Protein AF-A0A1M4TS84-F1 (afdb_monomer_lite)

Foldseek 3Di:
DVVVVVVVVVVVVVVVVVVVVVVVPPWDFQWKDAQQQVRWIWTATPQQKIATVPHRVPIDGWDQLLQLQFGIWGDDPQLLAWTWTHHQPFFIWIAGLPPFIDTRGGMDHHGDDGPDQPLDDPDWDLQWAWQFQVRGHDTADPQLDDPLFFWAFAQDAALVQLVVLQVVQQDPVRAGPLLSSLLSSNQLRDDPLLNQLLVLLQVDPDLLSSQLSLQLSFFDPVSVVLSVLVVVLCVSRNLSVSNSSSSDDNVRPDPLSSQLSCQQNVCVVVVNRHNRSSCVRSDVVRTNRDSLSRQSNSQSNVCSSRSLSSCRRNNANLSSVLSVQCNVVNREDCRHHNYPPRPLLVLLVVLLVVCCVPVNCVDPLSVQSVVLSVCSNPNDRPPVSSRVSLSVSQSVCVVVVPVVSNVSSNRRTIGIGD

pLDDT: mean 85.46, std 10.87, range [48.22, 97.88]

Organism: NCBI:txid1416778

Structure (mmCIF, N/CA/C/O backbone):
data_AF-A0A1M4TS84-F1
#
_entry.id   AF-A0A1M4TS84-F1
#
loop_
_atom_site.group_PDB
_atom_site.id
_atom_site.type_symbol
_atom_site.label_atom_id
_atom_site.label_alt_id
_atom_site.label_comp_id
_atom_site.label_asym_id
_atom_site.label_entity_id
_atom_site.label_seq_id
_atom_site.pdbx_PDB_ins_code
_atom_site.Cartn_x
_atom_site.Cartn_y
_atom_site.Cartn_z
_atom_site.occupancy
_atom_site.B_iso_or_equiv
_atom_site.auth_seq_id
_atom_site.auth_comp_id
_atom_site.auth_asym_id
_atom_site.auth_atom_id
_atom_site.pdbx_PDB_model_num
ATOM 1 N N . MET A 1 1 ? 61.433 42.304 -44.190 1.00 52.25 1 MET A N 1
ATOM 2 C CA . MET A 1 1 ? 61.477 40.937 -43.612 1.00 52.25 1 MET A CA 1
ATOM 3 C C . MET A 1 1 ? 60.456 40.694 -42.488 1.00 52.25 1 MET A C 1
ATOM 5 O O . MET A 1 1 ? 59.985 39.573 -42.365 1.00 52.25 1 MET A O 1
ATOM 9 N N . ASN A 1 2 ? 60.029 41.714 -41.726 1.00 50.66 2 ASN A N 1
ATOM 10 C CA . ASN A 1 2 ? 59.127 41.541 -40.568 1.00 50.66 2 ASN A CA 1
ATOM 11 C C . ASN A 1 2 ? 57.639 41.258 -40.873 1.00 50.66 2 ASN A C 1
ATOM 13 O O . ASN A 1 2 ? 56.938 40.727 -40.016 1.00 50.66 2 ASN A O 1
ATOM 17 N N . THR A 1 3 ? 57.136 41.561 -42.072 1.00 49.50 3 THR A N 1
ATOM 18 C CA . THR A 1 3 ? 55.726 41.321 -42.447 1.00 49.50 3 THR A CA 1
ATOM 19 C C . THR A 1 3 ? 55.443 39.870 -42.853 1.00 49.50 3 THR A C 1
ATOM 21 O O . THR A 1 3 ? 54.410 39.326 -42.470 1.00 49.50 3 THR A O 1
ATOM 24 N N . LYS A 1 4 ? 56.384 39.186 -43.525 1.00 51.16 4 LYS A N 1
ATOM 25 C CA . LYS A 1 4 ? 56.238 37.758 -43.888 1.00 51.16 4 LYS A CA 1
ATOM 26 C C . LYS A 1 4 ? 56.265 36.823 -42.667 1.00 51.16 4 LYS A C 1
ATOM 28 O O . LYS A 1 4 ? 55.548 35.830 -42.644 1.00 51.16 4 LYS A O 1
ATOM 33 N N . ILE A 1 5 ? 57.021 37.169 -41.620 1.00 54.56 5 ILE A N 1
ATOM 34 C CA . ILE A 1 5 ? 57.139 36.353 -40.395 1.00 54.56 5 ILE A CA 1
ATOM 35 C C . ILE A 1 5 ? 55.865 36.429 -39.529 1.00 54.56 5 ILE A C 1
ATOM 37 O O . ILE A 1 5 ? 55.489 35.435 -38.911 1.00 54.56 5 ILE A O 1
ATOM 41 N N . LYS A 1 6 ? 55.151 37.567 -39.515 1.00 53.44 6 LYS A N 1
ATOM 42 C CA . LYS A 1 6 ? 53.850 37.685 -38.822 1.00 53.44 6 LYS A CA 1
ATOM 43 C C . LYS A 1 6 ? 52.748 36.866 -39.508 1.00 53.44 6 LYS A C 1
ATOM 45 O O . LYS A 1 6 ? 51.979 36.203 -38.820 1.00 53.44 6 LYS A O 1
ATOM 50 N N . SER A 1 7 ? 52.727 36.845 -40.843 1.00 57.12 7 SER A N 1
ATOM 51 C CA . SER A 1 7 ? 51.775 36.044 -41.629 1.00 57.12 7 SER A CA 1
ATOM 52 C C . SER A 1 7 ? 51.939 34.538 -41.398 1.00 57.12 7 SER A C 1
ATOM 54 O O . SER A 1 7 ? 50.938 33.837 -41.290 1.00 57.12 7 SER A O 1
ATOM 56 N N . LEU A 1 8 ? 53.177 34.047 -41.276 1.00 61.25 8 LEU A N 1
ATOM 57 C CA . LEU A 1 8 ? 53.447 32.622 -41.063 1.00 61.25 8 LEU A CA 1
ATOM 58 C C . LEU A 1 8 ? 53.038 32.156 -39.653 1.00 61.25 8 LEU A C 1
ATOM 60 O O . LEU A 1 8 ? 52.506 31.062 -39.493 1.00 61.25 8 LEU A O 1
ATOM 64 N N . LYS A 1 9 ? 53.231 33.007 -38.633 1.00 65.25 9 LYS A N 1
ATOM 65 C CA . LYS A 1 9 ? 52.838 32.708 -37.246 1.00 65.25 9 LYS A CA 1
ATOM 66 C C . LYS A 1 9 ? 51.319 32.667 -37.058 1.00 65.25 9 LYS A C 1
ATOM 68 O O . LYS A 1 9 ? 50.840 31.771 -36.374 1.00 65.25 9 LYS A O 1
ATOM 73 N N . SER A 1 10 ? 50.562 33.572 -37.687 1.00 65.50 10 SER A N 1
ATOM 74 C CA . SER A 1 10 ? 49.090 33.499 -37.674 1.00 65.50 10 SER A CA 1
ATOM 75 C C . SER A 1 10 ? 48.565 32.263 -38.399 1.00 65.50 10 SER A C 1
ATOM 77 O O . SER A 1 10 ? 47.637 31.636 -37.900 1.00 65.50 10 SER A O 1
ATOM 79 N N . LEU A 1 11 ? 49.168 31.874 -39.529 1.00 70.94 11 LEU A N 1
ATOM 80 C CA . LEU A 1 11 ? 48.761 30.661 -40.244 1.00 70.94 11 LEU A CA 1
ATOM 81 C C . LEU A 1 11 ? 49.012 29.402 -39.405 1.00 70.94 11 LEU A C 1
ATOM 83 O O . LEU A 1 11 ? 48.161 28.522 -39.343 1.00 70.94 11 LEU A O 1
ATOM 87 N N . PHE A 1 12 ? 50.155 29.350 -38.715 1.00 77.38 12 PHE A N 1
ATOM 88 C CA . PHE A 1 12 ? 50.496 28.244 -37.826 1.00 77.38 12 PHE A CA 1
ATOM 89 C C . PHE A 1 12 ? 49.562 28.179 -36.614 1.00 77.38 12 PHE A C 1
ATOM 91 O O . PHE A 1 12 ? 49.146 27.092 -36.245 1.00 77.38 12 PHE A O 1
ATOM 98 N N . LEU A 1 13 ? 49.168 29.321 -36.035 1.00 76.31 13 LEU A N 1
ATOM 99 C CA . LEU A 1 13 ? 48.222 29.364 -34.913 1.00 76.31 13 LEU A CA 1
ATOM 100 C C . LEU A 1 13 ? 46.808 28.918 -35.320 1.00 76.31 13 LEU A C 1
ATOM 102 O O . LEU A 1 13 ? 46.148 28.215 -34.562 1.00 76.31 13 LEU A O 1
ATOM 106 N N . ILE A 1 14 ? 46.356 29.303 -36.519 1.00 75.06 14 ILE A N 1
ATOM 107 C CA . ILE A 1 14 ? 45.070 28.865 -37.078 1.00 75.06 14 ILE A CA 1
ATOM 108 C C . ILE A 1 14 ? 45.111 27.362 -37.366 1.00 75.06 14 ILE A C 1
ATOM 110 O O . ILE A 1 14 ? 44.190 26.653 -36.980 1.00 75.06 14 ILE A O 1
ATOM 114 N N . LEU A 1 15 ? 46.198 26.857 -37.958 1.00 74.69 15 LEU A N 1
ATOM 115 C CA . LEU A 1 15 ? 46.385 25.424 -38.189 1.00 74.69 15 LEU A CA 1
ATOM 116 C C . LEU A 1 15 ? 46.423 24.639 -36.868 1.00 74.69 15 LEU A C 1
ATOM 118 O O . LEU A 1 15 ? 45.812 23.581 -36.778 1.00 74.69 15 LEU A O 1
ATOM 122 N N . LEU A 1 16 ? 47.078 25.172 -35.829 1.00 72.75 16 LEU A N 1
ATOM 123 C CA . LEU A 1 16 ? 47.123 24.557 -34.500 1.00 72.75 16 LEU A CA 1
ATOM 124 C C . LEU A 1 16 ? 45.752 24.566 -33.814 1.00 72.75 16 LEU A C 1
ATOM 126 O O . LEU A 1 16 ? 45.420 23.602 -33.139 1.00 72.75 16 LEU A O 1
ATOM 130 N N . MET A 1 17 ? 44.945 25.616 -34.003 1.00 64.25 17 MET A N 1
ATOM 131 C CA . MET A 1 17 ? 43.564 25.667 -33.506 1.00 64.25 17 MET A CA 1
ATOM 132 C C . MET A 1 17 ? 42.635 24.714 -34.268 1.00 64.25 17 MET A C 1
ATOM 134 O O . MET A 1 17 ? 41.797 24.074 -33.641 1.00 64.25 17 MET A O 1
ATOM 138 N N . ILE A 1 18 ? 42.812 24.558 -35.585 1.00 65.38 18 ILE A N 1
ATOM 139 C CA . ILE A 1 18 ? 42.065 23.579 -36.391 1.00 65.38 18 ILE A CA 1
ATOM 140 C C . ILE A 1 18 ? 42.447 22.150 -35.968 1.00 65.38 18 ILE A C 1
ATOM 142 O O . ILE A 1 18 ? 41.567 21.358 -35.643 1.00 65.38 18 ILE A O 1
ATOM 146 N N . LEU A 1 19 ? 43.743 21.846 -35.836 1.00 58.91 19 LEU A N 1
ATOM 147 C CA . LEU A 1 19 ? 44.232 20.540 -35.368 1.00 58.91 19 LEU A CA 1
ATOM 148 C C . LEU A 1 19 ? 43.841 20.244 -33.908 1.00 58.91 19 LEU A C 1
ATOM 150 O O . LEU A 1 19 ? 43.515 19.108 -33.575 1.00 58.91 19 LEU A O 1
ATOM 154 N N . ALA A 1 20 ? 43.826 21.255 -33.032 1.00 58.94 20 ALA A N 1
ATOM 155 C CA . ALA A 1 20 ? 43.348 21.101 -31.659 1.00 58.94 20 ALA A CA 1
ATOM 156 C C . ALA A 1 20 ? 41.827 20.894 -31.594 1.00 58.94 20 ALA A C 1
ATOM 158 O O . ALA A 1 20 ? 41.353 20.192 -30.706 1.00 58.94 20 ALA A O 1
ATOM 159 N N . SER A 1 21 ? 41.059 21.458 -32.534 1.00 52.34 21 SER A N 1
ATOM 160 C CA . SER A 1 21 ? 39.611 21.238 -32.597 1.00 52.34 21 SER A CA 1
ATOM 161 C C . SER A 1 21 ? 39.242 19.822 -33.053 1.00 52.34 21 SER A C 1
ATOM 163 O O . SER A 1 21 ? 38.280 19.266 -32.534 1.00 52.34 21 SER A O 1
ATOM 165 N N . GLU A 1 22 ? 40.038 19.181 -33.917 1.00 50.72 22 GLU A N 1
ATOM 166 C CA . GLU A 1 22 ? 39.809 17.779 -34.311 1.00 50.72 22 GLU A CA 1
ATOM 167 C C . GLU A 1 22 ? 40.020 16.794 -33.147 1.00 50.72 22 GLU A C 1
ATOM 169 O O . GLU A 1 22 ? 39.285 15.815 -33.025 1.00 50.72 22 GLU A O 1
ATOM 174 N N . LEU A 1 23 ? 40.946 17.089 -32.227 1.00 48.84 23 LEU A N 1
ATOM 175 C CA . LEU A 1 23 ? 41.173 16.279 -31.020 1.00 48.84 23 LEU A CA 1
ATOM 176 C C . LEU A 1 23 ? 40.040 16.389 -29.983 1.00 48.84 23 LEU A C 1
ATOM 178 O O . LEU A 1 23 ? 39.883 15.489 -29.162 1.00 48.84 23 LEU A O 1
ATOM 182 N N . VAL A 1 24 ? 39.232 17.455 -30.021 1.00 49.78 24 VAL A N 1
ATOM 183 C CA . VAL A 1 24 ? 38.114 17.680 -29.080 1.00 49.78 24 VAL A CA 1
ATOM 184 C C . VAL A 1 24 ? 36.815 16.990 -29.537 1.00 49.78 24 VAL A C 1
ATOM 186 O O . VAL A 1 24 ? 35.898 16.821 -28.736 1.00 49.78 24 VAL A O 1
ATOM 189 N N . PHE A 1 25 ? 36.741 16.511 -30.785 1.00 52.75 25 PHE A N 1
ATOM 190 C CA . PHE A 1 25 ? 35.563 15.822 -31.340 1.00 52.75 25 PHE A CA 1
ATOM 191 C C . PHE A 1 25 ? 35.804 14.357 -31.726 1.00 52.75 25 PHE A C 1
ATOM 193 O O . PHE A 1 25 ? 34.980 13.774 -32.433 1.00 52.75 25 PHE A O 1
ATOM 200 N N . ALA A 1 26 ? 36.892 13.738 -31.261 1.00 58.47 26 ALA A N 1
ATOM 201 C CA . ALA A 1 26 ? 37.104 12.305 -31.438 1.00 58.47 26 ALA A CA 1
ATOM 202 C C . ALA A 1 26 ? 36.051 11.514 -30.635 1.00 58.47 26 ALA A C 1
ATOM 204 O O . ALA A 1 26 ? 36.237 11.220 -29.457 1.00 58.47 26 ALA A O 1
ATOM 205 N N . GLN A 1 27 ? 34.914 11.214 -31.268 1.00 76.06 27 GLN A N 1
ATOM 206 C CA . GLN A 1 27 ? 33.868 10.366 -30.702 1.00 76.06 27 GLN A CA 1
ATOM 207 C C . GLN A 1 27 ? 34.355 8.920 -30.717 1.00 76.06 27 GLN A C 1
ATOM 209 O O . GLN A 1 27 ? 34.611 8.360 -31.788 1.00 76.06 27 GLN A O 1
ATOM 214 N N . ASN A 1 28 ? 34.475 8.303 -29.543 1.00 88.38 28 ASN A N 1
ATOM 215 C CA . ASN A 1 28 ? 34.878 6.907 -29.470 1.00 88.38 28 ASN A CA 1
ATOM 216 C C . ASN A 1 28 ? 33.660 6.019 -29.696 1.00 88.38 28 ASN A C 1
ATOM 218 O O . ASN A 1 28 ? 32.607 6.207 -29.079 1.00 88.38 28 ASN A O 1
ATOM 222 N N . ILE A 1 29 ? 33.812 5.034 -30.578 1.00 92.00 29 ILE A N 1
ATOM 223 C CA . ILE A 1 29 ? 32.812 3.982 -30.741 1.00 92.00 29 ILE A CA 1
ATOM 224 C C . ILE A 1 29 ? 32.845 3.130 -29.474 1.00 92.00 29 ILE A C 1
ATOM 226 O O . ILE A 1 29 ? 33.869 2.537 -29.140 1.00 92.00 29 ILE A O 1
ATOM 230 N N . LEU A 1 30 ? 31.716 3.085 -28.778 1.00 93.19 30 LEU A N 1
ATOM 231 C CA . LEU A 1 30 ? 31.521 2.268 -27.589 1.00 93.19 30 LEU A CA 1
ATOM 232 C C . LEU A 1 30 ? 31.219 0.812 -27.964 1.00 93.19 30 LEU A C 1
ATOM 234 O O . LEU A 1 30 ? 31.654 -0.101 -27.269 1.00 93.19 30 LEU A O 1
ATOM 238 N N . GLY A 1 31 ? 30.505 0.608 -29.072 1.00 95.00 31 GLY A N 1
ATOM 239 C CA . GLY A 1 31 ? 30.236 -0.706 -29.649 1.00 95.00 31 GLY A CA 1
ATOM 240 C C . GLY A 1 31 ? 29.214 -0.651 -30.783 1.00 95.00 31 GLY A C 1
ATOM 241 O O . GLY A 1 31 ? 28.821 0.427 -31.241 1.00 95.00 31 GLY A O 1
ATOM 242 N N . ARG A 1 32 ? 28.784 -1.825 -31.238 1.00 96.75 32 ARG A N 1
ATOM 243 C CA . ARG A 1 32 ? 27.792 -2.030 -32.292 1.00 96.75 32 ARG A CA 1
ATOM 244 C C . ARG A 1 32 ? 26.532 -2.693 -31.751 1.00 96.75 32 ARG A C 1
ATOM 246 O O . ARG A 1 32 ? 26.574 -3.548 -30.869 1.00 96.75 32 ARG A O 1
ATOM 253 N N . ILE A 1 33 ? 25.403 -2.294 -32.321 1.00 97.81 33 ILE A N 1
ATOM 254 C CA . ILE A 1 33 ? 24.073 -2.852 -32.083 1.00 97.81 33 ILE A CA 1
ATOM 255 C C . ILE A 1 33 ? 23.613 -3.465 -33.401 1.00 97.81 33 ILE A C 1
ATOM 257 O O . ILE A 1 33 ? 23.549 -2.769 -34.412 1.00 97.81 33 ILE A O 1
ATOM 261 N N . THR A 1 34 ? 23.281 -4.750 -33.395 1.00 97.81 34 THR A N 1
ATOM 262 C CA . THR A 1 34 ? 22.877 -5.495 -34.590 1.00 97.81 34 THR A CA 1
ATOM 263 C C . THR A 1 34 ? 21.393 -5.824 -34.519 1.00 97.81 34 THR A C 1
ATOM 265 O O . THR A 1 34 ? 20.965 -6.550 -33.626 1.00 97.81 34 THR A O 1
ATOM 268 N N . ASP A 1 35 ? 20.615 -5.331 -35.483 1.00 96.44 35 ASP A N 1
ATOM 269 C CA . ASP A 1 35 ? 19.257 -5.791 -35.777 1.00 96.44 35 ASP A CA 1
ATOM 270 C C . ASP A 1 35 ? 19.345 -6.994 -36.721 1.00 96.44 35 ASP A C 1
ATOM 272 O O . ASP A 1 35 ? 19.508 -6.858 -37.938 1.00 96.44 35 ASP A O 1
ATOM 276 N N . GLN A 1 36 ? 19.261 -8.191 -36.152 1.00 97.19 36 GLN A N 1
ATOM 277 C CA . GLN A 1 36 ? 19.343 -9.436 -36.910 1.00 97.19 36 GLN A CA 1
ATOM 278 C C . GLN A 1 36 ? 18.084 -9.672 -37.743 1.00 97.19 36 GLN A C 1
ATOM 280 O O . GLN A 1 36 ? 18.166 -10.253 -38.823 1.00 97.19 36 GLN A O 1
ATOM 285 N N . LEU A 1 37 ? 16.929 -9.199 -37.268 1.00 93.69 37 LEU A N 1
ATOM 286 C CA . LEU A 1 37 ? 15.656 -9.354 -37.964 1.00 93.69 37 LEU A CA 1
ATOM 287 C C . LEU A 1 37 ? 15.627 -8.560 -3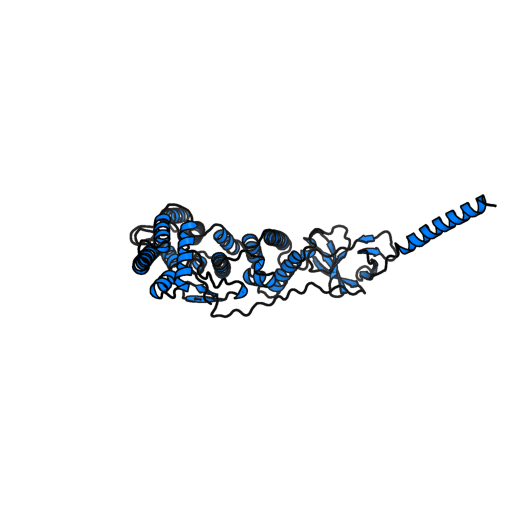9.277 1.00 93.69 37 LEU A C 1
ATOM 289 O O . LEU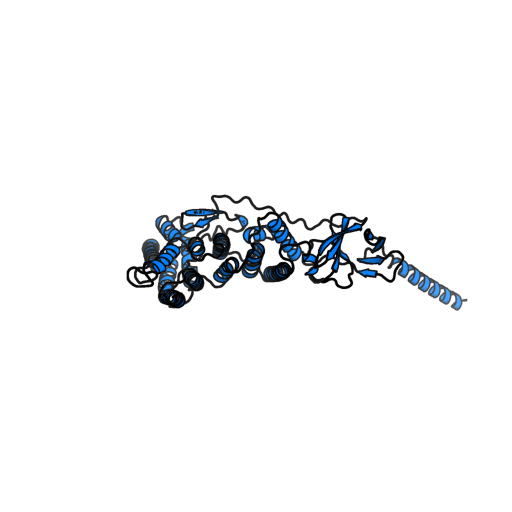 A 1 37 ? 15.058 -9.022 -40.264 1.00 93.69 37 LEU A O 1
ATOM 293 N N . ARG A 1 38 ? 16.235 -7.368 -39.292 1.00 94.50 38 ARG A N 1
ATOM 294 C CA . ARG A 1 38 ? 16.239 -6.457 -40.451 1.00 94.50 38 ARG A CA 1
ATOM 295 C C . ARG A 1 38 ? 17.573 -6.421 -41.200 1.00 94.50 38 ARG A C 1
ATOM 297 O O . ARG A 1 38 ? 17.668 -5.735 -42.215 1.00 94.50 38 ARG A O 1
ATOM 304 N N . GLY A 1 39 ? 18.592 -7.132 -40.715 1.00 95.56 39 GLY A N 1
ATOM 305 C CA . GLY A 1 39 ? 19.935 -7.129 -41.300 1.00 95.56 39 GLY A CA 1
ATOM 306 C C . GLY A 1 39 ? 20.608 -5.755 -41.230 1.00 95.56 39 GLY A C 1
ATOM 307 O O . GLY A 1 39 ? 21.271 -5.347 -42.181 1.00 95.56 39 GLY A O 1
ATOM 308 N N . GLN A 1 40 ? 20.396 -5.017 -40.137 1.00 95.44 40 GLN A N 1
ATOM 309 C CA . GLN A 1 40 ? 20.936 -3.669 -39.936 1.00 95.44 40 GLN A CA 1
ATOM 310 C C . GLN A 1 40 ? 21.924 -3.652 -38.770 1.00 95.44 40 GLN A C 1
ATOM 312 O O . GLN A 1 40 ? 21.830 -4.454 -37.844 1.00 95.44 40 GLN A O 1
ATOM 317 N N . SER A 1 41 ? 22.864 -2.715 -38.801 1.00 96.25 41 SER A N 1
ATOM 318 C CA . SER A 1 41 ? 23.821 -2.496 -37.720 1.00 96.25 41 SER A CA 1
ATOM 319 C C . SER A 1 41 ? 23.962 -1.002 -37.454 1.00 96.25 41 SER A C 1
ATOM 321 O O . SER A 1 41 ? 23.813 -0.178 -38.362 1.00 96.25 41 SER A O 1
ATOM 323 N N . PHE A 1 42 ? 24.200 -0.660 -36.194 1.00 96.81 42 PHE A N 1
ATOM 324 C CA . PHE A 1 42 ? 24.319 0.706 -35.712 1.00 96.81 42 PHE A CA 1
ATOM 325 C C . PHE A 1 42 ? 25.555 0.835 -34.825 1.00 96.81 42 PHE A C 1
ATOM 327 O O . PHE A 1 42 ? 25.765 0.018 -33.929 1.00 96.81 42 PHE A O 1
ATOM 334 N N . ALA A 1 43 ? 26.346 1.883 -35.033 1.00 96.44 43 ALA A N 1
ATOM 335 C CA . ALA A 1 43 ? 27.427 2.261 -34.133 1.00 96.44 43 ALA A CA 1
ATOM 336 C C . ALA A 1 43 ? 26.878 3.138 -33.000 1.00 96.44 43 ALA A C 1
ATOM 338 O O . ALA A 1 43 ? 26.192 4.129 -33.263 1.00 96.44 43 ALA A O 1
ATOM 339 N N . LEU A 1 44 ? 27.191 2.779 -31.754 1.00 95.75 44 LEU A N 1
ATOM 340 C CA . LEU A 1 44 ? 26.934 3.591 -30.566 1.00 95.75 44 LEU A CA 1
ATOM 341 C C . LEU A 1 44 ? 28.221 4.310 -30.163 1.0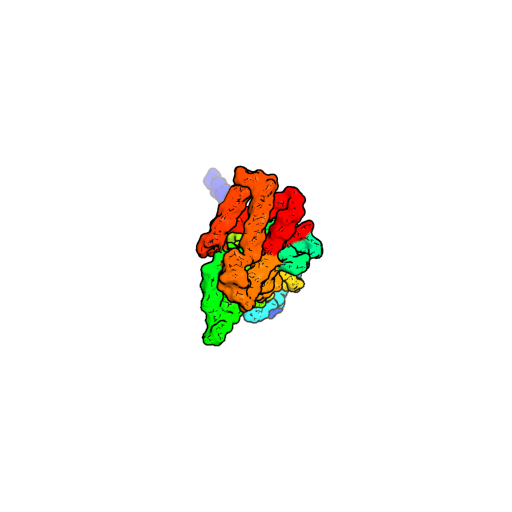0 95.75 44 LEU A C 1
ATOM 343 O O . LEU A 1 44 ? 29.255 3.674 -29.959 1.00 95.75 44 LEU A O 1
ATOM 347 N N . TYR A 1 45 ? 28.140 5.624 -30.005 1.00 94.19 45 TYR A N 1
ATOM 348 C CA . TYR A 1 45 ? 29.239 6.468 -29.550 1.00 94.19 45 TYR A CA 1
ATOM 349 C C . TYR A 1 45 ? 29.124 6.768 -28.050 1.00 94.19 45 TYR A C 1
ATOM 351 O O . TYR A 1 45 ? 28.042 6.704 -27.462 1.00 94.19 45 TYR A O 1
ATOM 359 N N . ASP A 1 46 ? 30.249 7.105 -27.423 1.00 90.69 46 ASP A N 1
ATOM 360 C CA . ASP A 1 46 ? 30.358 7.445 -25.995 1.00 90.69 46 ASP A CA 1
ATOM 361 C C . ASP A 1 46 ? 29.441 8.599 -25.537 1.00 90.69 46 ASP A C 1
ATOM 363 O O . ASP A 1 46 ? 28.987 8.621 -24.393 1.00 90.69 46 ASP A O 1
ATOM 367 N N . ASN A 1 47 ? 29.094 9.515 -26.440 1.00 89.81 47 ASN A N 1
ATOM 368 C CA . ASN A 1 47 ? 28.138 10.601 -26.215 1.00 89.81 47 ASN A CA 1
ATOM 369 C C . ASN A 1 47 ? 26.658 10.192 -26.381 1.00 89.81 47 ASN A C 1
ATOM 371 O O . ASN A 1 47 ? 25.774 11.050 -26.345 1.00 89.81 47 ASN A O 1
ATOM 375 N N . GLY A 1 48 ? 26.378 8.905 -26.597 1.00 90.38 48 GLY A N 1
ATOM 376 C CA . GLY A 1 48 ? 25.033 8.370 -26.795 1.00 90.38 48 GLY A CA 1
ATOM 377 C C . GLY A 1 48 ? 24.486 8.526 -28.214 1.00 90.38 48 GLY A C 1
ATOM 378 O O . GLY A 1 48 ? 23.360 8.102 -28.465 1.00 90.38 48 GLY A O 1
ATOM 379 N N . LEU A 1 49 ? 25.240 9.102 -29.156 1.00 94.31 49 LEU A N 1
ATOM 380 C CA . LEU A 1 49 ? 24.841 9.122 -30.561 1.00 94.31 49 LEU A CA 1
ATOM 381 C C . LEU A 1 49 ? 24.816 7.688 -31.107 1.00 94.31 49 LEU A C 1
ATOM 383 O O . LEU A 1 49 ? 25.737 6.907 -30.888 1.00 94.31 49 LEU A O 1
ATOM 387 N N . VAL A 1 50 ? 23.763 7.358 -31.843 1.00 94.94 50 VAL A N 1
ATOM 388 C CA . VAL A 1 50 ? 23.585 6.094 -32.556 1.00 94.94 50 VAL A CA 1
ATOM 389 C C . VAL A 1 50 ? 23.471 6.408 -34.037 1.00 94.94 50 VAL A C 1
ATOM 391 O O . VAL A 1 50 ? 22.662 7.254 -34.420 1.00 94.94 50 VAL A O 1
ATOM 394 N N . VAL A 1 51 ? 24.273 5.744 -34.868 1.00 95.38 51 VAL A N 1
ATOM 395 C CA . VAL A 1 51 ? 24.315 5.967 -36.322 1.00 95.38 51 VAL A CA 1
ATOM 396 C C . VAL A 1 51 ? 24.238 4.632 -37.048 1.00 95.38 51 VAL A C 1
ATOM 398 O O . VAL A 1 51 ? 24.987 3.716 -36.720 1.00 95.38 51 VAL A O 1
ATOM 401 N N . GLN A 1 52 ? 23.355 4.516 -38.041 1.00 95.56 52 GLN A N 1
ATOM 402 C CA . GLN A 1 52 ? 23.261 3.309 -38.862 1.00 95.56 52 GLN A CA 1
ATOM 403 C C . GLN A 1 52 ? 24.491 3.151 -39.767 1.00 95.56 52 GLN A C 1
ATOM 405 O O . GLN A 1 52 ? 24.872 4.071 -40.498 1.00 95.56 52 GLN A O 1
ATOM 410 N N . ASP A 1 53 ? 25.064 1.950 -39.788 1.00 93.12 53 ASP A N 1
ATOM 411 C CA . ASP A 1 53 ? 26.125 1.593 -40.723 1.00 93.12 53 ASP A CA 1
ATOM 412 C C . ASP A 1 53 ? 25.622 1.671 -42.170 1.00 93.12 53 ASP A C 1
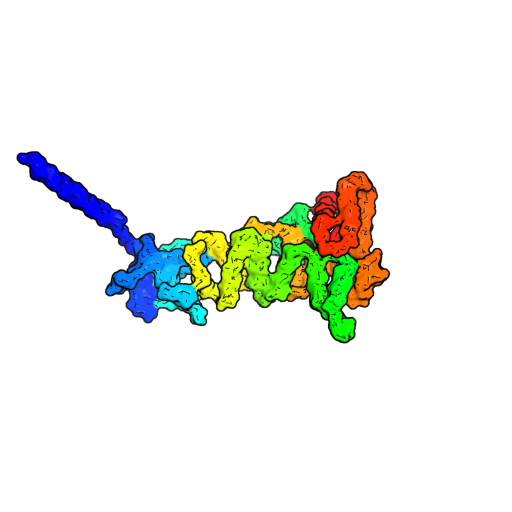ATOM 414 O O . ASP A 1 53 ? 24.558 1.155 -42.513 1.00 93.12 53 ASP A O 1
ATOM 418 N N . GLY A 1 54 ? 26.381 2.347 -43.033 1.00 93.06 54 GLY A N 1
ATOM 419 C CA . GLY A 1 54 ? 26.012 2.545 -44.439 1.00 93.06 54 GLY A CA 1
ATOM 420 C C . GLY A 1 54 ? 24.907 3.581 -44.683 1.00 93.06 54 GLY A C 1
ATOM 421 O O . GLY A 1 54 ? 24.665 3.926 -45.837 1.00 93.06 54 GLY A O 1
ATOM 422 N N . ASN A 1 55 ? 24.278 4.135 -43.638 1.00 93.06 55 ASN A N 1
ATOM 423 C CA . ASN A 1 55 ? 23.307 5.224 -43.766 1.00 93.06 55 ASN A CA 1
ATOM 424 C C . ASN A 1 55 ? 23.443 6.267 -42.635 1.00 93.06 55 ASN A C 1
ATOM 426 O O . ASN A 1 55 ? 22.607 6.317 -41.731 1.00 93.06 55 ASN A O 1
ATOM 430 N N . PRO A 1 56 ? 24.438 7.173 -42.705 1.00 89.00 56 PRO A N 1
ATOM 431 C CA . PRO A 1 56 ? 24.702 8.152 -41.645 1.00 89.00 56 PRO A CA 1
ATOM 432 C C . PRO A 1 56 ? 23.564 9.149 -41.379 1.00 89.00 56 PRO A C 1
ATOM 434 O O . PRO A 1 56 ? 23.573 9.843 -40.361 1.00 89.00 56 PRO A O 1
ATOM 437 N N . THR A 1 57 ? 22.602 9.259 -42.302 1.00 90.56 57 THR A N 1
ATOM 438 C CA . THR A 1 57 ? 21.421 10.118 -42.131 1.00 90.56 57 THR A CA 1
ATOM 439 C C . THR A 1 57 ? 20.409 9.523 -41.157 1.00 90.56 57 THR A C 1
ATOM 441 O O . THR A 1 57 ? 19.687 10.275 -40.503 1.00 90.56 57 THR A O 1
ATOM 444 N N . ASN A 1 58 ? 20.400 8.195 -41.001 1.00 90.25 58 ASN A N 1
ATOM 445 C CA . ASN A 1 58 ? 19.628 7.518 -39.974 1.00 90.25 58 ASN A CA 1
ATOM 446 C C . ASN A 1 58 ? 20.427 7.487 -38.667 1.00 90.25 58 ASN A C 1
ATOM 448 O O . ASN A 1 58 ? 21.277 6.620 -38.443 1.00 90.25 58 ASN A O 1
ATOM 452 N N . ARG A 1 59 ? 20.177 8.487 -37.824 1.00 92.69 59 ARG A N 1
ATOM 453 C CA . ARG A 1 59 ? 20.867 8.676 -36.551 1.00 92.69 59 ARG A CA 1
ATOM 454 C C . ARG A 1 59 ? 19.951 9.288 -35.504 1.00 92.69 59 ARG A C 1
ATOM 456 O O . ARG A 1 59 ? 19.005 10.000 -35.831 1.00 92.69 59 ARG A O 1
ATOM 463 N N . GLY A 1 60 ? 20.297 9.094 -34.243 1.00 91.94 60 GLY A N 1
ATOM 464 C CA . GLY A 1 60 ? 19.659 9.775 -33.123 1.00 91.94 60 GLY A CA 1
ATOM 465 C C . GLY A 1 60 ? 20.393 9.496 -31.822 1.00 91.94 60 GLY A C 1
ATOM 466 O O . GLY A 1 60 ? 21.413 8.816 -31.821 1.00 91.94 60 GLY A O 1
ATOM 467 N N . PHE A 1 61 ? 19.894 10.027 -30.713 1.00 92.31 61 PHE A N 1
ATOM 468 C CA . PHE A 1 61 ? 20.531 9.843 -29.413 1.00 92.31 61 PHE A CA 1
ATOM 469 C C . PHE A 1 61 ? 19.838 8.741 -28.618 1.00 92.31 61 PHE A C 1
ATOM 471 O O . PHE A 1 61 ? 18.632 8.799 -28.378 1.00 92.31 61 PHE A O 1
ATOM 478 N N . ALA A 1 62 ? 20.612 7.740 -28.206 1.00 91.50 62 ALA A N 1
ATOM 479 C CA . ALA A 1 62 ? 20.196 6.797 -27.188 1.00 91.50 62 ALA A CA 1
ATOM 480 C C . ALA A 1 62 ? 20.112 7.497 -25.832 1.00 91.50 62 ALA A C 1
ATOM 482 O O . ALA A 1 62 ? 20.872 8.413 -25.516 1.00 91.50 62 ALA A O 1
ATOM 483 N N . GLN A 1 63 ? 19.192 7.023 -25.007 1.00 88.94 63 GLN A N 1
ATOM 484 C CA . GLN A 1 63 ? 18.959 7.551 -23.674 1.00 88.94 63 GLN A CA 1
ATOM 485 C C . GLN A 1 63 ? 18.870 6.410 -22.677 1.00 88.94 63 GLN A C 1
ATOM 487 O O . GLN A 1 63 ? 18.516 5.285 -23.021 1.00 88.94 63 GLN A O 1
ATOM 492 N N . ARG A 1 64 ? 19.180 6.690 -21.412 1.00 87.88 64 ARG A N 1
ATOM 493 C CA . ARG A 1 64 ? 18.925 5.735 -20.330 1.00 87.88 64 ARG A CA 1
ATOM 494 C C . ARG A 1 64 ? 17.438 5.424 -20.274 1.00 87.88 64 ARG A C 1
ATOM 496 O O . ARG A 1 64 ? 16.632 6.350 -20.275 1.00 87.88 64 ARG A O 1
ATOM 503 N N . ASP A 1 65 ? 17.101 4.141 -20.173 1.00 87.69 65 ASP A N 1
ATOM 504 C CA . ASP A 1 65 ? 15.718 3.759 -19.916 1.00 87.69 65 ASP A CA 1
ATOM 505 C C . ASP A 1 65 ? 15.261 4.374 -18.574 1.00 87.69 65 ASP A C 1
ATOM 507 O O . ASP A 1 65 ? 15.925 4.174 -17.540 1.00 87.69 65 ASP A O 1
ATOM 511 N N . PRO A 1 66 ? 14.172 5.161 -18.575 1.00 82.50 66 PRO A N 1
ATOM 512 C CA . PRO A 1 66 ? 13.642 5.772 -17.363 1.00 82.50 66 PRO A CA 1
ATOM 513 C C . PRO A 1 66 ? 13.158 4.741 -16.340 1.00 82.50 66 PRO A C 1
ATOM 515 O O . PRO A 1 66 ? 13.303 4.955 -15.139 1.00 82.50 66 PRO A O 1
ATOM 518 N N . SER A 1 67 ? 12.645 3.596 -16.796 1.00 85.69 67 SER A N 1
ATOM 519 C CA . SER A 1 67 ? 12.079 2.579 -15.905 1.00 85.69 67 SER A CA 1
ATOM 520 C C . SER A 1 67 ? 13.142 1.793 -15.129 1.00 85.69 67 SER A C 1
ATOM 522 O O . SER A 1 67 ? 12.879 1.287 -14.040 1.00 85.69 67 SER A O 1
ATOM 524 N N . GLY A 1 68 ? 14.355 1.689 -15.686 1.00 86.25 68 GLY A N 1
ATOM 525 C CA . GLY A 1 68 ? 15.424 0.831 -15.174 1.00 86.25 68 GLY A CA 1
ATOM 526 C C . GLY A 1 68 ? 15.189 -0.666 -15.408 1.00 86.25 68 GLY A C 1
ATOM 527 O O . GLY A 1 68 ? 15.996 -1.476 -14.958 1.00 86.25 68 GLY A O 1
ATOM 528 N N . LEU A 1 69 ? 14.107 -1.047 -16.098 1.00 87.75 69 LEU A N 1
ATOM 529 C CA . LEU A 1 69 ? 13.842 -2.425 -16.518 1.00 87.75 69 LEU A CA 1
ATOM 530 C C . LEU A 1 69 ? 14.693 -2.810 -17.731 1.00 87.75 69 LEU A C 1
ATOM 532 O O . LEU A 1 69 ? 15.083 -3.970 -17.860 1.00 87.75 69 LEU A O 1
ATOM 536 N N . MET A 1 70 ? 14.978 -1.832 -18.591 1.00 89.81 70 MET A N 1
ATOM 537 C CA . MET A 1 70 ? 15.926 -1.916 -19.695 1.00 89.81 70 MET A CA 1
ATOM 538 C C . MET A 1 70 ? 17.151 -1.045 -19.392 1.00 89.81 70 MET A C 1
ATOM 540 O O . MET A 1 70 ? 17.178 -0.265 -18.442 1.00 89.81 70 MET A O 1
ATOM 544 N N . PHE A 1 71 ? 18.197 -1.185 -20.198 1.00 89.00 71 PHE A N 1
ATOM 545 C CA . PHE A 1 71 ? 19.453 -0.467 -20.014 1.00 89.00 71 PHE A CA 1
ATOM 546 C C . PHE A 1 71 ? 19.497 0.849 -20.812 1.00 89.00 71 PHE A C 1
ATOM 548 O O . PHE A 1 71 ? 19.806 1.915 -20.261 1.00 89.00 71 PHE A O 1
ATOM 555 N N . LEU A 1 72 ? 19.178 0.795 -22.106 1.00 91.06 72 LEU A N 1
ATOM 556 C CA . LEU A 1 72 ? 19.119 1.960 -22.994 1.00 91.06 72 LEU A CA 1
ATOM 557 C C . LEU A 1 72 ? 17.853 1.909 -23.840 1.00 91.06 72 LEU A C 1
ATOM 559 O O . LEU A 1 72 ? 17.451 0.838 -24.273 1.00 91.06 72 LEU A O 1
ATOM 563 N N . ARG A 1 73 ? 17.274 3.074 -24.111 1.00 92.00 73 ARG A N 1
ATOM 564 C CA . ARG A 1 73 ? 16.255 3.301 -25.131 1.00 92.00 73 ARG A CA 1
ATOM 565 C C . ARG A 1 73 ? 16.923 3.929 -26.349 1.00 92.00 73 ARG A C 1
ATOM 567 O O . ARG A 1 73 ? 17.634 4.925 -26.217 1.00 92.00 73 ARG A O 1
ATOM 574 N N . LEU A 1 74 ? 16.700 3.351 -27.519 1.00 92.25 74 LEU A N 1
ATOM 575 C CA . LEU A 1 74 ? 17.168 3.870 -28.798 1.00 92.25 74 LEU A CA 1
ATOM 576 C C . LEU A 1 74 ? 16.092 4.769 -29.434 1.00 92.25 74 LEU A C 1
ATOM 578 O O . LEU A 1 74 ? 14.910 4.644 -29.098 1.00 92.25 74 LEU A O 1
ATOM 582 N N . PRO A 1 75 ? 16.479 5.667 -30.357 1.00 87.06 75 PRO A N 1
ATOM 583 C CA . PRO A 1 75 ? 15.531 6.482 -31.108 1.00 87.06 75 PRO A CA 1
ATOM 584 C C . PRO A 1 75 ? 14.469 5.627 -31.808 1.00 87.06 75 PRO A C 1
ATOM 586 O O . PRO A 1 75 ? 14.786 4.625 -32.448 1.00 87.06 75 PRO A O 1
ATOM 589 N N . ALA A 1 76 ? 13.210 6.049 -31.716 1.00 85.50 76 ALA A N 1
ATOM 590 C CA . ALA A 1 76 ? 12.083 5.406 -32.380 1.00 85.50 76 ALA A CA 1
ATOM 591 C C . ALA A 1 76 ? 11.149 6.462 -32.979 1.00 85.50 76 ALA A C 1
ATOM 593 O O . ALA A 1 76 ? 11.060 7.579 -32.470 1.00 85.50 76 ALA A O 1
ATOM 594 N N . VAL A 1 77 ? 10.450 6.102 -34.059 1.00 81.25 77 VAL A N 1
ATOM 595 C CA . VAL A 1 77 ? 9.536 7.014 -34.768 1.00 81.25 77 VAL A CA 1
ATOM 596 C C . VAL A 1 77 ? 8.327 7.383 -33.902 1.00 81.25 77 VAL A C 1
ATOM 598 O O . VAL A 1 77 ? 7.914 8.539 -33.891 1.00 81.25 77 VAL A O 1
ATOM 601 N N . ASP A 1 78 ? 7.776 6.418 -33.161 1.00 81.44 78 ASP A N 1
ATOM 602 C CA . ASP A 1 78 ? 6.680 6.630 -32.210 1.00 81.44 78 ASP A CA 1
ATOM 603 C C . ASP A 1 78 ? 6.974 5.857 -30.914 1.00 81.44 78 ASP A C 1
ATOM 605 O O . ASP A 1 78 ? 6.549 4.705 -30.770 1.00 81.44 78 ASP A O 1
ATOM 609 N N . PRO A 1 79 ? 7.714 6.463 -29.966 1.00 80.06 79 PRO A N 1
ATOM 610 C CA . PRO A 1 79 ? 8.198 5.766 -28.780 1.00 80.06 79 PRO A CA 1
ATOM 611 C C . PRO A 1 79 ? 7.086 5.333 -27.812 1.00 80.06 79 PRO A C 1
ATOM 613 O O . PRO A 1 79 ? 7.368 4.572 -26.892 1.00 80.06 79 PRO A O 1
ATOM 616 N N . ALA A 1 80 ? 5.841 5.788 -28.010 1.00 76.38 80 ALA A N 1
ATOM 617 C CA . ALA A 1 80 ? 4.686 5.345 -27.230 1.00 76.38 80 ALA A CA 1
ATOM 618 C C . ALA A 1 80 ? 4.038 4.068 -27.797 1.00 76.38 80 ALA A C 1
ATOM 620 O O . ALA A 1 80 ? 3.352 3.357 -27.068 1.00 76.38 80 ALA A O 1
ATOM 621 N N . LYS A 1 81 ? 4.238 3.761 -29.088 1.00 81.31 81 LYS A N 1
ATOM 622 C CA . LYS A 1 81 ? 3.677 2.559 -29.732 1.00 81.31 81 LYS A CA 1
ATOM 623 C C . LYS A 1 81 ? 4.707 1.466 -29.952 1.00 81.31 81 LYS A C 1
ATOM 625 O O . LYS A 1 81 ? 4.395 0.290 -29.780 1.00 81.31 81 LYS A O 1
ATOM 630 N N . ASN A 1 82 ? 5.899 1.845 -30.388 1.00 88.38 82 ASN A N 1
ATOM 631 C CA . ASN A 1 82 ? 6.964 0.915 -30.710 1.00 88.38 82 ASN A CA 1
ATOM 632 C C . ASN A 1 82 ? 8.303 1.589 -30.424 1.00 88.38 82 ASN A C 1
ATOM 634 O O . ASN A 1 82 ? 8.619 2.629 -31.006 1.00 88.38 82 ASN A O 1
ATOM 638 N N . ALA A 1 83 ? 9.070 1.006 -29.511 1.00 92.31 83 ALA A N 1
ATOM 639 C CA . ALA A 1 83 ? 10.376 1.522 -29.148 1.00 92.31 83 ALA A CA 1
ATOM 640 C C . ALA A 1 83 ? 11.407 0.406 -29.015 1.00 92.31 83 ALA A C 1
ATOM 642 O O . ALA A 1 83 ? 11.106 -0.766 -28.785 1.00 92.31 83 ALA A O 1
ATOM 643 N N . TYR A 1 84 ? 12.653 0.822 -29.168 1.00 94.31 84 TYR A N 1
ATOM 644 C CA . TYR A 1 84 ? 13.819 -0.030 -29.274 1.00 94.31 84 TYR A CA 1
ATOM 645 C C . TYR A 1 84 ? 14.648 0.120 -28.009 1.00 94.31 84 TYR A C 1
ATOM 647 O O . TYR A 1 84 ? 14.917 1.238 -27.572 1.00 94.31 84 TYR A O 1
ATOM 655 N N . PHE A 1 85 ? 15.053 -0.992 -27.411 1.00 94.62 85 PHE A N 1
ATOM 656 C CA . PHE A 1 85 ? 15.764 -0.999 -26.145 1.00 94.62 85 PHE A CA 1
ATOM 657 C C . PHE A 1 85 ? 16.914 -1.988 -26.163 1.00 94.62 85 PHE A C 1
ATOM 659 O O . PHE A 1 85 ? 16.864 -3.016 -26.824 1.00 94.62 85 PHE A O 1
ATOM 666 N N . LEU A 1 86 ? 17.938 -1.703 -25.378 1.00 94.81 86 LEU A N 1
ATOM 667 C CA . LEU A 1 86 ? 18.967 -2.668 -25.032 1.00 94.81 86 LEU A CA 1
ATOM 668 C C . LEU A 1 86 ? 18.684 -3.146 -23.616 1.00 94.81 86 LEU A C 1
ATOM 670 O O . LEU A 1 86 ? 18.474 -2.314 -22.731 1.00 94.81 86 LEU A O 1
ATOM 674 N N . ASP A 1 87 ? 18.666 -4.455 -23.392 1.00 93.31 87 ASP A N 1
ATOM 675 C CA . ASP A 1 87 ? 18.563 -5.006 -22.040 1.00 93.31 87 ASP A CA 1
ATOM 676 C C . ASP A 1 87 ? 19.949 -5.156 -21.392 1.00 93.31 87 ASP A C 1
ATOM 678 O O . ASP A 1 87 ? 20.983 -4.928 -22.019 1.00 93.31 87 ASP A O 1
ATOM 682 N N . TYR A 1 88 ? 19.992 -5.551 -20.121 1.00 91.56 88 TYR A N 1
ATOM 683 C CA . TYR A 1 88 ? 21.246 -5.764 -19.387 1.00 91.56 88 TYR A CA 1
ATOM 684 C C . TYR A 1 88 ? 21.980 -7.070 -19.750 1.00 91.56 88 TYR A C 1
ATOM 686 O O . TYR A 1 88 ? 23.040 -7.348 -19.195 1.00 91.56 88 TYR A O 1
ATOM 694 N N . ARG A 1 89 ? 21.424 -7.894 -20.648 1.00 91.81 89 ARG A N 1
ATOM 695 C CA . ARG A 1 89 ? 21.912 -9.242 -20.987 1.00 91.81 89 ARG A CA 1
ATOM 696 C C . ARG A 1 89 ? 22.547 -9.325 -22.377 1.00 91.81 89 ARG A C 1
ATOM 698 O O . ARG A 1 89 ? 22.878 -10.426 -22.808 1.00 91.81 89 ARG A O 1
ATOM 705 N N . GLY A 1 90 ? 22.720 -8.200 -23.067 1.00 94.19 90 GLY A N 1
ATOM 706 C CA . GLY A 1 90 ? 23.286 -8.174 -24.420 1.00 94.19 90 GLY A CA 1
ATOM 707 C C . GLY A 1 90 ? 22.246 -8.247 -25.541 1.00 94.19 90 GLY A C 1
ATOM 708 O O . GLY A 1 90 ? 22.629 -8.365 -26.703 1.00 94.19 90 GLY A O 1
ATOM 709 N N . ASN A 1 91 ? 20.946 -8.189 -25.233 1.00 96.31 91 ASN A N 1
ATOM 710 C CA . ASN A 1 91 ? 19.896 -8.307 -26.239 1.00 96.31 91 ASN A CA 1
ATOM 711 C C . ASN A 1 91 ? 19.461 -6.938 -26.763 1.00 96.31 91 ASN A C 1
ATOM 713 O O . ASN A 1 91 ? 19.286 -5.981 -26.001 1.00 96.31 91 ASN A O 1
ATOM 717 N N . PHE A 1 92 ? 19.211 -6.883 -28.070 1.00 96.69 92 PHE A N 1
ATOM 718 C CA . PHE A 1 92 ? 18.486 -5.796 -28.706 1.00 96.69 92 PHE A CA 1
ATOM 719 C C . PHE A 1 92 ? 16.998 -6.158 -28.757 1.00 96.69 92 PHE A C 1
ATOM 721 O O . PHE A 1 92 ? 16.609 -7.149 -29.378 1.00 96.69 92 PHE A O 1
ATOM 728 N N . ILE A 1 93 ? 16.178 -5.377 -28.061 1.00 96.06 93 ILE A N 1
ATOM 729 C CA . ILE A 1 93 ? 14.756 -5.604 -27.832 1.00 96.06 93 ILE A CA 1
ATOM 730 C C . ILE A 1 93 ? 13.933 -4.576 -28.605 1.00 96.06 93 ILE A C 1
ATOM 732 O O . ILE A 1 93 ? 14.205 -3.379 -28.567 1.00 96.06 93 ILE A O 1
ATOM 736 N N . GLU A 1 94 ? 12.869 -5.035 -29.244 1.00 94.69 94 GLU A N 1
ATOM 737 C CA . GLU A 1 94 ? 11.770 -4.187 -29.691 1.00 94.69 94 GLU A CA 1
ATOM 738 C C . GLU A 1 94 ? 10.579 -4.427 -28.773 1.00 94.69 94 GLU A C 1
ATOM 740 O O . GLU A 1 94 ? 10.215 -5.575 -28.509 1.00 94.69 94 GLU A O 1
ATOM 745 N N . ILE A 1 95 ? 9.989 -3.349 -28.269 1.00 93.62 95 ILE A N 1
ATOM 746 C CA . ILE A 1 95 ? 8.780 -3.400 -27.457 1.00 93.62 95 ILE A CA 1
ATOM 747 C C . ILE A 1 95 ? 7.673 -2.749 -28.265 1.00 93.62 95 ILE A C 1
ATOM 749 O O . ILE A 1 95 ? 7.744 -1.565 -28.593 1.00 93.62 95 ILE A O 1
ATOM 753 N N . ASP A 1 96 ? 6.655 -3.542 -28.573 1.00 91.38 96 ASP A N 1
ATOM 754 C CA . ASP A 1 96 ? 5.457 -3.100 -29.265 1.00 91.38 96 ASP A CA 1
ATOM 755 C C . ASP A 1 96 ? 4.272 -3.087 -28.299 1.00 91.38 96 ASP A C 1
ATOM 757 O O . ASP A 1 96 ? 4.068 -4.024 -27.523 1.00 91.38 96 ASP A O 1
ATOM 761 N N . TYR A 1 97 ? 3.457 -2.039 -28.360 1.00 87.62 97 TYR A N 1
ATOM 762 C CA . TYR A 1 97 ? 2.323 -1.888 -27.453 1.00 87.62 97 TYR A CA 1
ATOM 763 C C . TYR A 1 97 ? 1.286 -3.021 -27.592 1.00 87.62 97 TYR A C 1
ATOM 765 O O . TYR A 1 97 ? 0.625 -3.367 -26.612 1.00 87.62 97 TYR A O 1
ATOM 773 N N . ARG A 1 98 ? 1.155 -3.638 -28.781 1.00 86.62 98 ARG A N 1
ATOM 774 C CA . ARG A 1 98 ? 0.240 -4.766 -29.035 1.00 86.62 98 ARG A CA 1
ATOM 775 C C . ARG A 1 98 ? 0.879 -6.099 -28.685 1.00 86.62 98 ARG A C 1
ATOM 777 O O . ARG A 1 98 ? 0.236 -6.937 -28.059 1.00 86.62 98 ARG A O 1
ATOM 784 N N . PHE A 1 99 ? 2.119 -6.305 -29.120 1.00 84.38 99 PHE A N 1
ATOM 785 C CA . PHE A 1 99 ? 2.751 -7.630 -29.110 1.00 84.38 99 PHE A CA 1
ATOM 786 C C . PHE A 1 99 ? 3.719 -7.856 -27.943 1.00 84.38 99 PHE A C 1
ATOM 788 O O . PHE A 1 99 ? 4.137 -8.988 -27.721 1.00 84.38 99 PHE A O 1
ATOM 795 N N . GLY A 1 100 ? 4.036 -6.815 -27.170 1.00 86.25 100 GLY A N 1
ATOM 796 C CA . GLY A 1 100 ? 4.989 -6.881 -26.065 1.00 86.25 100 GLY A CA 1
ATOM 797 C C . GLY A 1 100 ? 6.437 -6.860 -26.528 1.00 86.25 100 GLY A C 1
ATOM 798 O O . GLY A 1 100 ? 6.755 -6.325 -27.593 1.00 86.25 100 GLY A O 1
ATOM 799 N N . SER A 1 101 ? 7.327 -7.387 -25.690 1.00 90.88 101 SER A N 1
ATOM 800 C CA . SER A 1 101 ? 8.759 -7.396 -25.973 1.00 90.88 101 SER A CA 1
ATOM 801 C C . SER A 1 101 ? 9.174 -8.578 -26.853 1.00 90.88 101 SER A C 1
ATOM 803 O O . SER A 1 101 ? 8.731 -9.713 -26.675 1.00 90.88 101 SER A O 1
ATOM 805 N N . ARG A 1 102 ? 10.085 -8.319 -27.793 1.00 94.06 102 ARG A N 1
ATOM 806 C CA . ARG A 1 102 ? 10.758 -9.345 -28.595 1.00 94.06 102 ARG A CA 1
ATOM 807 C C . ARG A 1 102 ? 12.240 -9.036 -28.752 1.00 94.06 102 ARG A C 1
ATOM 809 O O . ARG A 1 102 ? 12.621 -7.886 -28.946 1.00 94.06 102 ARG A O 1
ATOM 816 N N . VAL A 1 103 ? 13.073 -10.072 -28.715 1.00 96.31 103 VAL A N 1
ATOM 817 C CA . VAL A 1 103 ? 14.491 -9.955 -29.076 1.00 96.31 103 VAL A CA 1
ATOM 818 C C . VAL A 1 103 ? 14.591 -9.893 -30.600 1.00 96.31 103 VAL A C 1
ATOM 820 O O . VAL A 1 103 ? 14.095 -10.786 -31.283 1.00 96.31 103 VAL A O 1
ATOM 823 N N . ILE A 1 104 ? 15.220 -8.846 -31.127 1.00 96.81 104 ILE A N 1
ATOM 824 C CA . ILE A 1 104 ? 15.452 -8.633 -32.567 1.00 96.81 104 ILE A CA 1
ATOM 825 C C . ILE A 1 104 ? 16.937 -8.654 -32.940 1.00 96.81 104 ILE A C 1
ATOM 827 O O . ILE A 1 104 ? 17.282 -8.598 -34.118 1.00 96.81 104 ILE A O 1
ATOM 831 N N . GLY A 1 105 ? 17.822 -8.756 -31.949 1.00 97.69 105 GLY A N 1
ATOM 832 C CA . GLY A 1 105 ? 19.250 -8.921 -32.168 1.00 97.69 105 GLY A CA 1
ATOM 833 C C . GLY A 1 105 ? 20.064 -8.742 -30.893 1.00 97.69 105 GLY A C 1
ATOM 834 O O . GLY A 1 105 ? 19.610 -9.114 -29.810 1.00 97.69 105 GLY A O 1
ATOM 835 N N . ASN A 1 106 ? 21.267 -8.179 -31.006 1.00 97.88 106 ASN A N 1
ATOM 836 C CA . ASN A 1 106 ? 22.229 -8.091 -29.905 1.00 97.88 106 ASN A CA 1
ATOM 837 C C . ASN A 1 106 ? 23.137 -6.855 -29.993 1.00 97.88 106 ASN A C 1
ATOM 839 O O . ASN A 1 106 ? 23.061 -6.079 -30.945 1.00 97.88 106 ASN A O 1
ATOM 843 N N . TYR A 1 107 ? 23.991 -6.667 -28.989 1.00 96.88 107 TYR A N 1
ATOM 844 C CA . TYR A 1 107 ? 25.052 -5.661 -28.995 1.00 96.88 107 TYR A CA 1
ATOM 845 C C . TYR A 1 107 ? 26.351 -6.213 -28.385 1.00 96.88 107 TYR A C 1
ATOM 847 O O . TYR A 1 107 ? 26.314 -7.180 -27.625 1.00 96.88 107 TYR A O 1
ATOM 855 N N . ASP A 1 108 ? 27.500 -5.628 -28.736 1.00 95.44 108 ASP A N 1
ATOM 856 C CA . ASP A 1 108 ? 28.838 -6.204 -28.475 1.00 95.44 108 ASP A CA 1
ATOM 857 C C . ASP A 1 108 ? 29.645 -5.524 -27.352 1.00 95.44 108 ASP A C 1
ATOM 859 O O . ASP A 1 108 ? 30.814 -5.841 -27.128 1.00 95.44 108 ASP A O 1
ATOM 863 N N . PHE A 1 109 ? 29.024 -4.612 -26.615 1.00 92.88 109 PHE A N 1
ATOM 864 C CA . PHE A 1 109 ? 29.654 -3.879 -25.522 1.00 92.88 109 PHE A CA 1
ATOM 865 C C . PHE A 1 109 ? 29.065 -4.270 -24.163 1.00 92.88 109 PHE A C 1
ATOM 867 O O . PHE A 1 109 ? 28.004 -4.881 -24.068 1.00 92.88 109 PHE A O 1
ATOM 874 N N . LYS A 1 110 ? 29.757 -3.929 -23.072 1.00 89.06 110 LYS A N 1
ATOM 875 C CA . LYS A 1 110 ? 29.330 -4.310 -21.719 1.00 89.06 110 LYS A CA 1
ATOM 876 C C . LYS A 1 110 ? 28.408 -3.240 -21.113 1.00 89.06 110 LYS A C 1
ATOM 878 O O . LYS A 1 110 ? 28.865 -2.109 -20.927 1.00 89.06 110 LYS A O 1
ATOM 883 N N . PRO A 1 111 ? 27.150 -3.560 -20.754 1.00 87.25 111 PRO A N 1
ATOM 884 C CA . PRO A 1 111 ? 26.313 -2.629 -20.009 1.00 87.25 111 PRO A CA 1
ATOM 885 C C . PRO A 1 111 ? 26.848 -2.470 -18.567 1.00 87.25 111 PRO A C 1
ATOM 887 O O . PRO A 1 111 ? 27.507 -3.372 -18.040 1.00 87.25 111 PRO A O 1
ATOM 890 N N . PRO A 1 112 ? 26.564 -1.345 -17.887 1.00 81.31 112 PRO A N 1
ATOM 891 C CA . PRO A 1 112 ? 26.727 -1.244 -16.446 1.00 81.31 112 PRO A CA 1
ATOM 892 C C . PRO A 1 112 ? 25.804 -2.252 -15.756 1.00 81.31 112 PRO A C 1
ATOM 894 O O . PRO A 1 112 ? 24.795 -2.675 -16.325 1.00 81.31 112 PRO A O 1
ATOM 897 N N . SER A 1 113 ? 26.125 -2.601 -14.513 1.00 80.00 113 SER A N 1
ATOM 898 C CA . SER A 1 113 ? 25.274 -3.491 -13.728 1.00 80.00 113 SER A CA 1
ATOM 899 C C . SER A 1 113 ? 23.861 -2.906 -13.571 1.00 80.00 113 SER A C 1
ATOM 901 O O . SER A 1 113 ? 23.725 -1.690 -13.377 1.00 80.00 113 SER A O 1
ATOM 903 N N . PRO A 1 114 ? 22.807 -3.739 -13.654 1.00 78.31 114 PRO A N 1
ATOM 904 C CA . PRO A 1 114 ? 21.460 -3.306 -13.312 1.00 78.31 114 PRO A CA 1
ATOM 905 C C . PRO A 1 114 ? 21.401 -2.876 -11.844 1.00 78.31 114 PRO A C 1
ATOM 907 O O . PRO A 1 114 ? 22.225 -3.283 -11.024 1.00 78.31 114 PRO A O 1
ATOM 910 N N . ILE A 1 115 ? 20.404 -2.058 -11.502 1.00 69.31 115 ILE A N 1
ATOM 911 C CA . ILE A 1 115 ? 20.090 -1.796 -10.097 1.00 69.31 115 ILE A CA 1
ATOM 912 C C . ILE A 1 115 ? 19.537 -3.102 -9.523 1.00 69.31 115 ILE A C 1
ATOM 914 O O . ILE A 1 115 ? 18.388 -3.465 -9.781 1.00 69.31 115 ILE A O 1
ATOM 918 N N . GLU A 1 116 ? 20.364 -3.821 -8.772 1.00 65.50 116 GLU A N 1
ATOM 919 C CA . GLU A 1 116 ? 19.923 -5.002 -8.043 1.00 65.50 116 GLU A CA 1
ATOM 920 C C . GLU A 1 116 ? 19.076 -4.557 -6.854 1.00 65.50 116 GLU A C 1
ATOM 922 O O . GLU A 1 116 ? 19.552 -3.932 -5.905 1.00 65.50 116 GLU A O 1
ATOM 927 N N . VAL A 1 117 ? 17.784 -4.859 -6.928 1.00 67.88 117 VAL A N 1
ATOM 928 C CA . VAL A 1 117 ? 16.884 -4.727 -5.793 1.00 67.88 117 VAL A CA 1
ATOM 929 C C . VAL A 1 117 ? 16.683 -6.121 -5.229 1.00 67.88 117 VAL A C 1
ATOM 931 O O . VAL A 1 117 ? 16.018 -6.958 -5.839 1.00 67.88 117 VAL A O 1
ATOM 934 N N . ASN A 1 118 ? 17.290 -6.377 -4.071 1.00 64.81 118 ASN A N 1
ATOM 935 C CA . ASN A 1 118 ? 17.094 -7.619 -3.337 1.00 64.81 118 ASN A CA 1
ATOM 936 C C . ASN A 1 118 ? 15.631 -7.700 -2.887 1.00 64.81 118 ASN A C 1
ATOM 938 O O . ASN A 1 118 ? 15.237 -7.104 -1.886 1.00 64.81 118 ASN A O 1
ATOM 942 N N . THR A 1 119 ? 14.823 -8.435 -3.648 1.00 64.94 119 THR A N 1
ATOM 943 C CA . THR A 1 119 ? 13.424 -8.748 -3.335 1.00 64.94 119 THR A CA 1
ATOM 944 C C . THR A 1 119 ? 13.372 -9.903 -2.345 1.00 64.94 119 THR A C 1
ATOM 946 O O . THR A 1 119 ? 12.857 -10.975 -2.633 1.00 64.94 119 THR A O 1
ATOM 949 N N . VAL A 1 120 ? 13.978 -9.715 -1.175 1.00 58.47 120 VAL A N 1
ATOM 950 C CA . VAL A 1 120 ? 13.902 -10.710 -0.105 1.00 58.47 120 VAL A CA 1
ATOM 951 C C . VAL A 1 120 ? 12.650 -10.408 0.709 1.00 58.47 120 VAL A C 1
ATOM 953 O O . VAL A 1 120 ? 12.530 -9.329 1.290 1.00 58.47 120 VAL A O 1
ATOM 956 N N . SER A 1 121 ? 11.707 -11.350 0.745 1.00 59.25 121 SER A N 1
ATOM 957 C CA . SER A 1 121 ? 10.675 -11.356 1.779 1.00 59.25 121 SER A CA 1
ATOM 958 C C . SER A 1 121 ? 11.357 -11.608 3.120 1.00 59.25 121 SER A C 1
ATOM 960 O O . SER A 1 121 ? 12.032 -12.625 3.280 1.00 59.25 121 SER A O 1
ATOM 962 N N . GLU A 1 122 ? 11.214 -10.695 4.073 1.00 61.88 122 GLU A N 1
ATOM 963 C CA . GLU A 1 122 ? 11.754 -10.908 5.414 1.00 61.88 122 GLU A CA 1
ATOM 964 C C . GLU A 1 122 ? 11.035 -12.096 6.081 1.00 61.88 122 GLU A C 1
ATOM 966 O O . GLU A 1 122 ? 9.819 -12.255 5.934 1.00 61.88 122 GLU A O 1
ATOM 971 N N . GLU A 1 123 ? 11.774 -12.941 6.807 1.00 57.69 123 GLU A N 1
ATOM 972 C CA . GLU A 1 123 ? 11.192 -14.034 7.588 1.00 57.69 123 GLU A CA 1
ATOM 973 C C . GLU A 1 123 ? 10.252 -13.457 8.653 1.00 57.69 123 GLU A C 1
ATOM 975 O O . GLU A 1 123 ? 10.668 -12.821 9.624 1.00 57.69 123 GLU A O 1
ATOM 980 N N . SER A 1 124 ? 8.948 -13.661 8.472 1.00 65.19 124 SER A N 1
ATOM 981 C CA . SER A 1 124 ? 7.958 -13.243 9.455 1.00 65.19 124 SER A CA 1
ATOM 982 C C . SER A 1 124 ? 8.020 -14.167 10.671 1.00 65.19 124 SER A C 1
ATOM 984 O O . SER A 1 124 ? 7.870 -15.382 10.536 1.00 65.19 124 SER A O 1
ATOM 986 N N . ASN A 1 125 ? 8.174 -13.613 11.873 1.00 79.75 125 ASN A N 1
ATOM 987 C CA . ASN A 1 125 ? 8.001 -14.392 13.094 1.00 79.75 125 ASN A CA 1
ATOM 988 C C . ASN A 1 125 ? 6.495 -14.625 13.323 1.00 79.75 125 ASN A C 1
ATOM 990 O O . ASN A 1 125 ? 5.767 -13.651 13.512 1.00 79.75 125 ASN A O 1
ATOM 994 N N . PRO A 1 126 ? 6.005 -15.878 13.370 1.00 81.12 126 PRO A N 1
ATOM 995 C CA . PRO A 1 126 ? 4.573 -16.159 13.515 1.00 81.12 126 PRO A CA 1
ATOM 996 C C . PRO A 1 126 ? 3.985 -15.669 14.848 1.00 81.12 126 PRO A C 1
ATOM 998 O O . PRO A 1 126 ? 2.771 -15.545 14.988 1.00 81.12 126 PRO A O 1
ATOM 1001 N N . ASN A 1 127 ? 4.830 -15.370 15.838 1.00 86.12 127 ASN A N 1
ATOM 1002 C CA . ASN A 1 127 ? 4.415 -14.832 17.130 1.00 86.12 127 ASN A CA 1
ATOM 1003 C C . ASN A 1 127 ? 4.360 -13.297 17.167 1.00 86.12 127 ASN A C 1
ATOM 1005 O O . ASN A 1 127 ? 3.901 -12.744 18.171 1.00 86.12 127 ASN A O 1
ATOM 1009 N N . VAL A 1 128 ? 4.808 -12.628 16.099 1.00 88.56 128 VAL A N 1
ATOM 1010 C CA . VAL A 1 128 ? 4.908 -11.170 15.979 1.00 88.56 128 VAL A CA 1
ATOM 1011 C C . VAL A 1 128 ? 3.990 -10.696 14.859 1.00 88.56 128 VAL A C 1
ATOM 1013 O O . VAL A 1 128 ? 4.134 -11.092 13.705 1.00 88.56 128 VAL A O 1
ATOM 1016 N N . GLY A 1 129 ? 3.025 -9.846 15.191 1.00 90.75 129 GLY A N 1
ATOM 1017 C CA . GLY A 1 129 ? 2.027 -9.412 14.225 1.00 90.75 129 GLY A CA 1
ATOM 1018 C C . GLY A 1 129 ? 0.748 -8.887 14.857 1.00 90.75 129 GLY A C 1
ATOM 1019 O O . GLY A 1 129 ? 0.676 -8.640 16.061 1.00 90.75 129 GLY A O 1
ATOM 1020 N N . ILE A 1 130 ? -0.276 -8.701 14.032 1.00 91.19 130 ILE A N 1
ATOM 1021 C CA . ILE A 1 130 ? -1.554 -8.123 14.451 1.00 91.19 130 ILE A CA 1
ATOM 1022 C C . ILE A 1 130 ? -2.400 -9.198 15.115 1.00 91.19 130 ILE A C 1
ATOM 1024 O O . ILE A 1 130 ? -2.641 -10.258 14.537 1.00 91.19 130 ILE A O 1
ATOM 1028 N N . VAL A 1 131 ? -2.878 -8.914 16.323 1.00 88.88 131 VAL A N 1
ATOM 1029 C CA . VAL A 1 131 ? -3.786 -9.814 17.033 1.00 88.88 131 VAL A CA 1
ATOM 1030 C C . VAL A 1 131 ? -5.216 -9.559 16.575 1.00 88.88 131 VAL A C 1
ATOM 1032 O O . VAL A 1 131 ? -5.767 -8.478 16.766 1.00 88.88 131 VAL A O 1
ATOM 1035 N N . THR A 1 132 ? -5.816 -10.576 15.970 1.00 83.06 132 THR A N 1
ATOM 1036 C CA . THR A 1 132 ? -7.204 -10.556 15.492 1.00 83.06 132 THR A CA 1
ATOM 1037 C C . THR A 1 132 ? -8.199 -10.728 16.647 1.00 83.06 132 THR A C 1
ATOM 1039 O O . THR A 1 132 ? -7.833 -11.151 17.746 1.00 83.06 132 THR A O 1
ATOM 1042 N N . ALA A 1 133 ? -9.494 -10.481 16.408 1.00 75.00 133 ALA A N 1
ATOM 1043 C CA . ALA A 1 133 ? -10.539 -10.673 17.423 1.00 75.00 133 ALA A CA 1
ATOM 1044 C C . ALA A 1 133 ? -10.625 -12.101 18.012 1.00 75.00 133 ALA A C 1
ATOM 1046 O O . ALA A 1 133 ? -11.150 -12.268 19.118 1.00 75.00 133 ALA A O 1
ATOM 1047 N N . THR A 1 134 ? -10.116 -13.121 17.310 1.00 79.31 134 THR A N 1
ATOM 1048 C CA . THR A 1 134 ? -10.057 -14.515 17.792 1.00 79.31 134 THR A CA 1
ATOM 1049 C C . THR A 1 134 ? -8.825 -14.802 18.654 1.00 79.31 134 THR A C 1
ATOM 1051 O O . THR A 1 134 ? -8.747 -15.862 19.268 1.00 79.31 134 THR A O 1
ATOM 1054 N N . GLY A 1 135 ? -7.873 -13.867 18.728 1.00 79.88 135 GLY A N 1
ATOM 1055 C CA . GLY A 1 135 ? -6.583 -14.046 19.394 1.00 79.88 135 GLY A CA 1
ATOM 1056 C C . GLY A 1 135 ? -5.487 -14.621 18.492 1.00 79.88 135 GLY A C 1
ATOM 1057 O O . GLY A 1 135 ? -4.347 -14.739 18.940 1.00 79.88 135 GLY A O 1
ATOM 1058 N N . ALA A 1 136 ? -5.794 -14.947 17.230 1.00 85.62 136 ALA A N 1
ATOM 1059 C CA . ALA A 1 136 ? -4.789 -15.363 16.254 1.00 85.62 136 ALA A CA 1
ATOM 1060 C C . ALA A 1 136 ? -3.891 -14.185 15.846 1.00 85.62 136 ALA A C 1
ATOM 1062 O O . ALA A 1 136 ? -4.363 -13.046 15.764 1.00 85.62 136 ALA A O 1
ATOM 1063 N N . VAL A 1 137 ? -2.617 -14.469 15.565 1.00 88.12 137 VAL A N 1
ATOM 1064 C CA . VAL A 1 137 ? -1.620 -13.483 15.127 1.00 88.12 137 VAL A CA 1
ATOM 1065 C C . VAL A 1 137 ? -1.498 -13.539 13.607 1.00 88.12 137 VAL A C 1
ATOM 1067 O O . VAL A 1 137 ? -1.176 -14.585 13.053 1.00 88.12 137 VAL A O 1
ATOM 1070 N N . THR A 1 138 ? -1.750 -12.414 12.939 1.00 87.56 138 THR A N 1
ATOM 1071 C CA . THR A 1 138 ? -1.436 -12.227 11.516 1.00 87.56 138 THR A CA 1
ATOM 1072 C C . THR A 1 138 ? -0.021 -11.666 11.415 1.00 87.56 138 THR A C 1
ATOM 1074 O O . THR A 1 138 ? 0.181 -10.540 11.882 1.00 87.56 138 THR A O 1
ATOM 1077 N N . PRO A 1 139 ? 0.958 -12.413 10.870 1.00 87.38 139 PRO A N 1
ATOM 1078 C CA . PRO A 1 139 ? 2.354 -11.991 10.880 1.00 87.38 139 PRO A CA 1
ATOM 1079 C C . PRO A 1 139 ? 2.566 -10.679 10.124 1.00 87.38 139 PRO A C 1
ATOM 1081 O O . PRO A 1 139 ? 1.970 -10.458 9.071 1.00 87.38 139 PRO A O 1
ATOM 1084 N N . VAL A 1 140 ? 3.430 -9.820 10.663 1.00 86.38 140 VAL A N 1
ATOM 1085 C CA . VAL A 1 140 ? 3.846 -8.564 10.023 1.00 86.38 140 VAL A CA 1
ATOM 1086 C C . VAL A 1 140 ? 5.367 -8.444 10.131 1.00 86.38 140 VAL A C 1
ATOM 1088 O O . VAL A 1 140 ? 5.920 -8.805 11.175 1.00 86.38 140 VAL A O 1
ATOM 1091 N N . PRO A 1 141 ? 6.064 -7.943 9.096 1.00 86.69 141 PRO A N 1
ATOM 1092 C CA . PRO A 1 141 ? 7.508 -7.755 9.153 1.00 86.69 141 PRO A CA 1
ATOM 1093 C C . PRO A 1 141 ? 7.944 -6.863 10.312 1.00 86.69 141 PRO A C 1
ATOM 1095 O O . PRO A 1 141 ? 7.394 -5.779 10.523 1.00 86.69 141 PRO A O 1
ATOM 1098 N N . VAL A 1 142 ? 8.968 -7.303 11.046 1.00 86.50 142 VAL A N 1
ATOM 1099 C CA . VAL A 1 142 ? 9.417 -6.637 12.279 1.00 86.50 142 VAL A CA 1
ATOM 1100 C C . VAL A 1 142 ? 9.903 -5.218 11.999 1.00 86.50 142 VAL A C 1
ATOM 1102 O O . VAL A 1 142 ? 9.683 -4.329 12.821 1.00 86.50 142 VAL A O 1
ATOM 1105 N N . ILE A 1 143 ? 10.504 -4.986 10.829 1.00 86.25 143 ILE A N 1
ATOM 1106 C CA . ILE A 1 143 ? 11.017 -3.674 10.422 1.00 86.25 143 ILE A CA 1
ATOM 1107 C C . ILE A 1 143 ? 9.926 -2.602 10.271 1.00 86.25 143 ILE A C 1
ATOM 1109 O O . ILE A 1 143 ? 10.218 -1.414 10.383 1.00 86.25 143 ILE A O 1
ATOM 1113 N N . LEU A 1 144 ? 8.668 -3.000 10.053 1.00 88.62 144 LEU A N 1
ATOM 1114 C CA . LEU A 1 144 ? 7.540 -2.072 9.915 1.00 88.62 144 LEU A CA 1
ATOM 1115 C C . LEU A 1 144 ? 6.865 -1.758 11.258 1.00 88.62 144 LEU A C 1
ATOM 1117 O O . LEU A 1 144 ? 6.022 -0.866 11.335 1.00 88.62 144 LEU A O 1
ATOM 1121 N N . ILE A 1 145 ? 7.211 -2.481 12.326 1.00 88.31 145 ILE A N 1
ATOM 1122 C CA . ILE A 1 145 ? 6.523 -2.395 13.614 1.00 88.31 145 ILE A CA 1
ATOM 1123 C C . ILE A 1 145 ? 7.150 -1.316 14.497 1.00 88.31 145 ILE A C 1
ATOM 1125 O O . ILE A 1 145 ? 8.323 -1.379 14.866 1.00 88.31 145 ILE A O 1
ATOM 1129 N N . ASN A 1 146 ? 6.321 -0.385 14.969 1.00 89.00 146 ASN A N 1
ATOM 1130 C CA . ASN A 1 146 ? 6.697 0.516 16.052 1.00 89.00 146 ASN A CA 1
ATOM 1131 C C . ASN A 1 146 ? 6.469 -0.153 17.423 1.00 89.00 146 ASN A C 1
ATOM 1133 O O . ASN A 1 146 ? 5.353 -0.187 17.947 1.00 89.00 146 ASN A O 1
ATOM 1137 N N . LYS A 1 147 ? 7.552 -0.651 18.031 1.00 87.69 147 LYS A N 1
ATOM 1138 C CA . LYS A 1 147 ? 7.530 -1.324 19.344 1.00 87.69 147 LYS A CA 1
ATOM 1139 C C . LYS A 1 147 ? 7.188 -0.403 20.520 1.00 87.69 147 LYS A C 1
ATOM 1141 O O . LYS A 1 147 ? 6.909 -0.881 21.610 1.00 87.69 147 LYS A O 1
ATOM 1146 N N . GLU A 1 148 ? 7.206 0.912 20.349 1.00 88.44 148 GLU A N 1
ATOM 1147 C CA . GLU A 1 148 ? 6.837 1.840 21.423 1.00 88.44 148 GLU A CA 1
ATOM 1148 C C . GLU A 1 148 ? 5.339 2.157 21.420 1.00 88.44 148 GLU A C 1
ATOM 1150 O O . GLU A 1 148 ? 4.791 2.590 22.437 1.00 88.44 148 GLU A O 1
ATOM 1155 N N . LYS A 1 149 ? 4.670 1.925 20.282 1.00 90.12 149 LYS A N 1
ATOM 1156 C CA . LYS A 1 149 ? 3.253 2.231 20.057 1.00 90.12 149 LYS A CA 1
ATOM 1157 C C . LYS A 1 149 ? 2.536 1.046 19.387 1.00 90.12 149 LYS A C 1
ATOM 1159 O O . LYS A 1 149 ? 2.220 1.104 18.216 1.00 90.12 149 LYS A O 1
ATOM 1164 N N . PRO A 1 150 ? 2.286 -0.064 20.088 1.00 90.56 150 PRO A N 1
ATOM 1165 C CA . PRO A 1 150 ? 1.628 -1.254 19.527 1.00 90.56 150 PRO A CA 1
ATOM 1166 C C . PRO A 1 150 ? 0.158 -1.063 19.223 1.00 90.56 150 PRO A C 1
ATOM 1168 O O . PRO A 1 150 ? -0.384 -1.808 18.408 1.00 90.56 150 PRO A O 1
ATOM 1171 N N . TYR A 1 151 ? -0.508 -0.218 20.008 1.00 92.25 151 TYR A N 1
ATOM 1172 C CA . TYR A 1 151 ? -1.950 -0.098 19.953 1.00 92.25 151 TYR A CA 1
ATOM 1173 C C . TYR A 1 151 ? -2.330 0.843 18.829 1.00 92.25 151 TYR A C 1
ATOM 1175 O O . TYR A 1 151 ? -1.769 1.934 18.708 1.00 92.25 151 TYR A O 1
ATOM 1183 N N . GLY A 1 152 ? -3.292 0.390 18.031 1.00 90.75 152 GLY A N 1
ATOM 1184 C CA . GLY A 1 152 ? -3.956 1.224 17.053 1.00 90.75 152 GLY A CA 1
ATOM 1185 C C . GLY A 1 152 ? -5.106 2.014 17.671 1.00 90.75 152 GLY A C 1
ATOM 1186 O O . GLY A 1 152 ? -5.319 2.040 18.885 1.00 90.75 152 GLY A O 1
ATOM 1187 N N . ASN A 1 153 ? -5.877 2.643 16.798 1.00 87.75 153 ASN A N 1
ATOM 1188 C CA . ASN A 1 153 ? -7.027 3.436 17.177 1.00 87.75 153 ASN A CA 1
ATOM 1189 C C . ASN A 1 153 ? -8.266 2.564 17.402 1.00 87.75 153 ASN A C 1
ATOM 1191 O O . ASN A 1 153 ? -8.452 1.536 16.751 1.00 87.75 153 ASN A O 1
ATOM 1195 N N . VAL A 1 154 ? -9.139 3.005 18.310 1.00 83.25 154 VAL A N 1
ATOM 1196 C CA . VAL A 1 154 ? -10.449 2.378 18.486 1.00 83.25 154 VAL A CA 1
ATOM 1197 C C . VAL A 1 154 ? -11.339 2.729 17.293 1.00 83.25 154 VAL A C 1
ATOM 1199 O O . VAL A 1 154 ? -11.441 3.895 16.917 1.00 83.25 154 VAL A O 1
ATOM 1202 N N . MET A 1 155 ? -11.999 1.735 16.701 1.00 85.56 155 MET A N 1
ATOM 1203 C CA . MET A 1 155 ? -13.016 1.979 15.678 1.00 85.56 155 MET A CA 1
ATOM 1204 C C . MET A 1 155 ? -14.379 2.106 16.352 1.00 85.56 155 MET A C 1
ATOM 1206 O O . MET A 1 155 ? -14.992 1.097 16.691 1.00 85.56 155 MET A O 1
ATOM 1210 N N . ILE A 1 156 ? -14.852 3.334 16.577 1.00 81.06 156 ILE A N 1
ATOM 1211 C CA . ILE A 1 156 ? -16.160 3.589 17.203 1.00 81.06 156 ILE A CA 1
ATOM 1212 C C . ILE A 1 156 ? -16.899 4.720 16.504 1.00 81.06 156 ILE A C 1
ATOM 1214 O O . ILE A 1 156 ? -16.290 5.568 15.857 1.00 81.06 156 ILE A O 1
ATOM 1218 N N . THR A 1 157 ? -18.217 4.757 16.678 1.00 82.88 157 THR A N 1
ATOM 1219 C CA . THR A 1 157 ? -19.069 5.836 16.178 1.00 82.88 157 THR A CA 1
ATOM 1220 C C . THR A 1 157 ? -20.258 6.074 17.116 1.00 82.88 157 THR A C 1
ATOM 1222 O O . THR A 1 157 ? -20.444 5.325 18.079 1.00 82.88 157 THR A O 1
ATOM 1225 N N . SER A 1 158 ? -21.049 7.114 16.852 1.00 79.44 158 SER A N 1
ATOM 1226 C CA . SER A 1 158 ? -22.225 7.476 17.651 1.00 79.44 158 SER A CA 1
ATOM 1227 C C . SER A 1 158 ? -23.467 6.656 17.278 1.00 79.44 158 SER A C 1
ATOM 1229 O O . SER A 1 158 ? -23.589 6.145 16.161 1.00 79.44 158 SER A O 1
ATOM 1231 N N . GLU A 1 159 ? -24.442 6.582 18.192 1.00 82.75 159 GLU A N 1
ATOM 1232 C CA . GLU A 1 159 ? -25.749 5.958 17.927 1.00 82.75 159 GLU A CA 1
ATOM 1233 C C . GLU A 1 159 ? -26.443 6.596 16.710 1.00 82.75 159 GLU A C 1
ATOM 1235 O O . GLU A 1 159 ? -27.032 5.901 15.883 1.00 82.75 159 GLU A O 1
ATOM 1240 N N . LEU A 1 160 ? -26.340 7.922 16.566 1.00 83.94 160 LEU A N 1
ATOM 1241 C CA . LEU A 1 160 ? -26.914 8.665 15.444 1.00 83.94 160 LEU A CA 1
ATOM 1242 C C . LEU A 1 160 ? -26.280 8.252 14.109 1.00 83.94 160 LEU A C 1
ATOM 1244 O O . LEU A 1 160 ? -26.996 7.976 13.146 1.00 83.94 160 LEU A O 1
ATOM 1248 N N . ALA A 1 161 ? -24.949 8.177 14.049 1.00 86.88 161 ALA A N 1
ATOM 1249 C CA . ALA A 1 161 ? -24.237 7.753 12.849 1.00 86.88 161 ALA A CA 1
ATOM 1250 C C . ALA A 1 161 ? -24.581 6.303 12.473 1.00 86.88 161 ALA A C 1
ATOM 1252 O O . ALA A 1 161 ? -24.895 6.030 11.313 1.00 86.88 161 ALA A O 1
ATOM 1253 N N . ALA A 1 162 ? -24.618 5.398 13.457 1.00 88.31 162 ALA A N 1
ATOM 1254 C CA . ALA A 1 162 ? -25.028 4.012 13.249 1.00 88.31 162 ALA A CA 1
ATOM 1255 C C . ALA A 1 162 ? -26.476 3.908 12.740 1.00 88.31 162 ALA A C 1
ATOM 1257 O O . ALA A 1 162 ? -26.750 3.168 11.793 1.00 88.31 162 ALA A O 1
ATOM 1258 N N . ASN A 1 163 ? -27.395 4.701 13.300 1.00 89.19 163 ASN A N 1
ATOM 1259 C CA . ASN A 1 163 ? -28.785 4.781 12.850 1.00 89.19 163 ASN A CA 1
ATOM 1260 C C . ASN A 1 163 ? -28.894 5.289 11.409 1.00 89.19 163 ASN A C 1
ATOM 1262 O O . ASN A 1 163 ? -29.691 4.771 10.625 1.00 89.19 163 ASN A O 1
ATOM 1266 N N . ASN A 1 164 ? -28.090 6.284 11.037 1.00 91.00 164 ASN A N 1
ATOM 1267 C CA . ASN A 1 164 ? -28.054 6.799 9.672 1.00 91.00 164 ASN A CA 1
ATOM 1268 C C . ASN A 1 164 ? -27.549 5.733 8.693 1.00 91.00 164 ASN A C 1
ATOM 1270 O O . ASN A 1 164 ? -28.200 5.498 7.675 1.00 91.00 164 ASN A O 1
ATOM 1274 N N . CYS A 1 165 ? -26.467 5.026 9.031 1.00 92.75 165 CYS A N 1
ATOM 1275 C CA . CYS A 1 165 ? -25.974 3.903 8.233 1.00 92.75 165 CYS A CA 1
ATOM 1276 C C . CYS A 1 165 ? -27.018 2.792 8.093 1.00 92.75 165 CYS A C 1
ATOM 1278 O O . CYS A 1 165 ? -27.216 2.265 6.997 1.00 92.75 165 CYS A O 1
ATOM 1280 N N . TYR A 1 166 ? -27.720 2.460 9.178 1.00 92.00 166 TYR A N 1
ATOM 1281 C CA . TYR A 1 166 ? -28.779 1.454 9.179 1.00 92.00 166 TYR A CA 1
ATOM 1282 C C . TYR A 1 166 ? -29.903 1.839 8.214 1.00 92.00 166 TYR A C 1
ATOM 1284 O O . TYR A 1 166 ? -30.218 1.078 7.301 1.00 92.00 166 TYR A O 1
ATOM 1292 N N . LYS A 1 167 ? -30.450 3.055 8.351 1.00 91.56 167 LYS A N 1
ATOM 1293 C CA . LYS A 1 167 ? -31.536 3.568 7.498 1.00 91.56 167 LYS A CA 1
ATOM 1294 C C . LYS A 1 167 ? -31.140 3.621 6.024 1.00 91.56 167 LYS A C 1
ATOM 1296 O O . LYS A 1 167 ? -31.927 3.231 5.170 1.00 91.56 167 LYS A O 1
ATOM 1301 N N . GLN A 1 168 ? -29.918 4.060 5.723 1.00 93.38 168 GLN A N 1
ATOM 1302 C CA . GLN A 1 168 ? -29.397 4.111 4.352 1.00 93.38 168 GLN A CA 1
ATOM 1303 C C . GLN A 1 168 ? -29.192 2.723 3.733 1.00 93.38 168 GLN A C 1
ATOM 1305 O O . GLN A 1 168 ? -29.107 2.605 2.508 1.00 93.38 168 GLN A O 1
ATOM 1310 N N . SER A 1 169 ? -29.114 1.683 4.561 1.00 94.81 169 SER A N 1
ATOM 1311 C CA . SER A 1 169 ? -28.863 0.305 4.139 1.00 94.81 169 SER A CA 1
ATOM 1312 C C . SER A 1 169 ? -30.125 -0.555 4.100 1.00 94.81 169 SER A C 1
ATOM 1314 O O . SER A 1 169 ? -30.038 -1.736 3.779 1.00 94.81 169 SER A O 1
ATOM 1316 N N . LEU A 1 170 ? -31.297 0.015 4.394 1.00 91.62 170 LEU A N 1
ATOM 1317 C CA . LEU A 1 170 ? -32.571 -0.681 4.243 1.00 91.62 170 LEU A CA 1
ATOM 1318 C C . LEU A 1 170 ? -32.903 -0.885 2.762 1.00 91.62 170 LEU A C 1
ATOM 1320 O O . LEU A 1 170 ? -32.885 0.050 1.961 1.00 91.62 170 LEU A O 1
ATOM 1324 N N . MET A 1 171 ? -33.239 -2.123 2.418 1.00 87.88 171 MET A N 1
ATOM 1325 C CA . MET A 1 171 ? -33.814 -2.496 1.132 1.00 87.88 171 MET A CA 1
ATOM 1326 C C . MET A 1 171 ? -35.340 -2.334 1.167 1.00 87.88 171 MET A C 1
ATOM 1328 O O . MET A 1 171 ? -35.949 -2.199 2.232 1.00 87.88 171 MET A O 1
ATOM 1332 N N . SER A 1 172 ? -35.983 -2.401 -0.000 1.00 82.31 172 SER A N 1
ATOM 1333 C CA . SER A 1 172 ? -37.446 -2.315 -0.138 1.00 82.31 172 SER A CA 1
ATOM 1334 C C . SER A 1 172 ? -38.210 -3.372 0.674 1.00 82.31 172 SER A C 1
ATOM 1336 O O . SER A 1 172 ? -39.351 -3.136 1.057 1.00 82.31 172 SER A O 1
ATOM 1338 N N . SER A 1 173 ? -37.577 -4.505 0.992 1.00 77.69 173 SER A N 1
ATOM 1339 C CA . SER A 1 173 ? -38.116 -5.595 1.819 1.00 77.69 173 SER A CA 1
ATOM 1340 C C . SER A 1 173 ? -37.974 -5.379 3.335 1.00 77.69 173 SER A C 1
ATOM 1342 O O . SER A 1 173 ? -38.187 -6.316 4.102 1.00 77.69 173 SER A O 1
ATOM 1344 N N . SER A 1 174 ? -37.546 -4.191 3.784 1.00 78.81 174 SER A N 1
ATOM 1345 C CA . SER A 1 174 ? -37.154 -3.911 5.181 1.00 78.81 174 SER A CA 1
ATOM 1346 C C . SER A 1 174 ? -36.002 -4.780 5.715 1.00 78.81 174 SER A C 1
ATOM 1348 O O . SER A 1 174 ? -35.683 -4.728 6.901 1.00 78.81 174 SER A O 1
ATOM 1350 N N . GLN A 1 175 ? -35.338 -5.553 4.851 1.00 85.81 175 GLN A N 1
ATOM 1351 C CA . GLN A 1 175 ? -34.078 -6.221 5.163 1.00 85.81 175 GLN A CA 1
ATOM 1352 C C . GLN A 1 175 ? -32.904 -5.262 4.943 1.00 85.81 175 GLN A C 1
ATOM 1354 O O . GLN A 1 175 ? -32.948 -4.396 4.072 1.00 85.81 175 GLN A O 1
ATOM 1359 N N . ILE A 1 176 ? -31.837 -5.427 5.720 1.00 89.62 176 ILE A N 1
ATOM 1360 C CA . ILE A 1 176 ? -30.625 -4.608 5.610 1.00 89.62 176 ILE A CA 1
ATOM 1361 C C . ILE A 1 176 ? -29.672 -5.236 4.595 1.00 89.62 176 ILE A C 1
ATOM 1363 O O . ILE A 1 176 ? -29.349 -6.422 4.693 1.00 89.62 176 ILE A O 1
ATOM 1367 N N . ASP A 1 177 ? -29.148 -4.422 3.687 1.00 93.31 177 ASP A N 1
ATOM 1368 C CA . ASP A 1 177 ? -27.942 -4.740 2.932 1.00 93.31 177 ASP A CA 1
ATOM 1369 C C . ASP A 1 177 ? -26.727 -4.674 3.872 1.00 93.31 177 ASP A C 1
ATOM 1371 O O . ASP A 1 177 ? -26.250 -3.600 4.252 1.00 93.31 177 ASP A O 1
ATOM 1375 N N . LYS A 1 178 ? -26.245 -5.851 4.283 1.00 92.69 178 LYS A N 1
ATOM 1376 C CA . LYS A 1 178 ? -25.135 -5.990 5.234 1.00 92.69 178 LYS A CA 1
ATOM 1377 C C . LYS A 1 178 ? -23.844 -5.358 4.715 1.00 92.69 178 LYS A C 1
ATOM 1379 O O . LYS A 1 178 ? -23.133 -4.721 5.486 1.00 92.69 178 LYS A O 1
ATOM 1384 N N . GLN A 1 179 ? -23.542 -5.503 3.427 1.00 93.12 179 GLN A N 1
ATOM 1385 C CA . GLN A 1 179 ? -22.316 -4.951 2.848 1.00 93.12 179 GLN A CA 1
ATOM 1386 C C . GLN A 1 179 ? -22.379 -3.422 2.862 1.00 93.12 179 GLN A C 1
ATOM 1388 O O . GLN A 1 179 ? -21.482 -2.761 3.389 1.00 93.12 179 GLN A O 1
ATOM 1393 N N . LYS A 1 180 ? -23.496 -2.851 2.395 1.00 94.81 180 LYS A N 1
ATOM 1394 C CA . LYS A 1 180 ? -23.723 -1.399 2.425 1.00 94.81 180 LYS A CA 1
ATOM 1395 C C . LYS A 1 180 ? -23.658 -0.831 3.845 1.00 94.81 180 LYS A C 1
ATOM 1397 O O . LYS A 1 180 ? -23.003 0.191 4.063 1.00 94.81 180 LYS A O 1
ATOM 1402 N N . PHE A 1 181 ? -24.260 -1.526 4.810 1.00 94.69 181 PHE A N 1
ATOM 1403 C CA . PHE A 1 181 ? -24.209 -1.134 6.214 1.00 94.69 181 PHE A CA 1
ATOM 1404 C C . PHE A 1 181 ? -22.784 -1.181 6.769 1.00 94.69 181 PHE A C 1
ATOM 1406 O O . PHE A 1 181 ? -22.322 -0.196 7.340 1.00 94.69 181 PHE A O 1
ATOM 1413 N N . GLY A 1 182 ? -22.065 -2.288 6.562 1.00 93.81 182 GLY A N 1
ATOM 1414 C CA . GLY A 1 182 ? -20.690 -2.462 7.027 1.00 93.81 182 GLY A CA 1
ATOM 1415 C C . GLY A 1 182 ? -19.738 -1.400 6.470 1.00 93.81 182 GLY A C 1
ATOM 1416 O O . GLY A 1 182 ? -18.978 -0.803 7.228 1.00 93.81 182 GLY A O 1
ATOM 1417 N N . HIS A 1 183 ? -19.832 -1.089 5.174 1.00 94.31 183 HIS A N 1
ATOM 1418 C CA . HIS A 1 183 ? -19.046 -0.018 4.557 1.00 94.31 183 HIS A CA 1
ATOM 1419 C C . HIS A 1 183 ? -19.322 1.354 5.178 1.00 94.31 183 HIS A C 1
ATOM 1421 O O . HIS A 1 183 ? -18.380 2.086 5.481 1.00 94.31 183 HIS A O 1
ATOM 1427 N N . CYS A 1 184 ? -20.599 1.693 5.381 1.00 94.38 184 CYS A N 1
ATOM 1428 C CA . CYS A 1 184 ? -20.977 2.950 6.023 1.00 94.38 184 CYS A CA 1
ATOM 1429 C C . CYS A 1 184 ? -20.440 3.015 7.456 1.00 94.38 184 CYS A C 1
ATOM 1431 O O . CYS A 1 184 ? -19.878 4.027 7.864 1.00 94.38 184 CYS A O 1
ATOM 1433 N N . MET A 1 185 ? -20.542 1.917 8.211 1.00 91.94 185 MET A N 1
ATOM 1434 C CA . MET A 1 185 ? -20.012 1.856 9.570 1.00 91.94 185 MET A CA 1
ATOM 1435 C C . MET A 1 185 ? -18.497 2.072 9.594 1.00 91.94 185 MET A C 1
ATOM 1437 O O . MET A 1 185 ? -18.035 2.899 10.371 1.00 91.94 185 MET A O 1
ATOM 1441 N N . ILE A 1 186 ? -17.726 1.425 8.713 1.00 92.81 186 ILE A N 1
ATOM 1442 C CA . ILE A 1 186 ? -16.273 1.650 8.629 1.00 92.81 186 ILE A CA 1
ATOM 1443 C C . ILE A 1 186 ? -15.964 3.116 8.327 1.00 92.81 186 ILE A C 1
ATOM 1445 O O . ILE A 1 186 ? -15.116 3.698 8.999 1.00 92.81 186 ILE A O 1
ATOM 1449 N N . GLU A 1 187 ? -16.670 3.742 7.384 1.00 92.75 187 GLU A N 1
ATOM 1450 C CA . GLU A 1 187 ? -16.504 5.170 7.081 1.00 92.75 187 GLU A CA 1
ATOM 1451 C C . GLU A 1 187 ? -16.722 6.051 8.320 1.00 92.75 187 GLU A C 1
ATOM 1453 O O . GLU A 1 187 ? -15.973 6.996 8.554 1.00 92.75 187 GLU A O 1
ATOM 1458 N N . LYS A 1 188 ? -17.737 5.745 9.137 1.00 89.75 188 LYS A N 1
ATOM 1459 C CA . LYS A 1 188 ? -18.050 6.531 10.342 1.00 89.75 188 LYS A CA 1
ATOM 1460 C C . LYS A 1 188 ? -17.187 6.184 11.555 1.00 89.75 188 LYS A C 1
ATOM 1462 O O . LYS A 1 188 ? -17.146 6.981 12.495 1.00 89.75 188 LYS A O 1
ATOM 1467 N N . MET A 1 189 ? -16.538 5.020 11.549 1.00 87.44 189 MET A N 1
ATOM 1468 C CA . MET A 1 189 ? -15.730 4.491 12.652 1.00 87.44 189 MET A CA 1
ATOM 1469 C C . MET A 1 189 ? -14.220 4.646 12.450 1.00 87.44 189 MET A C 1
ATOM 1471 O O . MET A 1 189 ? -13.473 4.406 13.395 1.00 87.44 189 MET A O 1
ATOM 1475 N N . SER A 1 190 ? -13.755 4.999 11.252 1.00 88.88 190 SER A N 1
ATOM 1476 C CA . SER A 1 190 ? -12.328 5.116 10.935 1.00 88.88 190 SER A CA 1
ATOM 1477 C C . SER A 1 190 ? -11.913 6.561 10.663 1.00 88.88 190 SER A C 1
ATOM 1479 O O . SER A 1 190 ? -12.725 7.416 10.305 1.00 88.88 190 SER A O 1
ATOM 1481 N N . GLY A 1 191 ? -10.622 6.843 10.854 1.00 87.75 191 GLY A N 1
ATOM 1482 C CA . GLY A 1 191 ? -10.027 8.098 10.413 1.00 87.75 191 GLY A CA 1
ATOM 1483 C C . GLY A 1 191 ? -9.998 8.190 8.886 1.00 87.75 191 GLY A C 1
ATOM 1484 O O . GLY A 1 191 ? -10.084 7.188 8.178 1.00 87.75 191 GLY A O 1
ATOM 1485 N N . LYS A 1 192 ? -9.850 9.411 8.355 1.00 89.94 192 LYS A N 1
ATOM 1486 C CA . LYS A 1 192 ? -9.854 9.646 6.901 1.00 89.94 192 LYS A CA 1
ATOM 1487 C C . LYS A 1 192 ? -8.793 8.805 6.180 1.00 89.94 192 LYS A C 1
ATOM 1489 O O . LYS A 1 192 ? -9.104 8.200 5.164 1.00 89.94 192 LYS A O 1
ATOM 1494 N N . LYS A 1 193 ? -7.559 8.757 6.700 1.00 91.94 193 LYS A N 1
ATOM 1495 C CA . LYS A 1 193 ? -6.452 7.991 6.096 1.00 91.94 193 LYS A CA 1
ATOM 1496 C C . LYS A 1 193 ? -6.766 6.492 6.099 1.00 91.94 193 LYS A C 1
ATOM 1498 O O . LYS A 1 193 ? -6.620 5.837 5.075 1.00 91.94 193 LYS A O 1
ATOM 1503 N N . GLU A 1 194 ? -7.251 5.970 7.219 1.00 92.62 194 GLU A N 1
ATOM 1504 C CA . GLU A 1 194 ? -7.596 4.558 7.395 1.00 92.62 194 GLU A CA 1
ATOM 1505 C C . GLU A 1 194 ? -8.763 4.133 6.496 1.00 92.62 194 GLU A C 1
ATOM 1507 O O . GLU A 1 194 ? -8.723 3.053 5.907 1.00 92.62 194 GLU A O 1
ATOM 1512 N N . PHE A 1 195 ? -9.766 4.997 6.320 1.00 94.38 195 PHE A N 1
ATOM 1513 C CA . PHE A 1 195 ? -10.858 4.742 5.386 1.00 94.38 195 PHE A CA 1
ATOM 1514 C C . PHE A 1 195 ? -10.376 4.668 3.932 1.00 94.38 195 PHE A C 1
ATOM 1516 O O . PHE A 1 195 ? -10.830 3.813 3.174 1.00 94.38 195 PHE A O 1
ATOM 1523 N N . GLU A 1 196 ? -9.438 5.532 3.528 1.00 96.12 196 GLU A N 1
ATOM 1524 C CA . GLU A 1 196 ? -8.835 5.443 2.194 1.00 96.12 196 GLU A CA 1
ATOM 1525 C C . GLU A 1 196 ? -8.063 4.127 2.009 1.00 96.12 196 GLU A C 1
ATOM 1527 O O . GLU A 1 196 ? -8.181 3.508 0.954 1.00 96.12 196 GLU A O 1
ATOM 1532 N N . ILE A 1 197 ? -7.331 3.657 3.029 1.00 96.00 197 ILE A N 1
ATOM 1533 C CA . ILE A 1 197 ? -6.608 2.372 2.966 1.00 96.00 197 ILE A CA 1
ATOM 1534 C C . ILE A 1 197 ? -7.598 1.212 2.805 1.00 96.00 197 ILE A C 1
ATOM 1536 O O . ILE A 1 197 ? -7.407 0.355 1.944 1.00 96.00 197 ILE A O 1
ATOM 1540 N N . TYR A 1 198 ? -8.690 1.220 3.574 1.00 95.94 198 TYR A N 1
ATOM 1541 C CA . TYR A 1 198 ? -9.766 0.239 3.436 1.00 95.94 198 TYR A CA 1
ATOM 1542 C C . TYR A 1 198 ? -10.354 0.219 2.017 1.00 95.94 198 TYR A C 1
ATOM 1544 O O . TYR A 1 198 ? -10.570 -0.845 1.429 1.00 95.94 198 TYR A O 1
ATOM 1552 N N . LYS A 1 199 ? -10.573 1.401 1.429 1.00 96.81 199 LYS A N 1
ATOM 1553 C CA . LYS A 1 199 ? -11.088 1.521 0.061 1.00 96.81 199 LYS A CA 1
ATOM 1554 C C . LYS A 1 199 ? -10.155 0.936 -0.995 1.00 96.81 199 LYS A C 1
ATOM 1556 O O . LYS A 1 199 ? -10.671 0.532 -2.031 1.00 96.81 199 LYS A O 1
ATOM 1561 N N . CYS A 1 200 ? -8.843 0.871 -0.759 1.00 97.19 200 CYS A N 1
ATOM 1562 C CA . CYS A 1 200 ? -7.934 0.196 -1.685 1.00 97.19 200 CYS A CA 1
ATOM 1563 C C . CYS A 1 200 ? -8.326 -1.270 -1.853 1.00 97.19 200 CYS A C 1
ATOM 1565 O O . CYS A 1 200 ? -8.671 -1.673 -2.953 1.00 97.19 200 CYS A O 1
ATOM 1567 N N . SER A 1 201 ? -8.400 -2.038 -0.763 1.00 95.00 201 SER A N 1
ATOM 1568 C CA . SER A 1 201 ? -8.770 -3.458 -0.857 1.00 95.00 201 SER A CA 1
ATOM 1569 C C . SER A 1 201 ? -10.199 -3.658 -1.372 1.00 95.00 201 SER A C 1
ATOM 1571 O O . SER A 1 201 ? -10.464 -4.565 -2.151 1.00 95.00 201 SER A O 1
ATOM 1573 N N . LYS A 1 202 ? -11.128 -2.767 -1.002 1.00 95.38 202 LYS A N 1
ATOM 1574 C CA . LYS A 1 202 ? -12.512 -2.829 -1.490 1.00 95.38 202 LYS A CA 1
ATOM 1575 C C . LYS A 1 202 ? -12.635 -2.634 -3.009 1.00 95.38 202 LYS A C 1
ATOM 1577 O O . LYS A 1 202 ? -13.496 -3.254 -3.626 1.00 95.38 202 LYS A O 1
ATOM 1582 N N . ASN A 1 203 ? -11.880 -1.695 -3.577 1.00 95.50 203 ASN A N 1
ATOM 1583 C CA . ASN A 1 203 ? -12.077 -1.243 -4.957 1.00 95.50 203 ASN A CA 1
ATOM 1584 C C . ASN A 1 203 ? -11.094 -1.872 -5.950 1.00 95.50 203 ASN A C 1
ATOM 1586 O O . ASN A 1 203 ? -11.263 -1.683 -7.153 1.00 95.50 203 ASN A O 1
ATOM 1590 N N . SER A 1 204 ? -10.065 -2.560 -5.464 1.00 95.06 204 SER A N 1
ATOM 1591 C CA . SER A 1 204 ? -9.052 -3.198 -6.296 1.00 95.06 204 SER A CA 1
ATOM 1592 C C . SER A 1 204 ? -9.458 -4.611 -6.697 1.00 95.06 204 SER A C 1
ATOM 1594 O O . SER A 1 204 ? -10.069 -5.347 -5.925 1.00 95.06 204 SER A O 1
ATOM 1596 N N . VAL A 1 205 ? -9.095 -4.988 -7.921 1.00 91.88 205 VAL A N 1
ATOM 1597 C CA . VAL A 1 205 ? -9.308 -6.334 -8.467 1.00 91.88 205 VAL A CA 1
ATOM 1598 C C . VAL A 1 205 ? -8.040 -7.176 -8.334 1.00 91.88 205 VAL A C 1
ATOM 1600 O O . VAL A 1 205 ? -8.126 -8.391 -8.154 1.00 91.88 205 VAL A O 1
ATOM 1603 N N . THR A 1 206 ? -6.863 -6.544 -8.401 1.00 92.69 206 THR A N 1
ATOM 1604 C CA . THR A 1 206 ? -5.563 -7.223 -8.315 1.00 92.69 206 THR A CA 1
ATOM 1605 C C . THR A 1 206 ? -4.736 -6.763 -7.106 1.00 92.69 206 THR A C 1
ATOM 1607 O O . THR A 1 206 ? -4.888 -5.624 -6.646 1.00 92.69 206 THR A O 1
ATOM 1610 N N . PRO A 1 207 ? -3.811 -7.607 -6.601 1.00 92.62 207 PRO A N 1
ATOM 1611 C CA . PRO A 1 207 ? -2.854 -7.208 -5.567 1.00 92.62 207 PRO A CA 1
ATOM 1612 C C . PRO A 1 207 ? -2.007 -5.992 -5.963 1.00 92.62 207 PRO A C 1
ATOM 1614 O O . PRO A 1 207 ? -1.653 -5.182 -5.105 1.00 92.62 207 PRO A O 1
ATOM 1617 N N . GLU A 1 208 ? -1.692 -5.836 -7.251 1.00 94.38 208 GLU A N 1
ATOM 1618 C CA . GLU A 1 208 ? -0.994 -4.679 -7.814 1.00 94.38 208 GLU A CA 1
ATOM 1619 C C . GLU A 1 208 ? -1.783 -3.386 -7.606 1.00 94.38 208 GLU A C 1
ATOM 1621 O O . GLU A 1 208 ? -1.237 -2.415 -7.077 1.00 94.38 208 GLU A O 1
ATOM 1626 N N . GLU A 1 209 ? -3.061 -3.369 -7.988 1.00 95.31 209 GLU A N 1
ATOM 1627 C CA . GLU A 1 209 ? -3.932 -2.204 -7.816 1.00 95.31 209 GLU A CA 1
ATOM 1628 C C . GLU A 1 209 ? -4.070 -1.830 -6.341 1.00 95.31 209 GLU A C 1
ATOM 1630 O O . GLU A 1 209 ? -3.933 -0.655 -5.986 1.00 95.31 209 GLU A O 1
ATOM 1635 N N . GLU A 1 210 ? -4.283 -2.829 -5.479 1.00 96.31 210 GLU A N 1
ATOM 1636 C CA . GLU A 1 210 ? -4.420 -2.619 -4.039 1.00 96.31 210 GLU A CA 1
ATOM 1637 C C . GLU A 1 210 ? -3.130 -2.027 -3.457 1.00 96.31 210 GLU A C 1
ATOM 1639 O O . GLU A 1 210 ? -3.153 -1.004 -2.765 1.00 96.31 210 GLU A O 1
ATOM 1644 N N . THR A 1 211 ? -1.989 -2.631 -3.792 1.00 96.12 211 THR A N 1
ATOM 1645 C CA . THR A 1 211 ? -0.667 -2.221 -3.308 1.00 96.12 211 THR A CA 1
ATOM 1646 C C . THR A 1 211 ? -0.325 -0.805 -3.757 1.00 96.12 211 THR A C 1
ATOM 1648 O O . THR A 1 211 ? 0.108 0.015 -2.945 1.00 96.12 211 THR A O 1
ATOM 1651 N N . LEU A 1 212 ? -0.548 -0.475 -5.031 1.00 97.12 212 LEU A N 1
ATOM 1652 C CA . LEU A 1 212 ? -0.294 0.865 -5.556 1.00 97.12 212 LEU A CA 1
ATOM 1653 C C . LEU A 1 212 ? -1.222 1.895 -4.906 1.00 97.12 212 LEU A C 1
ATOM 1655 O O . LEU A 1 212 ? -0.753 2.960 -4.493 1.00 97.12 212 LEU A O 1
ATOM 1659 N N . CYS A 1 213 ? -2.503 1.572 -4.723 1.00 97.81 213 CYS A N 1
ATOM 1660 C CA . CYS A 1 213 ? -3.434 2.428 -3.992 1.00 97.81 213 CYS A CA 1
ATOM 1661 C C . CYS A 1 213 ? -2.937 2.717 -2.563 1.00 97.81 213 CYS A C 1
ATOM 1663 O O . CYS A 1 213 ? -2.871 3.879 -2.154 1.00 97.81 213 CYS A O 1
ATOM 1665 N N . MET A 1 214 ? -2.479 1.691 -1.839 1.00 97.19 214 MET A N 1
ATOM 1666 C CA . MET A 1 214 ? -1.924 1.833 -0.491 1.00 97.19 214 MET A CA 1
ATOM 1667 C C . MET A 1 214 ? -0.645 2.684 -0.460 1.00 97.19 214 MET A C 1
ATOM 1669 O O . MET A 1 214 ? -0.514 3.561 0.397 1.00 97.19 214 MET A O 1
ATOM 1673 N N . ILE A 1 215 ? 0.265 2.508 -1.423 1.00 97.50 215 ILE A N 1
ATOM 1674 C CA . ILE A 1 215 ? 1.466 3.352 -1.579 1.00 97.50 215 ILE A CA 1
ATOM 1675 C C . ILE A 1 215 ? 1.076 4.814 -1.833 1.00 97.50 215 ILE A C 1
ATOM 1677 O O . ILE A 1 215 ? 1.702 5.720 -1.290 1.00 97.50 215 ILE A O 1
ATOM 1681 N N . ASN A 1 216 ? 0.021 5.069 -2.610 1.00 97.38 216 ASN A N 1
ATOM 1682 C CA . ASN A 1 216 ? -0.456 6.427 -2.878 1.00 97.38 216 ASN A CA 1
ATOM 1683 C C . ASN A 1 216 ? -1.064 7.116 -1.639 1.00 97.38 216 ASN A C 1
ATOM 1685 O O . ASN A 1 216 ? -1.137 8.341 -1.605 1.00 97.38 216 ASN A O 1
ATOM 1689 N N . ILE A 1 217 ? -1.481 6.363 -0.620 1.00 96.81 217 ILE A N 1
ATOM 1690 C CA . ILE A 1 217 ? -2.016 6.923 0.631 1.00 96.81 217 ILE A CA 1
ATOM 1691 C C . ILE A 1 217 ? -0.928 7.052 1.699 1.00 96.81 217 ILE A C 1
ATOM 1693 O O . ILE A 1 217 ? -0.868 8.055 2.408 1.00 96.81 217 ILE A O 1
ATOM 1697 N N . MET A 1 218 ? -0.087 6.027 1.843 1.00 95.50 218 MET A N 1
ATOM 1698 C CA . MET A 1 218 ? 0.894 5.928 2.929 1.00 95.50 218 MET A CA 1
ATOM 1699 C C . MET A 1 218 ? 2.290 6.421 2.544 1.00 95.50 218 MET A C 1
ATOM 1701 O O . MET A 1 218 ? 3.116 6.665 3.421 1.00 95.50 218 MET A O 1
ATOM 1705 N N . GLY A 1 219 ? 2.577 6.568 1.252 1.00 95.56 219 GLY A N 1
ATOM 1706 C CA . GLY A 1 219 ? 3.828 7.137 0.766 1.00 95.56 219 GLY A CA 1
ATOM 1707 C C . GLY A 1 219 ? 3.922 8.640 1.017 1.00 95.56 219 GLY A C 1
ATOM 1708 O O . GLY A 1 219 ? 2.911 9.336 1.162 1.00 95.56 219 GLY A O 1
ATOM 1709 N N . ARG A 1 220 ? 5.149 9.165 1.025 1.00 94.25 220 ARG A N 1
ATOM 1710 C CA . ARG A 1 220 ? 5.390 10.614 0.966 1.00 94.25 220 ARG A CA 1
ATOM 1711 C C . ARG A 1 220 ? 5.180 11.124 -0.463 1.00 94.25 220 ARG A C 1
ATOM 1713 O O . ARG A 1 220 ? 4.935 10.356 -1.387 1.00 94.25 220 ARG A O 1
ATOM 1720 N N . SER A 1 221 ? 5.271 12.440 -0.661 1.00 94.00 221 SER A N 1
ATOM 1721 C CA . SER A 1 221 ? 4.938 13.103 -1.937 1.00 94.00 221 SER A CA 1
ATOM 1722 C C . SER A 1 221 ? 5.542 12.424 -3.184 1.00 94.00 221 SER A C 1
ATOM 1724 O O . SER A 1 221 ? 4.837 12.234 -4.180 1.00 94.00 221 SER A O 1
ATOM 1726 N N . LYS A 1 222 ? 6.811 11.988 -3.114 1.00 93.38 222 LYS A N 1
ATOM 1727 C CA . LYS A 1 222 ? 7.490 11.271 -4.206 1.00 93.38 222 LYS A CA 1
ATOM 1728 C C . LYS A 1 222 ? 6.886 9.889 -4.461 1.00 93.38 222 LYS A C 1
ATOM 1730 O O . LYS A 1 222 ? 6.494 9.591 -5.584 1.00 93.38 222 LYS A O 1
ATOM 1735 N N . GLU A 1 223 ? 6.739 9.069 -3.427 1.00 94.94 223 GLU A N 1
ATOM 1736 C CA . GLU A 1 223 ? 6.184 7.713 -3.510 1.00 94.94 223 GLU A CA 1
ATOM 1737 C C . GLU A 1 223 ? 4.745 7.725 -4.025 1.00 94.94 223 GLU A C 1
ATOM 1739 O O . GLU A 1 223 ? 4.356 6.874 -4.824 1.00 94.94 223 GLU A O 1
ATOM 1744 N N . GLN A 1 224 ? 3.967 8.736 -3.634 1.00 95.62 224 GLN A N 1
ATOM 1745 C CA . GLN A 1 224 ? 2.626 8.943 -4.167 1.00 95.62 224 GLN A CA 1
ATOM 1746 C C . GLN A 1 224 ? 2.657 9.233 -5.673 1.00 95.62 224 GLN A C 1
ATOM 1748 O O . GLN A 1 224 ? 1.853 8.692 -6.431 1.00 95.62 224 GLN A O 1
ATOM 1753 N N . GLN A 1 225 ? 3.592 10.071 -6.135 1.00 93.75 225 GLN A N 1
ATOM 1754 C CA . GLN A 1 225 ? 3.773 10.332 -7.563 1.00 93.75 225 GLN A CA 1
ATOM 1755 C C . GLN A 1 225 ? 4.190 9.063 -8.315 1.00 93.75 225 GLN A C 1
ATOM 1757 O O . GLN A 1 225 ? 3.645 8.791 -9.386 1.00 93.75 225 GLN A O 1
ATOM 1762 N N . TYR A 1 226 ? 5.117 8.283 -7.757 1.00 93.62 226 TYR A N 1
ATOM 1763 C CA . TYR A 1 226 ? 5.589 7.034 -8.353 1.00 93.62 226 TYR A CA 1
ATOM 1764 C C . TYR A 1 226 ? 4.466 6.019 -8.479 1.00 93.62 226 TYR A C 1
ATOM 1766 O O . TYR A 1 226 ? 4.239 5.510 -9.574 1.00 93.62 226 TYR A O 1
ATOM 1774 N N . SER A 1 227 ? 3.703 5.798 -7.408 1.00 95.56 227 SER A N 1
ATOM 1775 C CA . SER A 1 227 ? 2.554 4.899 -7.444 1.00 95.56 227 SER A CA 1
ATOM 1776 C C . SER A 1 227 ? 1.553 5.301 -8.526 1.00 95.56 227 SER A C 1
ATOM 1778 O O . SER A 1 227 ? 1.168 4.457 -9.327 1.00 95.56 227 SER A O 1
ATOM 1780 N N . ARG A 1 228 ? 1.197 6.589 -8.645 1.00 94.75 228 ARG A N 1
ATOM 1781 C CA . ARG A 1 228 ? 0.269 7.044 -9.697 1.00 94.75 228 ARG A CA 1
ATOM 1782 C C . ARG A 1 228 ? 0.787 6.771 -11.108 1.00 94.75 228 ARG A C 1
ATOM 1784 O O . ARG A 1 228 ? 0.004 6.398 -11.978 1.00 94.75 228 ARG A O 1
ATOM 1791 N N . LYS A 1 229 ? 2.091 6.948 -11.345 1.00 92.69 229 LYS A N 1
ATOM 1792 C CA . LYS A 1 229 ? 2.713 6.640 -12.642 1.00 92.69 229 LYS A CA 1
ATOM 1793 C C . LYS A 1 229 ? 2.672 5.141 -12.941 1.00 92.69 229 LYS A C 1
ATOM 1795 O O . LYS A 1 229 ? 2.261 4.755 -14.031 1.00 92.69 229 LYS A O 1
ATOM 1800 N N . ILE A 1 230 ? 3.040 4.310 -11.967 1.00 93.94 230 ILE A N 1
ATOM 1801 C CA . ILE A 1 230 ? 3.027 2.847 -12.102 1.00 93.94 230 ILE A CA 1
ATOM 1802 C C . ILE A 1 230 ? 1.589 2.337 -12.283 1.00 93.94 230 ILE A C 1
ATOM 1804 O O . ILE A 1 230 ? 1.340 1.516 -13.157 1.00 93.94 230 ILE A O 1
ATOM 1808 N N . ALA A 1 231 ? 0.625 2.875 -11.535 1.00 95.06 231 ALA A N 1
ATOM 1809 C CA . ALA A 1 231 ? -0.790 2.532 -11.662 1.00 95.06 231 ALA A CA 1
ATOM 1810 C C . ALA A 1 231 ? -1.342 2.899 -13.043 1.00 95.06 231 ALA A C 1
ATOM 1812 O O . ALA A 1 231 ? -2.082 2.121 -13.635 1.00 95.06 231 ALA A O 1
ATOM 1813 N N . LYS A 1 232 ? -0.935 4.046 -13.604 1.00 93.62 232 LYS A N 1
ATOM 1814 C CA . LYS A 1 232 ? -1.308 4.418 -14.974 1.00 93.62 232 LYS A CA 1
ATOM 1815 C C . LYS A 1 232 ? -0.809 3.386 -15.994 1.00 93.62 232 LYS A C 1
ATOM 1817 O O . LYS A 1 232 ? -1.592 2.989 -16.847 1.00 93.62 232 LYS A O 1
ATOM 1822 N N . CYS A 1 233 ? 0.439 2.925 -15.878 1.00 92.44 233 CYS A N 1
ATOM 1823 C CA . CYS A 1 233 ? 0.951 1.836 -16.719 1.00 92.44 233 CYS A CA 1
ATOM 1824 C C . CYS A 1 233 ? 0.186 0.540 -16.544 1.00 92.44 233 CYS A C 1
ATOM 1826 O O . CYS A 1 233 ? -0.151 -0.116 -17.522 1.00 92.44 233 CYS A O 1
ATOM 1828 N N . HIS A 1 234 ? -0.058 0.160 -15.293 1.00 93.50 234 HIS A N 1
ATOM 1829 C CA . HIS A 1 234 ? -0.765 -1.066 -14.975 1.00 93.50 234 HIS A CA 1
ATOM 1830 C C . HIS A 1 234 ? -2.177 -1.055 -15.576 1.00 93.50 234 HIS A C 1
ATOM 1832 O O . HIS A 1 234 ? -2.617 -2.054 -16.127 1.00 93.50 234 HIS A O 1
ATOM 1838 N N . ASN A 1 235 ? -2.861 0.089 -15.573 1.00 93.50 235 ASN A N 1
ATOM 1839 C CA . ASN A 1 235 ? -4.171 0.215 -16.216 1.00 93.50 235 ASN A CA 1
ATOM 1840 C C . ASN A 1 235 ? -4.118 0.038 -17.744 1.00 93.50 235 ASN A C 1
ATOM 1842 O O . ASN A 1 235 ? -5.120 -0.335 -18.345 1.00 93.50 235 ASN A O 1
ATOM 1846 N N . GLU A 1 236 ? -2.979 0.324 -18.377 1.00 91.50 236 GLU A N 1
ATOM 1847 C CA . GLU A 1 236 ? -2.803 0.209 -19.829 1.00 91.50 236 GLU A CA 1
ATOM 1848 C C . GLU A 1 236 ? -2.314 -1.185 -20.254 1.00 91.50 236 GLU A C 1
ATOM 1850 O O . GLU A 1 236 ? -2.784 -1.733 -21.250 1.00 91.50 236 GLU A O 1
ATOM 1855 N N . PHE A 1 237 ? -1.397 -1.780 -19.487 1.00 91.50 237 PHE A N 1
ATOM 1856 C CA . PHE A 1 237 ? -0.686 -3.008 -19.862 1.00 91.50 237 PHE A CA 1
ATOM 1857 C C . PHE A 1 237 ? -0.877 -4.181 -18.888 1.00 91.50 237 PHE A C 1
ATOM 1859 O O . PHE A 1 237 ? -0.325 -5.260 -19.110 1.00 91.50 237 PHE A O 1
ATOM 1866 N N . GLY A 1 238 ? -1.651 -4.004 -17.818 1.00 91.00 238 GLY A N 1
ATOM 1867 C CA . GLY A 1 238 ? -1.808 -4.988 -16.748 1.00 91.00 238 GLY A CA 1
ATOM 1868 C C . GLY A 1 238 ? -0.474 -5.315 -16.075 1.00 91.00 238 GLY A C 1
ATOM 1869 O O . GLY A 1 238 ? 0.382 -4.450 -15.885 1.00 91.00 238 GLY A O 1
ATOM 1870 N N . SER A 1 239 ? -0.271 -6.593 -15.761 1.00 87.88 239 SER A N 1
ATOM 1871 C CA . SER A 1 239 ? 0.969 -7.110 -15.163 1.00 87.88 239 SER A CA 1
ATOM 1872 C C . SER A 1 239 ? 2.081 -7.391 -16.188 1.00 87.88 239 SER A C 1
ATOM 1874 O O . SER A 1 239 ? 3.092 -8.010 -15.847 1.00 87.88 239 SER A O 1
ATOM 1876 N N . ASP A 1 240 ? 1.933 -6.967 -17.450 1.00 89.88 240 ASP A N 1
ATOM 1877 C CA . ASP A 1 240 ? 2.974 -7.116 -18.472 1.00 89.88 240 ASP A CA 1
ATOM 1878 C C . ASP A 1 240 ? 4.051 -6.028 -18.327 1.00 89.88 240 ASP A C 1
ATOM 1880 O O . ASP A 1 240 ? 4.144 -5.070 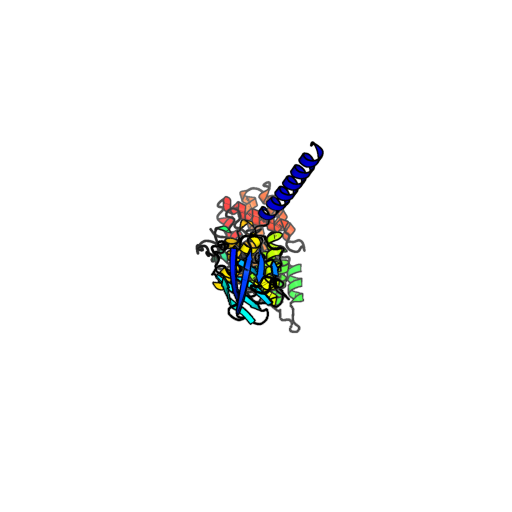-19.100 1.00 89.88 240 ASP A O 1
ATOM 1884 N N . TYR A 1 241 ? 4.916 -6.202 -17.324 1.00 88.44 241 TYR A N 1
ATOM 1885 C CA . TYR A 1 241 ? 6.048 -5.310 -17.052 1.00 88.44 241 TYR A CA 1
ATOM 1886 C C . TYR A 1 241 ? 7.035 -5.191 -18.222 1.00 88.44 241 TYR A C 1
ATOM 1888 O O . TYR A 1 241 ? 7.881 -4.299 -18.204 1.00 88.44 241 TYR A O 1
ATOM 1896 N N . SER A 1 242 ? 6.963 -6.058 -19.240 1.00 87.31 242 SER A N 1
ATOM 1897 C CA . SER A 1 242 ? 7.789 -5.900 -20.438 1.00 87.31 242 SER A CA 1
ATOM 1898 C C . SER A 1 242 ? 7.387 -4.676 -21.266 1.00 87.31 242 SER A C 1
ATOM 1900 O O . SER A 1 242 ? 8.234 -4.130 -21.963 1.00 87.31 242 SER A O 1
ATOM 1902 N N . LYS A 1 243 ? 6.138 -4.202 -21.145 1.00 90.69 243 LYS A N 1
ATOM 1903 C CA . LYS A 1 243 ? 5.616 -3.013 -21.840 1.00 90.69 243 LYS A CA 1
ATOM 1904 C C . LYS A 1 243 ? 5.771 -1.719 -21.047 1.00 90.69 243 LYS A C 1
ATOM 1906 O O . LYS A 1 243 ? 5.692 -0.638 -21.618 1.00 90.69 243 LYS A O 1
ATOM 1911 N N . PHE A 1 244 ? 6.043 -1.807 -19.747 1.00 90.31 244 PHE A N 1
ATOM 1912 C CA . PHE A 1 244 ? 6.157 -0.644 -18.863 1.00 90.31 244 PHE A CA 1
ATOM 1913 C C . PHE A 1 244 ? 7.181 0.408 -19.319 1.00 90.31 244 PHE A C 1
ATOM 1915 O O . PHE A 1 244 ? 6.880 1.591 -19.165 1.00 90.31 244 PHE A O 1
ATOM 1922 N N . PRO A 1 245 ? 8.332 0.055 -19.935 1.00 89.62 245 PRO A N 1
ATOM 1923 C CA . PRO A 1 245 ? 9.239 1.058 -20.493 1.00 89.62 245 PRO A CA 1
ATOM 1924 C C . PRO A 1 245 ? 8.578 2.026 -21.492 1.00 89.62 245 PRO A C 1
ATOM 1926 O O . PRO A 1 245 ? 9.045 3.152 -21.627 1.00 89.62 245 PRO A O 1
ATOM 1929 N N . LEU A 1 246 ? 7.481 1.632 -22.159 1.00 88.69 246 LEU A N 1
ATOM 1930 C CA . LEU A 1 246 ? 6.739 2.493 -23.093 1.00 88.69 246 LEU A CA 1
ATOM 1931 C C . LEU A 1 246 ? 5.940 3.606 -22.399 1.00 88.69 246 LEU A C 1
ATOM 1933 O O . LEU A 1 246 ? 5.688 4.646 -23.002 1.00 88.69 246 LEU A O 1
ATOM 1937 N N . CYS A 1 247 ? 5.539 3.421 -21.140 1.00 87.69 247 CYS A N 1
ATOM 1938 C CA . CYS A 1 247 ? 4.768 4.440 -20.425 1.00 87.69 247 CYS A CA 1
ATOM 1939 C C . CYS A 1 247 ? 5.602 5.633 -19.955 1.00 87.69 247 CYS A C 1
ATOM 1941 O O . CYS A 1 247 ? 5.063 6.668 -19.548 1.00 87.69 247 CYS A O 1
ATOM 1943 N N . PHE A 1 248 ? 6.903 5.403 -19.833 1.00 85.69 248 PHE A N 1
ATOM 1944 C CA . PHE A 1 248 ? 7.808 6.200 -19.033 1.00 85.69 248 PHE A CA 1
ATOM 1945 C C . PHE A 1 248 ? 8.598 7.135 -19.949 1.00 85.69 248 PHE A C 1
ATOM 1947 O O . PHE A 1 248 ? 8.968 6.791 -21.072 1.00 85.69 248 PHE A O 1
ATOM 1954 N N . SER A 1 249 ? 8.797 8.369 -19.496 1.00 69.06 249 SER A N 1
ATOM 1955 C CA . SER A 1 249 ? 9.376 9.448 -20.304 1.00 69.06 249 SER A CA 1
ATOM 1956 C C . SER A 1 249 ? 10.748 9.853 -19.776 1.00 69.06 249 SER A C 1
ATOM 1958 O O . SER A 1 249 ? 11.127 9.528 -18.657 1.00 69.06 249 SER A O 1
ATOM 1960 N N . GLU A 1 250 ? 11.485 10.631 -20.563 1.00 58.62 250 GLU A N 1
ATOM 1961 C CA . GLU A 1 250 ? 12.876 11.050 -20.309 1.00 58.62 250 GLU A CA 1
ATOM 1962 C C . GLU A 1 250 ? 13.093 11.803 -18.980 1.00 58.62 250 GLU A C 1
ATOM 1964 O O . GLU A 1 250 ? 14.223 12.010 -18.556 1.00 58.62 250 GLU A O 1
ATOM 1969 N N . THR A 1 251 ? 12.022 12.188 -18.282 1.00 53.09 251 THR A N 1
ATOM 1970 C CA . THR A 1 251 ? 12.066 12.928 -17.008 1.00 53.09 251 THR A CA 1
ATOM 1971 C C . THR A 1 251 ? 12.324 12.052 -15.769 1.00 53.09 251 THR A C 1
ATOM 1973 O O . THR A 1 251 ? 12.288 12.543 -14.643 1.00 53.09 251 THR A O 1
ATOM 1976 N N . GLU A 1 252 ? 12.599 10.757 -15.945 1.00 58.06 252 GLU A N 1
ATOM 1977 C CA . GLU A 1 252 ? 12.600 9.732 -14.886 1.00 58.06 252 GLU A CA 1
ATOM 1978 C C . GLU A 1 252 ? 13.987 9.118 -14.638 1.00 58.06 252 GLU A C 1
ATOM 1980 O O . GLU A 1 252 ? 14.166 7.913 -14.474 1.00 58.06 252 GLU A O 1
ATOM 1985 N N . HIS A 1 253 ? 15.012 9.962 -14.546 1.00 66.06 253 HIS A N 1
ATOM 1986 C CA . HIS A 1 253 ? 16.336 9.536 -14.080 1.00 66.06 253 HIS A CA 1
ATOM 1987 C C . HIS A 1 253 ? 16.425 9.349 -12.552 1.00 66.06 253 HIS A C 1
ATOM 1989 O O . HIS A 1 253 ? 17.523 9.213 -12.017 1.00 66.06 253 HIS A O 1
ATOM 1995 N N . ASP A 1 254 ? 15.290 9.317 -11.850 1.00 82.75 254 ASP A N 1
ATOM 1996 C CA . ASP A 1 254 ? 15.242 9.136 -10.402 1.00 82.75 254 ASP A CA 1
ATOM 1997 C C . ASP A 1 254 ? 15.485 7.658 -10.038 1.00 82.75 254 ASP A C 1
ATOM 1999 O O . ASP A 1 254 ? 14.737 6.758 -10.430 1.00 82.75 254 ASP A O 1
ATOM 2003 N N . SER A 1 255 ? 16.571 7.397 -9.306 1.00 84.31 255 SER A N 1
ATOM 2004 C CA . SER A 1 255 ? 16.953 6.050 -8.870 1.00 84.31 255 SER A CA 1
ATOM 2005 C C . SER A 1 255 ? 15.920 5.407 -7.950 1.00 84.31 255 SER A C 1
ATOM 2007 O O . SER A 1 255 ? 15.766 4.186 -7.978 1.00 84.31 255 SER A O 1
ATOM 2009 N N . ASP A 1 256 ? 15.191 6.207 -7.171 1.00 88.69 256 ASP A N 1
ATOM 2010 C CA . ASP A 1 256 ? 14.163 5.706 -6.267 1.00 88.69 256 ASP A CA 1
ATOM 2011 C C . ASP A 1 256 ? 12.961 5.216 -7.078 1.00 88.69 256 ASP A C 1
ATOM 2013 O O . ASP A 1 256 ? 12.444 4.129 -6.836 1.00 88.69 256 ASP A O 1
ATOM 2017 N N . PHE A 1 257 ? 12.572 5.933 -8.134 1.00 89.88 257 PHE A N 1
ATOM 2018 C CA . PHE A 1 257 ? 11.506 5.464 -9.022 1.00 89.88 257 PHE A CA 1
ATOM 2019 C C . PHE A 1 257 ? 11.813 4.082 -9.619 1.00 89.88 257 PHE A C 1
ATOM 2021 O O . PHE A 1 257 ? 10.980 3.174 -9.564 1.00 89.88 257 PHE A O 1
ATOM 2028 N N . LYS A 1 258 ? 13.046 3.894 -10.107 1.00 88.19 258 LYS A N 1
ATOM 2029 C CA . LYS A 1 258 ? 13.533 2.607 -10.634 1.00 88.19 258 LYS A CA 1
ATOM 2030 C C . LYS A 1 258 ? 13.514 1.517 -9.570 1.00 88.19 258 LYS A C 1
ATOM 2032 O O . LYS A 1 258 ? 13.085 0.394 -9.836 1.00 88.19 258 LYS A O 1
ATOM 2037 N N . LYS A 1 259 ? 13.934 1.854 -8.346 1.00 89.56 259 LYS A N 1
ATOM 2038 C CA . LYS A 1 259 ? 13.881 0.943 -7.200 1.00 89.56 259 LYS A CA 1
ATOM 2039 C C . LYS A 1 259 ? 12.445 0.513 -6.895 1.00 89.56 259 LYS A C 1
ATOM 2041 O O . LYS A 1 259 ? 12.202 -0.678 -6.731 1.00 89.56 259 LYS A O 1
ATOM 2046 N N . MET A 1 260 ? 11.496 1.454 -6.868 1.00 91.62 260 MET A N 1
ATOM 2047 C CA . MET A 1 260 ? 10.077 1.171 -6.630 1.00 91.62 260 MET A CA 1
ATOM 2048 C C . MET A 1 260 ? 9.518 0.223 -7.694 1.00 91.62 260 MET A C 1
ATOM 2050 O O . MET A 1 260 ? 8.944 -0.805 -7.347 1.00 91.62 260 MET A O 1
ATOM 2054 N N . ILE A 1 261 ? 9.727 0.521 -8.982 1.00 91.38 261 ILE A N 1
ATOM 2055 C CA . ILE A 1 261 ? 9.273 -0.350 -10.079 1.00 91.38 261 ILE A CA 1
ATOM 2056 C C . ILE A 1 261 ? 9.873 -1.750 -9.945 1.00 91.38 261 ILE A C 1
ATOM 2058 O O . ILE A 1 261 ? 9.151 -2.738 -10.065 1.00 91.38 261 ILE A O 1
ATOM 2062 N N . SER A 1 262 ? 11.178 -1.840 -9.684 1.00 90.12 262 SER A N 1
ATOM 2063 C CA . SER A 1 262 ? 11.872 -3.119 -9.533 1.00 90.12 262 SER A CA 1
ATOM 2064 C C . SER A 1 262 ? 11.313 -3.939 -8.361 1.00 90.12 262 SER A C 1
ATOM 2066 O O . SER A 1 262 ? 11.051 -5.131 -8.523 1.00 90.12 262 SER A O 1
ATOM 2068 N N . CYS A 1 263 ? 11.011 -3.296 -7.224 1.00 91.94 263 CYS A N 1
ATOM 2069 C CA . CYS A 1 263 ? 10.328 -3.932 -6.095 1.00 91.94 263 CYS A CA 1
ATOM 2070 C C . CYS A 1 263 ? 8.956 -4.484 -6.468 1.00 91.94 263 CYS A C 1
ATOM 2072 O O . CYS A 1 263 ? 8.684 -5.660 -6.235 1.00 91.94 263 CYS A O 1
ATOM 2074 N N . VAL A 1 264 ? 8.095 -3.643 -7.048 1.00 92.62 264 VAL A N 1
ATOM 2075 C CA . VAL A 1 264 ? 6.727 -4.035 -7.413 1.00 92.62 264 VAL A CA 1
ATOM 2076 C C . VAL A 1 264 ? 6.766 -5.185 -8.426 1.00 92.62 264 VAL A C 1
ATOM 2078 O O . VAL A 1 264 ? 6.115 -6.206 -8.215 1.00 92.62 264 VAL A O 1
ATOM 2081 N N . LYS A 1 265 ? 7.597 -5.077 -9.471 1.00 91.62 265 LYS A N 1
ATOM 2082 C CA . LYS A 1 265 ? 7.773 -6.129 -10.480 1.00 91.62 265 LYS A CA 1
ATOM 2083 C C . LYS A 1 265 ? 8.257 -7.437 -9.860 1.00 91.62 265 LYS A C 1
ATOM 2085 O O . LYS A 1 265 ? 7.654 -8.480 -10.098 1.00 91.62 265 LYS A O 1
ATOM 2090 N N . GLY A 1 266 ? 9.352 -7.400 -9.103 1.00 90.25 266 GLY A N 1
ATOM 2091 C CA . GLY A 1 266 ? 9.968 -8.615 -8.577 1.00 90.25 266 GLY A CA 1
ATOM 2092 C C . GLY A 1 266 ? 9.084 -9.327 -7.552 1.00 90.25 266 GLY A C 1
ATOM 2093 O O . GLY A 1 266 ? 8.995 -10.551 -7.585 1.00 90.25 266 GLY A O 1
ATOM 2094 N N . LEU A 1 267 ? 8.365 -8.579 -6.707 1.00 91.12 267 LEU A N 1
ATOM 2095 C CA . LEU A 1 267 ? 7.387 -9.145 -5.772 1.00 91.12 267 LEU A CA 1
ATOM 2096 C C . LEU A 1 267 ? 6.147 -9.695 -6.490 1.00 91.12 267 LEU A C 1
ATOM 2098 O O . LEU A 1 267 ? 5.669 -10.768 -6.126 1.00 91.12 267 LEU A O 1
ATOM 2102 N N . GLY A 1 268 ? 5.656 -9.006 -7.526 1.00 89.94 268 GLY A N 1
ATOM 2103 C CA . GLY A 1 268 ? 4.550 -9.482 -8.364 1.00 89.94 268 GLY A CA 1
ATOM 2104 C C . GLY A 1 268 ? 4.878 -10.804 -9.058 1.00 89.94 268 GLY A C 1
ATOM 2105 O O . GLY A 1 268 ? 4.107 -11.756 -8.978 1.00 89.94 268 GLY A O 1
ATOM 2106 N N . GLN A 1 269 ? 6.075 -10.922 -9.641 1.00 88.38 269 GLN A N 1
ATOM 2107 C CA . GLN A 1 269 ? 6.542 -12.156 -10.289 1.00 88.38 269 GLN A CA 1
ATOM 2108 C C . GLN A 1 269 ? 6.674 -13.347 -9.325 1.00 88.38 269 GLN A C 1
ATOM 2110 O O . GLN A 1 269 ? 6.594 -14.493 -9.762 1.00 88.38 269 GLN A O 1
ATOM 2115 N N . GLN A 1 270 ? 6.858 -13.086 -8.030 1.00 88.31 270 GLN A N 1
ATOM 2116 C CA . GLN A 1 270 ? 6.933 -14.110 -6.984 1.00 88.31 270 GLN A CA 1
ATOM 2117 C C . GLN A 1 270 ? 5.571 -14.413 -6.335 1.00 88.31 270 GLN A C 1
ATOM 2119 O O . GLN A 1 270 ? 5.491 -15.294 -5.484 1.00 88.31 270 GLN A O 1
ATOM 2124 N N . GLY A 1 271 ? 4.503 -13.690 -6.696 1.00 88.19 271 GLY A N 1
ATOM 2125 C CA . GLY A 1 271 ? 3.200 -13.801 -6.029 1.00 88.19 271 GLY A CA 1
ATOM 2126 C C . GLY A 1 271 ? 3.199 -13.270 -4.589 1.00 88.19 271 GLY A C 1
ATOM 2127 O O . GLY A 1 271 ? 2.338 -13.636 -3.795 1.00 88.19 271 GLY A O 1
ATOM 2128 N N . LEU A 1 272 ? 4.168 -12.419 -4.240 1.00 89.25 272 LEU A N 1
ATOM 2129 C CA . LEU A 1 272 ? 4.368 -11.865 -2.896 1.00 89.25 272 LEU A CA 1
ATOM 2130 C C . LEU A 1 272 ? 3.990 -10.382 -2.816 1.00 89.25 272 LEU A C 1
ATOM 2132 O O . LEU A 1 272 ? 4.359 -9.697 -1.860 1.00 89.25 272 LEU A O 1
ATOM 2136 N N . LEU A 1 273 ? 3.299 -9.844 -3.818 1.00 91.25 273 LEU A N 1
ATOM 2137 C CA . LEU A 1 273 ? 2.997 -8.422 -3.866 1.00 91.25 273 LEU A CA 1
ATOM 2138 C C . LEU A 1 273 ? 1.936 -8.038 -2.830 1.00 91.25 273 LEU A C 1
ATOM 2140 O O . LEU A 1 273 ? 0.794 -8.481 -2.881 1.00 91.25 273 LEU A O 1
ATOM 2144 N N . ASN A 1 274 ? 2.339 -7.191 -1.892 1.00 91.75 274 ASN A N 1
ATOM 2145 C CA . ASN A 1 274 ? 1.473 -6.465 -0.972 1.00 91.75 274 ASN A CA 1
ATOM 2146 C C . ASN A 1 274 ? 2.217 -5.210 -0.490 1.00 91.75 274 ASN A C 1
ATOM 2148 O O . ASN A 1 274 ? 3.435 -5.088 -0.672 1.00 91.75 274 ASN A O 1
ATOM 2152 N N . PHE A 1 275 ? 1.498 -4.293 0.161 1.00 93.50 275 PHE A N 1
ATOM 2153 C CA . PHE A 1 275 ? 2.086 -3.058 0.680 1.00 93.50 275 PHE A CA 1
ATOM 2154 C C . PHE A 1 275 ? 3.298 -3.297 1.591 1.00 93.50 275 PHE A C 1
ATOM 2156 O O . PHE A 1 275 ? 4.327 -2.659 1.391 1.00 93.50 275 PHE A O 1
ATOM 2163 N N . SER A 1 276 ? 3.209 -4.219 2.553 1.00 90.62 276 SER A N 1
ATOM 2164 C CA . SER A 1 276 ? 4.287 -4.491 3.514 1.00 90.62 276 SER A CA 1
ATOM 2165 C C . SER A 1 276 ? 5.575 -4.921 2.815 1.00 90.62 276 SER A C 1
ATOM 2167 O O . SER A 1 276 ? 6.649 -4.386 3.091 1.00 90.62 276 SER A O 1
ATOM 2169 N N . ASN A 1 277 ? 5.465 -5.834 1.853 1.00 91.31 277 ASN A N 1
ATOM 2170 C CA . ASN A 1 277 ? 6.611 -6.337 1.108 1.00 91.31 277 ASN A CA 1
ATOM 2171 C C . ASN A 1 277 ? 7.231 -5.254 0.220 1.00 91.31 277 ASN A C 1
ATOM 2173 O O . ASN A 1 277 ? 8.457 -5.139 0.164 1.00 91.31 277 ASN A O 1
ATOM 2177 N N . VAL A 1 278 ? 6.414 -4.405 -0.417 1.00 92.75 278 VAL A N 1
ATOM 2178 C CA . VAL A 1 278 ? 6.946 -3.249 -1.154 1.00 92.75 278 VAL A CA 1
ATOM 2179 C C . VAL A 1 278 ? 7.599 -2.252 -0.201 1.00 92.75 278 VAL A C 1
ATOM 2181 O O . VAL A 1 278 ? 8.673 -1.746 -0.513 1.00 92.75 278 VAL A O 1
ATOM 2184 N N . ALA A 1 279 ? 7.014 -2.006 0.973 1.00 92.44 279 ALA A N 1
ATOM 2185 C CA . ALA A 1 279 ? 7.573 -1.094 1.961 1.00 92.44 279 ALA A CA 1
ATOM 2186 C C . ALA A 1 279 ? 8.958 -1.541 2.443 1.00 92.44 279 ALA A C 1
ATOM 2188 O O . ALA A 1 279 ? 9.862 -0.715 2.530 1.00 92.44 279 ALA A O 1
ATOM 2189 N N . ILE A 1 280 ? 9.161 -2.840 2.677 1.00 90.25 280 ILE A N 1
ATOM 2190 C CA . ILE A 1 280 ? 10.479 -3.406 3.000 1.00 90.25 280 ILE A CA 1
ATOM 2191 C C . ILE A 1 280 ? 11.443 -3.237 1.827 1.00 90.25 280 ILE A C 1
ATOM 2193 O O . ILE A 1 280 ? 12.528 -2.680 1.987 1.00 90.25 280 ILE A O 1
ATOM 2197 N N . CYS A 1 281 ? 11.036 -3.706 0.646 1.00 91.44 281 CYS A N 1
ATOM 2198 C CA . CYS A 1 281 ? 11.889 -3.741 -0.534 1.00 91.44 281 CYS A CA 1
ATOM 2199 C C . CYS A 1 281 ? 12.353 -2.333 -0.947 1.00 91.44 281 CYS A C 1
ATOM 2201 O O . CYS A 1 281 ? 13.533 -2.088 -1.218 1.00 91.44 281 CYS A O 1
ATOM 2203 N N . TYR A 1 282 ? 11.421 -1.380 -0.974 1.00 91.69 282 TYR A N 1
ATOM 2204 C CA . TYR A 1 282 ? 11.692 -0.001 -1.355 1.00 91.69 282 TYR A CA 1
ATOM 2205 C C . TYR A 1 282 ? 12.387 0.770 -0.227 1.00 91.69 282 TYR A C 1
ATOM 2207 O O . TYR A 1 282 ? 13.347 1.504 -0.474 1.00 91.69 282 TYR A O 1
ATOM 2215 N N . GLY A 1 283 ? 11.967 0.543 1.017 1.00 91.12 283 GLY A N 1
ATOM 2216 C CA . GLY A 1 283 ? 12.521 1.146 2.222 1.00 91.12 283 GLY A CA 1
ATOM 2217 C C . GLY A 1 283 ? 11.428 1.753 3.099 1.00 91.12 283 GLY A C 1
ATOM 2218 O O . GLY A 1 283 ? 10.810 2.752 2.733 1.00 91.12 283 GLY A O 1
ATOM 2219 N N . ALA A 1 284 ? 11.243 1.190 4.297 1.00 88.88 284 ALA A N 1
ATOM 2220 C CA . ALA A 1 284 ? 10.149 1.539 5.207 1.00 88.88 284 ALA A CA 1
ATOM 2221 C C . ALA A 1 284 ? 10.091 3.041 5.551 1.00 88.88 284 ALA A C 1
ATOM 2223 O O . ALA A 1 284 ? 9.012 3.613 5.666 1.00 88.88 284 ALA A O 1
ATOM 2224 N N . ASN A 1 285 ? 11.251 3.703 5.631 1.00 90.31 285 ASN A N 1
ATOM 2225 C CA . ASN A 1 285 ? 11.374 5.131 5.954 1.00 90.31 285 ASN A CA 1
ATOM 2226 C C . ASN A 1 285 ? 10.724 6.072 4.926 1.00 90.31 285 ASN A C 1
ATOM 2228 O O . ASN A 1 285 ? 10.481 7.244 5.227 1.00 90.31 285 ASN A O 1
ATOM 2232 N N . ALA A 1 286 ? 10.464 5.585 3.712 1.00 92.38 286 ALA A N 1
ATOM 2233 C CA . ALA A 1 286 ? 9.799 6.362 2.677 1.00 92.38 286 ALA A CA 1
ATOM 2234 C C . ALA A 1 286 ? 8.276 6.452 2.869 1.00 92.38 286 ALA A C 1
ATOM 2236 O O . ALA A 1 286 ? 7.599 7.228 2.191 1.00 92.38 286 ALA A O 1
ATOM 2237 N N . PHE A 1 287 ? 7.740 5.693 3.821 1.00 93.62 287 PHE A N 1
ATOM 2238 C CA . PHE A 1 287 ? 6.324 5.630 4.124 1.00 93.62 287 PHE A CA 1
ATOM 2239 C C . PHE A 1 287 ? 6.047 6.223 5.504 1.00 93.62 287 PHE A C 1
ATOM 2241 O O . PHE A 1 287 ? 6.831 6.090 6.442 1.00 93.62 287 PHE A O 1
ATOM 2248 N N . ASP A 1 288 ? 4.909 6.894 5.631 1.00 89.88 288 ASP A N 1
ATOM 2249 C CA . ASP A 1 288 ? 4.383 7.373 6.905 1.00 89.88 288 ASP A CA 1
ATOM 2250 C C . ASP A 1 288 ? 3.550 6.258 7.557 1.00 89.88 288 ASP A C 1
ATOM 2252 O O . ASP A 1 288 ? 2.313 6.290 7.552 1.00 89.88 288 ASP A O 1
ATOM 2256 N N . ILE A 1 289 ? 4.251 5.220 8.033 1.00 90.62 289 ILE A N 1
ATOM 2257 C CA . ILE A 1 289 ? 3.650 4.034 8.652 1.00 90.62 289 ILE A CA 1
ATOM 2258 C C . ILE A 1 289 ? 3.509 4.277 10.147 1.00 90.62 289 ILE A C 1
ATOM 2260 O O . ILE A 1 289 ? 4.472 4.288 10.916 1.00 90.62 289 ILE A O 1
ATOM 2264 N N . THR A 1 290 ? 2.264 4.440 10.555 1.00 90.88 290 THR A N 1
ATOM 2265 C CA . THR A 1 290 ? 1.855 4.437 11.952 1.00 90.88 290 THR A CA 1
ATOM 2266 C C . THR A 1 290 ? 1.316 3.051 12.326 1.00 90.88 290 THR A C 1
ATOM 2268 O O . THR A 1 290 ? 0.931 2.283 11.441 1.00 90.88 290 THR A O 1
ATOM 2271 N N . PRO A 1 291 ? 1.237 2.707 13.621 1.00 90.88 291 PRO A N 1
ATOM 2272 C CA . PRO A 1 291 ? 0.646 1.441 14.064 1.00 90.88 291 PRO A CA 1
ATOM 2273 C C . PRO A 1 291 ? -0.770 1.224 13.521 1.00 90.88 291 PRO A C 1
ATOM 2275 O O . PRO A 1 291 ? -1.128 0.120 13.128 1.00 90.88 291 PRO A O 1
ATOM 2278 N N . GLU A 1 292 ? -1.564 2.292 13.450 1.00 91.12 292 GLU A N 1
ATOM 2279 C CA . GLU A 1 292 ? -2.940 2.262 12.955 1.00 91.12 292 GLU A CA 1
ATOM 2280 C C . GLU A 1 292 ? -2.991 1.971 11.464 1.00 91.12 292 GLU A C 1
ATOM 2282 O O . GLU A 1 292 ? -3.729 1.086 11.042 1.00 91.12 292 GLU A O 1
ATOM 2287 N N . SER A 1 293 ? -2.194 2.692 10.673 1.00 93.12 293 SER A N 1
ATOM 2288 C CA . SER A 1 293 ? -2.161 2.503 9.223 1.00 93.12 293 SER A CA 1
ATOM 2289 C C . SER A 1 293 ? -1.597 1.135 8.845 1.00 93.12 293 SER A C 1
ATOM 2291 O O . SER A 1 293 ? -2.120 0.516 7.925 1.00 93.12 293 SER A O 1
ATOM 2293 N N . LEU A 1 294 ? -0.629 0.604 9.601 1.00 93.12 294 LEU A N 1
ATOM 2294 C CA . LEU A 1 294 ? -0.127 -0.761 9.425 1.00 93.12 294 LEU A CA 1
ATOM 2295 C C . LEU A 1 294 ? -1.192 -1.819 9.735 1.00 93.12 294 LEU A C 1
ATOM 2297 O O . LEU A 1 294 ? -1.400 -2.732 8.936 1.00 93.12 294 LEU A O 1
ATOM 2301 N N . ILE A 1 295 ? -1.889 -1.681 10.871 1.00 93.75 295 ILE A N 1
ATOM 2302 C CA . ILE A 1 295 ? -2.996 -2.571 11.244 1.00 93.75 295 ILE A CA 1
ATOM 2303 C C . ILE A 1 295 ? -4.068 -2.549 10.156 1.00 93.75 295 ILE A C 1
ATOM 2305 O O . ILE A 1 295 ? -4.479 -3.595 9.660 1.00 93.75 295 ILE A O 1
ATOM 2309 N N . VAL A 1 296 ? -4.500 -1.352 9.759 1.00 94.00 296 VAL A N 1
ATOM 2310 C CA . VAL A 1 296 ? -5.557 -1.172 8.766 1.00 94.00 296 VAL A CA 1
ATOM 2311 C C . VAL A 1 296 ? -5.134 -1.703 7.402 1.00 94.00 296 VAL A C 1
ATOM 2313 O O . VAL A 1 296 ? -5.942 -2.383 6.779 1.00 94.00 296 VAL A O 1
ATOM 2316 N N . ALA A 1 297 ? -3.902 -1.472 6.945 1.00 94.31 297 ALA A N 1
ATOM 2317 C CA . ALA A 1 297 ? -3.414 -2.003 5.671 1.00 94.31 297 ALA A CA 1
ATOM 2318 C C . ALA A 1 297 ? -3.462 -3.534 5.649 1.00 94.31 297 ALA A C 1
ATOM 2320 O O . ALA A 1 297 ? -4.106 -4.115 4.779 1.00 94.31 297 ALA A O 1
ATOM 2321 N N . GLN A 1 298 ? -2.889 -4.190 6.660 1.00 92.25 298 GLN A N 1
ATOM 2322 C CA . GLN A 1 298 ? -2.857 -5.650 6.721 1.00 92.25 298 GLN A CA 1
ATOM 2323 C C . GLN A 1 298 ? -4.259 -6.261 6.868 1.00 92.25 298 GLN A C 1
ATOM 2325 O O . GLN A 1 298 ? -4.574 -7.263 6.226 1.00 92.25 298 GLN A O 1
ATOM 2330 N N . CYS A 1 299 ? -5.112 -5.658 7.699 1.00 92.88 299 CYS A N 1
ATOM 2331 C CA . CYS A 1 299 ? -6.492 -6.100 7.870 1.00 92.88 299 CYS A CA 1
ATOM 2332 C C . CYS A 1 299 ? -7.345 -5.855 6.621 1.00 92.88 299 CYS A C 1
ATOM 2334 O O . CYS A 1 299 ? -8.243 -6.647 6.349 1.00 92.88 299 CYS A O 1
ATOM 2336 N N . SER A 1 300 ? -7.066 -4.791 5.859 1.00 93.25 300 SER A N 1
ATOM 2337 C CA . SER A 1 300 ? -7.727 -4.526 4.576 1.00 93.25 300 SER A CA 1
ATOM 2338 C C . SER A 1 300 ? -7.410 -5.649 3.599 1.00 93.25 300 SER A C 1
ATOM 2340 O O . SER A 1 300 ? -8.338 -6.341 3.187 1.00 93.25 300 SER A O 1
ATOM 2342 N N . SER A 1 301 ? -6.125 -5.924 3.353 1.00 91.19 301 SER A N 1
ATOM 2343 C CA . SER A 1 301 ? -5.695 -6.991 2.440 1.00 91.19 301 SER A CA 1
ATOM 2344 C C . SER A 1 301 ? -6.228 -8.365 2.845 1.00 91.19 301 SER A C 1
ATOM 2346 O O . SER A 1 301 ? -6.704 -9.121 2.005 1.00 91.19 301 SER A O 1
ATOM 2348 N N . ALA A 1 302 ? -6.214 -8.686 4.143 1.00 90.25 302 ALA A N 1
ATOM 2349 C CA . ALA A 1 302 ? -6.734 -9.961 4.641 1.00 90.25 302 ALA A CA 1
ATOM 2350 C C . ALA A 1 302 ? -8.264 -10.090 4.513 1.00 90.25 302 ALA A C 1
ATOM 2352 O O . ALA A 1 302 ? -8.782 -11.202 4.441 1.00 90.25 302 ALA A O 1
ATOM 2353 N N . SER A 1 303 ? -8.992 -8.969 4.511 1.00 91.44 303 SER A N 1
ATOM 2354 C CA . SER A 1 303 ? -10.456 -8.960 4.411 1.00 91.44 303 SER A CA 1
ATOM 2355 C C . SER A 1 303 ? -10.983 -9.059 2.983 1.00 91.44 303 SER A C 1
ATOM 2357 O O . SER A 1 303 ? -12.155 -9.383 2.808 1.00 91.44 303 SER A O 1
ATOM 2359 N N . VAL A 1 304 ? -10.147 -8.766 1.977 1.00 88.88 304 VAL A N 1
ATOM 2360 C CA . VAL A 1 304 ? -10.542 -8.714 0.557 1.00 88.88 304 VAL A CA 1
ATOM 2361 C C . VAL A 1 304 ? -11.789 -7.831 0.366 1.00 88.88 304 VAL A C 1
ATOM 2363 O O . VAL A 1 304 ? -12.769 -8.200 -0.278 1.00 88.88 304 VAL A O 1
ATOM 2366 N N . GLY A 1 305 ? -11.798 -6.676 1.036 1.00 86.31 305 GLY A N 1
ATOM 2367 C CA . GLY A 1 305 ? -12.909 -5.725 1.012 1.00 86.31 305 GLY A CA 1
ATOM 2368 C C . GLY A 1 305 ? -14.112 -6.051 1.909 1.00 86.31 305 GLY A C 1
ATOM 2369 O O . GLY A 1 305 ? -14.964 -5.169 2.070 1.00 86.31 305 GLY A O 1
ATOM 2370 N N . ASP A 1 306 ? -14.197 -7.232 2.541 1.00 93.19 306 ASP A N 1
ATOM 2371 C CA . ASP A 1 306 ? -15.327 -7.563 3.419 1.00 93.19 306 ASP A CA 1
ATOM 2372 C C . ASP A 1 306 ? -15.312 -6.702 4.700 1.00 93.19 306 ASP A C 1
ATOM 2374 O O . ASP A 1 306 ? -14.382 -6.783 5.512 1.00 93.19 306 ASP A O 1
ATOM 2378 N N . PRO A 1 307 ? -16.351 -5.882 4.937 1.00 93.12 307 PRO A N 1
ATOM 2379 C CA . PRO A 1 307 ? -16.353 -4.932 6.033 1.00 93.12 307 PRO A CA 1
ATOM 2380 C C . PRO A 1 307 ? -16.406 -5.597 7.419 1.00 93.12 307 PRO A C 1
ATOM 2382 O O . PRO A 1 307 ? -15.911 -5.029 8.391 1.00 93.12 307 PRO A O 1
ATOM 2385 N N . TYR A 1 308 ? -16.976 -6.794 7.554 1.00 90.38 308 TYR A N 1
ATOM 2386 C CA . TYR A 1 308 ? -17.103 -7.464 8.851 1.00 90.38 308 TYR A CA 1
ATOM 2387 C C . TYR A 1 308 ? -15.819 -8.181 9.246 1.00 90.38 308 TYR A C 1
ATOM 2389 O O . TYR A 1 308 ? -15.406 -8.101 10.408 1.00 90.38 308 TYR A O 1
ATOM 2397 N N . VAL A 1 309 ? -15.165 -8.832 8.280 1.00 91.00 309 VAL A N 1
ATOM 2398 C CA . VAL A 1 309 ? -13.823 -9.394 8.464 1.00 91.00 309 VAL A CA 1
ATOM 2399 C C . VAL A 1 309 ? -12.839 -8.270 8.784 1.00 91.00 309 VAL A C 1
ATOM 2401 O O . VAL A 1 309 ? -12.085 -8.373 9.756 1.00 91.00 309 VAL A O 1
ATOM 2404 N N . PHE A 1 310 ? -12.916 -7.156 8.048 1.00 92.62 310 PHE A N 1
ATOM 2405 C CA . PHE A 1 310 ? -12.102 -5.972 8.302 1.00 92.62 310 PHE A CA 1
ATOM 2406 C C . PHE A 1 310 ? -12.281 -5.445 9.731 1.00 92.62 310 PHE A C 1
ATOM 2408 O O . PHE A 1 310 ? -11.297 -5.322 10.456 1.00 92.62 310 PHE A O 1
ATOM 2415 N N . VAL A 1 311 ? -13.517 -5.186 10.182 1.00 89.75 311 VAL A N 1
ATOM 2416 C CA . VAL A 1 311 ? -13.771 -4.668 11.542 1.00 89.75 311 VAL A CA 1
ATOM 2417 C C . VAL A 1 311 ? -13.342 -5.668 12.621 1.00 89.75 311 VAL A C 1
ATOM 2419 O O . VAL A 1 311 ? -12.853 -5.257 13.672 1.00 89.75 311 VAL A O 1
ATOM 2422 N N . GLY A 1 312 ? -13.458 -6.975 12.371 1.00 87.75 312 GLY A N 1
ATOM 2423 C CA . GLY A 1 312 ? -12.937 -8.012 13.268 1.00 87.75 312 GLY A CA 1
ATOM 2424 C C . GLY A 1 312 ? -11.416 -7.971 13.450 1.00 87.75 312 GLY A C 1
ATOM 2425 O O . GLY A 1 312 ? -10.913 -8.305 14.523 1.00 87.75 312 GLY A O 1
ATOM 2426 N N . CYS A 1 313 ? -10.682 -7.541 12.427 1.00 90.75 313 CYS A N 1
ATOM 2427 C CA . CYS A 1 313 ? -9.229 -7.419 12.466 1.00 90.75 313 CYS A CA 1
ATOM 2428 C C . CYS A 1 313 ? -8.785 -6.028 12.954 1.00 90.75 313 CYS A C 1
ATOM 2430 O O . CYS A 1 313 ? -8.060 -5.918 13.941 1.00 90.75 313 CYS A O 1
ATOM 2432 N N . ALA A 1 314 ? -9.262 -4.961 12.310 1.00 91.50 314 ALA A N 1
ATOM 2433 C CA . ALA A 1 314 ? -8.800 -3.592 12.529 1.00 91.50 314 ALA A CA 1
ATOM 2434 C C . ALA A 1 314 ? -9.552 -2.847 13.640 1.00 91.50 314 ALA A C 1
ATOM 2436 O O . ALA A 1 314 ? -9.043 -1.862 14.161 1.00 91.50 314 ALA A O 1
ATOM 2437 N N . GLY A 1 315 ? -10.759 -3.282 14.009 1.00 86.62 315 GLY A N 1
ATOM 2438 C CA . GLY A 1 315 ? -11.580 -2.609 15.020 1.00 86.62 315 GLY A CA 1
ATOM 2439 C C . GLY A 1 315 ? -11.451 -3.184 16.428 1.00 86.62 315 GLY A C 1
ATOM 2440 O O . GLY A 1 315 ? -11.905 -2.555 17.382 1.00 86.62 315 GLY A O 1
ATOM 2441 N N . GLY A 1 316 ? -10.854 -4.368 16.576 1.00 85.25 316 GLY A N 1
ATOM 2442 C CA . GLY A 1 316 ? -10.800 -5.096 17.841 1.00 85.25 316 GLY A CA 1
ATOM 2443 C C . GLY A 1 316 ? -12.096 -5.845 18.179 1.00 85.25 316 GLY A C 1
ATOM 2444 O O . GLY A 1 316 ? -13.133 -5.739 17.515 1.00 85.25 316 GLY A O 1
ATOM 2445 N N . LYS A 1 317 ? -12.034 -6.644 19.250 1.00 83.94 317 LYS A N 1
ATOM 2446 C CA . LYS A 1 317 ? -13.086 -7.610 19.607 1.00 83.94 317 LYS A CA 1
ATOM 2447 C C . LYS A 1 317 ? -14.426 -6.948 19.928 1.00 83.94 317 LYS A C 1
ATOM 2449 O O . LYS A 1 317 ? -15.472 -7.446 19.512 1.00 83.94 317 LYS A O 1
ATOM 2454 N N . LEU A 1 318 ? -14.415 -5.846 20.677 1.00 83.69 318 LEU A N 1
ATOM 2455 C CA . LEU A 1 318 ? -15.655 -5.190 21.098 1.00 83.69 318 LEU A CA 1
ATOM 2456 C C . LEU A 1 318 ? -16.338 -4.437 19.954 1.00 83.69 318 LEU A C 1
ATOM 2458 O O . LEU A 1 318 ? -17.560 -4.500 19.853 1.00 83.69 318 LEU A O 1
ATOM 2462 N N . SER A 1 319 ? -15.580 -3.809 19.054 1.00 86.00 319 SER A N 1
ATOM 2463 C CA . SER A 1 319 ? -16.139 -3.126 17.880 1.00 86.00 319 SER A CA 1
ATOM 2464 C C . SER A 1 319 ? -16.842 -4.110 16.942 1.00 86.00 319 SER A C 1
ATOM 2466 O O . SER A 1 319 ? -17.959 -3.853 16.497 1.00 86.00 319 SER A O 1
ATOM 2468 N N . SER A 1 320 ? -16.247 -5.288 16.722 1.00 85.12 320 SER A N 1
ATOM 2469 C CA . SER A 1 320 ? -16.880 -6.380 15.971 1.00 85.12 320 SER A CA 1
ATOM 2470 C C . SER A 1 320 ? -18.166 -6.881 16.643 1.00 85.12 320 SER A C 1
ATOM 2472 O O . SER A 1 320 ? -19.193 -7.058 15.983 1.00 85.12 320 SER A O 1
ATOM 2474 N N . ALA A 1 321 ? -18.151 -7.043 17.970 1.00 85.19 321 ALA A N 1
ATOM 2475 C CA . ALA A 1 321 ? -19.331 -7.461 18.723 1.00 85.19 321 ALA A CA 1
ATOM 2476 C C . ALA A 1 321 ? -20.475 -6.434 18.647 1.00 85.19 321 ALA A C 1
ATOM 2478 O O . ALA A 1 321 ? -21.632 -6.822 18.492 1.00 85.19 321 ALA A O 1
ATOM 2479 N N . GLU A 1 322 ? -20.171 -5.137 18.729 1.00 86.94 322 GLU A N 1
ATOM 2480 C CA . GLU A 1 322 ? -21.170 -4.074 18.578 1.00 86.94 322 GLU A CA 1
ATOM 2481 C C . GLU A 1 322 ? -21.726 -4.022 17.156 1.00 86.94 322 GLU A C 1
ATOM 2483 O O . GLU A 1 322 ? -22.942 -3.978 16.981 1.00 86.94 322 GLU A O 1
ATOM 2488 N N . LEU A 1 323 ? -20.876 -4.148 16.136 1.00 88.12 323 LEU A N 1
ATOM 2489 C CA . LEU A 1 323 ? -21.334 -4.208 14.751 1.00 88.12 323 LEU A CA 1
ATOM 2490 C C . LEU A 1 323 ? -22.297 -5.388 14.513 1.00 88.12 323 LEU A C 1
ATOM 2492 O O . LEU A 1 323 ? -23.327 -5.233 13.854 1.00 88.12 323 LEU A O 1
ATOM 2496 N N . ASN A 1 324 ? -22.015 -6.554 15.101 1.00 87.31 324 ASN A N 1
ATOM 2497 C CA . ASN A 1 324 ? -22.897 -7.720 15.022 1.00 87.31 324 ASN A CA 1
ATOM 2498 C C . ASN A 1 324 ? -24.237 -7.512 15.758 1.00 87.31 324 ASN A C 1
ATOM 2500 O O . ASN A 1 324 ? -25.286 -7.964 15.289 1.00 87.31 324 ASN A O 1
ATOM 2504 N N . LYS A 1 325 ? -24.241 -6.793 16.890 1.00 87.56 325 LYS A N 1
ATOM 2505 C CA . LYS A 1 325 ? -25.488 -6.409 17.575 1.00 87.56 325 LYS A CA 1
ATOM 2506 C C . LYS A 1 325 ? -26.365 -5.521 16.699 1.00 87.56 325 LYS A C 1
ATOM 2508 O O . LYS A 1 325 ? -27.573 -5.720 16.700 1.00 87.56 325 LYS A O 1
ATOM 2513 N N . CYS A 1 326 ? -25.786 -4.620 15.900 1.00 87.31 326 CYS A N 1
ATOM 2514 C CA . CYS A 1 326 ? -26.572 -3.755 15.013 1.00 87.31 326 CYS A CA 1
ATOM 2515 C C . CYS A 1 326 ? -27.451 -4.563 14.053 1.00 87.31 326 CYS A C 1
ATOM 2517 O O . CYS A 1 326 ? -28.593 -4.199 13.786 1.00 87.31 326 CYS A O 1
ATOM 2519 N N . LEU A 1 327 ? -26.921 -5.681 13.554 1.00 86.00 327 LEU A N 1
ATOM 2520 C CA . LEU A 1 327 ? -27.628 -6.551 12.618 1.00 86.00 327 LEU A CA 1
ATOM 2521 C C . LEU A 1 327 ? -28.651 -7.462 13.292 1.00 86.00 327 LEU A C 1
ATOM 2523 O O . LEU A 1 327 ? -29.660 -7.800 12.684 1.00 86.00 327 LEU A O 1
ATOM 2527 N N . THR A 1 328 ? -28.363 -7.909 14.514 1.00 86.56 328 THR A N 1
ATOM 2528 C CA . THR A 1 328 ? -29.156 -8.945 15.197 1.00 86.56 328 THR A CA 1
ATOM 2529 C C . THR A 1 328 ? -30.194 -8.375 16.158 1.00 86.56 328 THR A C 1
ATOM 2531 O O . THR A 1 328 ? -31.217 -9.008 16.395 1.00 86.56 328 THR A O 1
ATOM 2534 N N . GLN A 1 329 ? -29.937 -7.195 16.719 1.00 86.25 329 GLN A N 1
ATOM 2535 C CA . GLN A 1 329 ? -30.722 -6.578 17.794 1.00 86.25 329 GLN A CA 1
ATOM 2536 C C . GLN A 1 329 ? -31.120 -5.127 17.472 1.00 86.25 329 GLN A C 1
ATOM 2538 O O . GLN A 1 329 ? -31.802 -4.494 18.274 1.00 86.25 329 GLN A O 1
ATOM 2543 N N . GLY A 1 330 ? -30.728 -4.612 16.301 1.00 84.00 330 GLY A N 1
ATOM 2544 C CA . GLY A 1 330 ? -30.975 -3.232 15.885 1.00 84.00 330 GLY A CA 1
ATOM 2545 C C . GLY A 1 330 ? -29.970 -2.234 16.467 1.00 84.00 330 GLY A C 1
ATOM 2546 O O . GLY A 1 330 ? -29.030 -2.596 17.180 1.00 84.00 330 GLY A O 1
ATOM 2547 N N . VAL A 1 331 ? -30.161 -0.959 16.131 1.00 85.56 331 VAL A N 1
ATOM 2548 C CA . VAL A 1 331 ? -29.357 0.158 16.644 1.00 85.56 331 VAL A CA 1
ATOM 2549 C C . VAL A 1 331 ? -30.076 0.798 17.832 1.00 85.56 331 VAL A C 1
ATOM 2551 O O . VAL A 1 331 ? -31.283 1.023 17.776 1.00 85.56 331 VAL A O 1
ATOM 2554 N N . GLY A 1 332 ? -29.332 1.104 18.895 1.00 78.31 332 GLY A N 1
ATOM 2555 C CA . GLY A 1 332 ? -29.855 1.782 20.080 1.00 78.31 332 GLY A CA 1
ATOM 2556 C C . GLY A 1 332 ? -30.652 0.885 21.037 1.00 78.31 332 GLY A C 1
ATOM 2557 O O . GLY A 1 332 ? -30.656 -0.344 20.947 1.00 78.31 332 GLY A O 1
ATOM 2558 N N . GLY A 1 333 ? -31.322 1.510 22.008 1.00 74.06 333 GLY A N 1
ATOM 2559 C CA . GLY A 1 333 ? -32.082 0.808 23.051 1.00 74.06 333 GLY A CA 1
ATOM 2560 C C . GLY A 1 333 ? -31.213 0.019 24.045 1.00 74.06 333 GLY A C 1
ATOM 2561 O O . GLY A 1 333 ? -29.999 0.206 24.131 1.00 74.06 333 GLY A O 1
ATOM 2562 N N . ASP A 1 334 ? -31.843 -0.864 24.828 1.00 74.62 334 ASP A N 1
ATOM 2563 C CA . ASP A 1 334 ? -31.152 -1.620 25.889 1.00 74.62 334 ASP A CA 1
ATOM 2564 C C . ASP A 1 334 ? -30.340 -2.816 25.376 1.00 74.62 334 ASP A C 1
ATOM 2566 O O . ASP A 1 334 ? -29.410 -3.266 26.049 1.00 74.62 334 ASP A O 1
ATOM 2570 N N . LYS A 1 335 ? -30.704 -3.341 24.200 1.00 77.50 335 LYS A N 1
ATOM 2571 C CA . LYS A 1 335 ? -30.132 -4.559 23.602 1.00 77.50 335 LYS A CA 1
ATOM 2572 C C . LYS A 1 335 ? -29.394 -4.299 22.280 1.00 77.50 335 LYS A C 1
ATOM 2574 O O . LYS A 1 335 ? -28.483 -5.048 21.941 1.00 77.50 335 LYS A O 1
ATOM 2579 N N . GLY A 1 336 ? -29.745 -3.242 21.549 1.00 76.88 336 GLY A N 1
ATOM 2580 C CA . GLY A 1 336 ? -29.104 -2.917 20.278 1.00 76.88 336 GLY A CA 1
ATOM 2581 C C . GLY A 1 336 ? -27.670 -2.407 20.430 1.00 76.88 336 GLY A C 1
ATOM 2582 O O . GLY A 1 336 ? -27.142 -2.222 21.531 1.00 76.88 336 GLY A O 1
ATOM 2583 N N . CYS A 1 337 ? -27.009 -2.211 19.294 1.00 81.94 337 CYS A N 1
ATOM 2584 C CA . CYS A 1 337 ? -25.647 -1.693 19.274 1.00 81.94 337 CYS A CA 1
ATOM 2585 C C . CYS A 1 337 ? -25.597 -0.189 19.529 1.00 81.94 337 CYS A C 1
ATOM 2587 O O . CYS A 1 337 ? -26.539 0.536 19.215 1.00 81.94 337 CYS A O 1
ATOM 2589 N N . PHE A 1 338 ? -24.468 0.278 20.061 1.00 75.44 338 PHE A N 1
ATOM 2590 C CA . PHE A 1 338 ? -24.176 1.711 20.260 1.00 75.44 338 PHE A CA 1
ATOM 2591 C C . PHE A 1 338 ? -25.238 2.504 21.053 1.00 75.44 338 PHE A C 1
ATOM 2593 O O . PHE A 1 338 ? -25.202 3.726 21.042 1.00 75.44 338 PHE A O 1
ATOM 2600 N N . GLY A 1 339 ? -26.137 1.828 21.781 1.00 68.12 339 GLY A N 1
ATOM 2601 C CA . GLY A 1 339 ? -27.082 2.447 22.716 1.00 68.12 339 GLY A CA 1
ATOM 2602 C C . GLY A 1 339 ? -26.504 2.645 24.122 1.00 68.12 339 GLY A C 1
ATOM 2603 O O . GLY A 1 339 ? -25.342 2.330 24.390 1.00 68.12 339 GLY A O 1
ATOM 2604 N N . LYS A 1 340 ? -27.348 3.081 25.070 1.00 66.88 340 LYS A N 1
ATOM 2605 C CA . LYS A 1 340 ? -26.981 3.376 26.479 1.00 66.88 340 LYS A CA 1
ATOM 2606 C C . LYS A 1 340 ? -26.243 2.238 27.206 1.00 66.88 340 LYS A C 1
ATOM 2608 O O . LYS A 1 340 ? -25.556 2.481 28.192 1.00 66.88 340 LYS A O 1
ATOM 2613 N N . ASN A 1 341 ? -26.381 0.999 26.730 1.00 64.19 341 ASN A N 1
ATOM 2614 C CA . ASN A 1 341 ? -25.793 -0.205 27.316 1.00 64.19 341 ASN A CA 1
ATOM 2615 C C . ASN A 1 341 ? -24.668 -0.852 26.480 1.00 64.19 341 ASN A C 1
ATOM 2617 O O . ASN A 1 341 ? -24.293 -1.999 26.750 1.00 64.19 341 ASN A O 1
ATOM 2621 N N . ASN A 1 342 ? -24.119 -0.134 25.497 1.00 73.06 342 ASN A N 1
ATOM 2622 C CA . ASN A 1 342 ? -23.056 -0.599 24.607 1.00 73.06 342 ASN A CA 1
ATOM 2623 C C . ASN A 1 342 ? -21.825 -1.133 25.380 1.00 73.06 342 ASN A C 1
ATOM 2625 O O . ASN A 1 342 ? -21.361 -0.539 26.358 1.00 73.06 342 ASN A O 1
ATOM 2629 N N . ALA A 1 343 ? -21.289 -2.277 24.940 1.00 75.69 343 ALA A N 1
ATOM 2630 C CA . ALA A 1 343 ? -20.194 -2.964 25.626 1.00 75.69 343 ALA A CA 1
ATOM 2631 C C . ALA A 1 343 ? -18.852 -2.224 25.510 1.00 75.69 343 ALA A C 1
ATOM 2633 O O . ALA A 1 343 ? -18.066 -2.255 26.457 1.00 75.69 343 ALA A O 1
ATOM 2634 N N . VAL A 1 344 ? -18.599 -1.540 24.389 1.00 75.25 344 VAL A N 1
ATOM 2635 C CA . VAL A 1 344 ? -17.436 -0.655 24.207 1.00 75.25 344 VAL A CA 1
ATOM 2636 C C . VAL A 1 344 ? -17.491 0.473 25.239 1.00 75.25 344 VAL A C 1
ATOM 2638 O O . VAL A 1 344 ? -16.559 0.618 26.021 1.00 75.25 344 VAL A O 1
ATOM 2641 N N . HIS A 1 345 ? -18.608 1.194 25.332 1.00 76.81 345 HIS A N 1
ATOM 2642 C CA . HIS A 1 345 ? -18.805 2.303 26.262 1.00 76.81 345 HIS A CA 1
ATOM 2643 C C . HIS A 1 345 ? -18.679 1.862 27.724 1.00 76.81 345 HIS A C 1
ATOM 2645 O O . HIS A 1 345 ? -17.942 2.477 28.488 1.00 76.81 345 HIS A O 1
ATOM 2651 N N . LYS A 1 346 ? -19.308 0.743 28.111 1.00 80.75 346 LYS A N 1
ATOM 2652 C CA . LYS A 1 346 ? -19.155 0.168 29.461 1.00 80.75 346 LYS A CA 1
ATOM 2653 C C . LYS A 1 346 ? -17.709 -0.187 29.786 1.00 80.75 346 LYS A C 1
ATOM 2655 O O . LYS A 1 346 ? -17.252 0.064 30.898 1.00 80.75 346 LYS A O 1
ATOM 2660 N N . THR A 1 347 ? -16.991 -0.764 28.824 1.00 80.88 347 THR A N 1
ATOM 2661 C CA . THR A 1 347 ? -15.573 -1.095 29.009 1.00 80.88 347 THR A CA 1
ATOM 2662 C C . THR A 1 347 ? -14.739 0.178 29.139 1.00 80.88 347 THR A C 1
ATOM 2664 O O . THR A 1 347 ? -13.874 0.241 30.005 1.00 80.88 347 THR A O 1
ATOM 2667 N N . LEU A 1 348 ? -15.035 1.220 28.355 1.00 82.19 348 LEU A N 1
ATOM 2668 C CA . LEU A 1 348 ? -14.363 2.513 28.461 1.00 82.19 348 LEU A CA 1
ATOM 2669 C C . LEU A 1 348 ? -14.640 3.207 29.808 1.00 82.19 348 LEU A C 1
ATOM 2671 O O . LEU A 1 348 ? -13.702 3.714 30.418 1.00 82.19 348 LEU A O 1
ATOM 2675 N N . ILE A 1 349 ? -15.874 3.183 30.322 1.00 83.44 349 ILE A N 1
ATOM 2676 C CA . ILE A 1 349 ? -16.184 3.687 31.674 1.00 83.44 349 ILE A CA 1
ATOM 2677 C C . ILE A 1 349 ? -15.411 2.886 32.726 1.00 83.44 349 ILE A C 1
ATOM 2679 O O . ILE A 1 349 ? -14.714 3.472 33.549 1.00 83.44 349 ILE A O 1
ATOM 2683 N N . SER A 1 350 ? -15.471 1.549 32.669 1.00 83.31 350 SER A N 1
ATOM 2684 C CA . SER A 1 350 ? -14.770 0.686 33.628 1.00 83.31 350 SER A CA 1
ATOM 2685 C C . SER A 1 350 ? -13.261 0.930 33.633 1.00 83.31 350 SER A C 1
ATOM 2687 O O . SER A 1 350 ? -12.641 0.856 34.696 1.00 83.31 350 SER A O 1
ATOM 2689 N N . LEU A 1 351 ?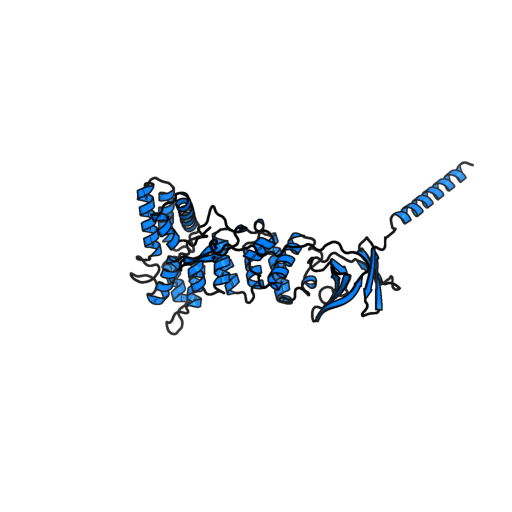 -12.672 1.193 32.466 1.00 83.62 351 LEU A N 1
ATOM 2690 C CA . LEU A 1 351 ? -11.262 1.530 32.350 1.00 83.62 351 LEU A CA 1
ATOM 2691 C C . LEU A 1 351 ? -10.981 2.899 32.981 1.00 83.62 351 LEU A C 1
ATOM 2693 O O . LEU A 1 351 ? -10.032 3.013 33.751 1.00 83.62 351 LEU A O 1
ATOM 2697 N N . GLY A 1 352 ? -11.830 3.901 32.735 1.00 84.00 352 GLY A N 1
ATOM 2698 C CA . GLY A 1 352 ? -11.741 5.225 33.361 1.00 84.00 352 GLY A CA 1
ATOM 2699 C C . GLY A 1 352 ? -11.824 5.172 34.886 1.00 84.00 352 GLY A C 1
ATOM 2700 O O . GLY A 1 352 ? -10.992 5.761 35.574 1.00 84.00 352 GLY A O 1
ATOM 2701 N N . ASP A 1 353 ? -12.750 4.383 35.429 1.00 84.81 353 ASP A N 1
ATOM 2702 C CA . ASP A 1 353 ? -12.871 4.152 36.871 1.00 84.81 353 ASP A CA 1
ATOM 2703 C C . ASP A 1 353 ? -11.625 3.467 37.444 1.00 84.81 353 ASP A C 1
ATOM 2705 O O . ASP A 1 353 ? -11.148 3.823 38.525 1.00 84.81 353 ASP A O 1
ATOM 2709 N N . GLY A 1 354 ? -11.071 2.490 36.719 1.00 83.12 354 GLY A N 1
ATOM 2710 C CA . GLY A 1 354 ? -9.820 1.824 37.080 1.00 83.12 354 GLY A CA 1
ATOM 2711 C C . GLY A 1 354 ? -8.627 2.783 37.086 1.00 83.12 354 GLY A C 1
ATOM 2712 O O . GLY A 1 354 ? -7.839 2.786 38.035 1.00 83.12 354 GLY A O 1
ATOM 2713 N N . LEU A 1 355 ? -8.524 3.636 36.064 1.00 84.81 355 LEU A N 1
ATOM 2714 C CA . LEU A 1 355 ? -7.519 4.694 35.970 1.00 84.81 355 LEU A CA 1
ATOM 2715 C C . LEU A 1 355 ? -7.659 5.683 37.134 1.00 84.81 355 LEU A C 1
ATOM 2717 O O . LEU A 1 355 ? -6.671 5.988 37.798 1.00 84.81 355 LEU A O 1
ATOM 2721 N N . ASN A 1 356 ? -8.880 6.126 37.433 1.00 86.06 356 ASN A N 1
ATOM 2722 C CA . ASN A 1 356 ? -9.166 7.053 38.523 1.00 86.06 356 ASN A CA 1
ATOM 2723 C C . ASN A 1 356 ? -8.794 6.466 39.893 1.00 86.06 356 ASN A C 1
ATOM 2725 O O . ASN A 1 356 ? -8.135 7.129 40.690 1.00 86.06 356 ASN A O 1
ATOM 2729 N N . LYS A 1 357 ? -9.134 5.198 40.154 1.00 85.62 357 LYS A N 1
ATOM 2730 C CA . LYS A 1 357 ? -8.756 4.510 41.401 1.00 85.62 357 LYS A CA 1
ATOM 2731 C C . LYS A 1 357 ? -7.242 4.392 41.575 1.00 85.62 357 LYS A C 1
ATOM 2733 O O . LYS A 1 357 ? -6.760 4.456 42.700 1.00 85.62 357 LYS A O 1
ATOM 2738 N N . LYS A 1 358 ? -6.501 4.193 40.481 1.00 81.44 358 LYS A N 1
ATOM 2739 C CA . LYS A 1 358 ? -5.056 3.933 40.527 1.00 81.44 358 LYS A CA 1
ATOM 2740 C C . LYS A 1 358 ? -4.210 5.205 40.536 1.00 81.44 358 LYS A C 1
ATOM 2742 O O . LYS A 1 358 ? -3.236 5.277 41.275 1.00 81.44 358 LYS A O 1
ATOM 2747 N N . PHE A 1 359 ? -4.559 6.184 39.706 1.00 85.44 359 PHE A N 1
ATOM 2748 C CA . PHE A 1 359 ? -3.763 7.399 39.503 1.00 85.44 359 PHE A CA 1
ATOM 2749 C C . PHE A 1 359 ? -4.370 8.639 40.171 1.00 85.44 359 PHE A C 1
ATOM 2751 O O . PHE A 1 359 ? -3.688 9.654 40.301 1.00 85.44 359 PHE A O 1
ATOM 2758 N N . GLY A 1 360 ? -5.627 8.557 40.615 1.00 84.38 360 GLY A N 1
ATOM 2759 C CA . GLY A 1 360 ? -6.372 9.659 41.213 1.00 84.38 360 GLY A CA 1
ATOM 2760 C C . GLY A 1 360 ? -6.956 10.628 40.180 1.00 84.38 360 GLY A C 1
ATOM 2761 O O . GLY A 1 360 ? -6.367 10.891 39.131 1.00 84.38 360 GLY A O 1
ATOM 2762 N N . ALA A 1 361 ? -8.097 11.235 40.513 1.00 86.75 361 ALA A N 1
ATOM 2763 C CA . ALA A 1 361 ? -8.842 12.141 39.629 1.00 86.75 361 ALA A CA 1
ATOM 2764 C C . ALA A 1 361 ? -8.053 13.392 39.197 1.00 86.75 361 ALA A C 1
ATOM 2766 O O . ALA A 1 361 ? -8.376 14.032 38.197 1.00 86.75 361 ALA A O 1
ATOM 2767 N N . ALA A 1 362 ? -7.025 13.771 39.960 1.00 86.50 362 ALA A N 1
ATOM 2768 C CA . ALA A 1 362 ? -6.199 14.936 39.666 1.00 86.50 362 ALA A CA 1
ATOM 2769 C C . ALA A 1 362 ? -5.162 14.684 38.555 1.00 86.50 362 ALA A C 1
ATOM 2771 O O . ALA A 1 362 ? -4.669 15.661 37.981 1.00 86.50 362 ALA A O 1
ATOM 2772 N N . ASN A 1 363 ? -4.851 13.418 38.253 1.00 89.31 363 ASN A N 1
ATOM 2773 C CA . ASN A 1 363 ? -3.841 13.024 37.276 1.00 89.31 363 ASN A CA 1
ATOM 2774 C C . ASN A 1 363 ? -4.244 13.428 35.846 1.00 89.31 363 ASN A C 1
ATOM 2776 O O . ASN A 1 363 ? -5.409 13.297 35.467 1.00 89.31 363 ASN A O 1
ATOM 2780 N N . SER A 1 364 ? -3.284 13.912 35.049 1.00 86.19 364 SER A N 1
ATOM 2781 C CA . SER A 1 364 ? -3.534 14.362 33.672 1.00 86.19 364 SER A CA 1
ATOM 2782 C C . SER A 1 364 ? -4.085 13.247 32.783 1.00 86.19 364 SER A C 1
ATOM 2784 O O . SER A 1 364 ? -5.081 13.476 32.109 1.00 86.19 364 SER A O 1
ATOM 2786 N N . LEU A 1 365 ? -3.548 12.023 32.874 1.00 84.44 365 LEU A N 1
ATOM 2787 C CA . LEU A 1 365 ? -4.038 10.864 32.118 1.00 84.44 365 LEU A CA 1
ATOM 2788 C C . LEU A 1 365 ? -5.524 10.600 32.393 1.00 84.44 365 LEU A C 1
ATOM 2790 O O . LEU A 1 365 ? -6.295 10.363 31.470 1.00 84.44 365 LEU A O 1
ATOM 2794 N N . VAL A 1 366 ? -5.936 10.661 33.664 1.00 86.06 366 VAL A N 1
ATOM 2795 C CA . VAL A 1 366 ? -7.329 10.418 34.077 1.00 86.06 366 VAL A CA 1
ATOM 2796 C C . VAL A 1 366 ? -8.249 11.529 33.570 1.00 86.06 366 VAL A C 1
ATOM 2798 O O . VAL A 1 366 ? -9.338 11.247 33.072 1.00 86.06 366 VAL A O 1
ATOM 2801 N N . LYS A 1 367 ? -7.818 12.792 33.671 1.00 88.19 367 LYS A N 1
ATOM 2802 C CA . LYS A 1 367 ? -8.583 13.947 33.178 1.00 88.19 367 LYS A CA 1
ATOM 2803 C C . LYS A 1 367 ? -8.778 13.890 31.668 1.00 88.19 367 LYS A C 1
ATOM 2805 O O . LYS A 1 367 ? -9.910 14.031 31.206 1.00 88.19 367 LYS A O 1
ATOM 2810 N N . ASP A 1 368 ? -7.701 13.644 30.929 1.00 87.31 368 ASP A N 1
ATOM 2811 C CA . ASP A 1 368 ? -7.720 13.574 29.470 1.00 87.31 368 ASP A CA 1
ATOM 2812 C C . ASP A 1 368 ? -8.580 12.398 29.001 1.00 87.31 368 ASP A C 1
ATOM 2814 O O . ASP A 1 368 ? -9.419 12.561 28.117 1.00 87.31 368 ASP A O 1
ATOM 2818 N N . TYR A 1 369 ? -8.460 11.238 29.654 1.00 87.00 369 TYR A N 1
ATOM 2819 C CA . TYR A 1 369 ? -9.287 10.066 29.372 1.00 87.00 369 TYR A CA 1
ATOM 2820 C C . TYR A 1 369 ? -10.782 10.325 29.604 1.00 87.00 369 TYR A C 1
ATOM 2822 O O . TYR A 1 369 ? -11.610 10.029 28.743 1.00 87.00 369 TYR A O 1
ATOM 2830 N N . ASN A 1 370 ? -11.148 10.897 30.754 1.00 86.06 370 ASN A N 1
ATOM 2831 C CA . ASN A 1 370 ? -12.549 11.175 31.077 1.00 86.06 370 ASN A CA 1
ATOM 2832 C C . ASN A 1 370 ? -13.151 12.224 30.136 1.00 86.06 370 ASN A C 1
ATOM 2834 O O . ASN A 1 370 ? -14.311 12.103 29.742 1.00 86.06 370 ASN A O 1
ATOM 2838 N N . LYS A 1 371 ? -12.355 13.223 29.739 1.00 85.38 371 LYS A N 1
ATOM 2839 C CA . LYS A 1 371 ? -12.745 14.188 28.710 1.00 85.38 371 LYS A CA 1
ATOM 2840 C C . LYS A 1 371 ? -12.968 13.497 27.364 1.00 85.38 371 LYS A C 1
ATOM 2842 O O . LYS A 1 371 ? -14.029 13.669 26.776 1.00 85.38 371 LYS A O 1
ATOM 2847 N N . ALA A 1 372 ? -12.024 12.664 26.924 1.00 84.00 372 ALA A N 1
ATOM 2848 C CA . ALA A 1 372 ? -12.155 11.893 25.691 1.00 84.00 372 ALA A CA 1
ATOM 2849 C C . ALA A 1 372 ? -13.438 11.049 25.690 1.00 84.00 372 ALA A C 1
ATOM 2851 O O . ALA A 1 372 ? -14.179 11.060 24.713 1.00 84.00 372 ALA A O 1
ATOM 2852 N N . LEU A 1 373 ? -13.745 10.372 26.800 1.00 80.50 373 LEU A N 1
ATOM 2853 C CA . LEU A 1 373 ? -14.959 9.569 26.938 1.00 80.50 373 LEU A CA 1
ATOM 2854 C C . LEU A 1 373 ? -16.247 10.399 26.839 1.00 80.50 373 LEU A C 1
ATOM 2856 O O . LEU A 1 373 ? -17.210 9.946 26.221 1.00 80.50 373 LEU A O 1
ATOM 2860 N N . ALA A 1 374 ? -16.273 11.599 27.421 1.00 78.00 374 ALA A N 1
ATOM 2861 C CA . ALA A 1 374 ? -17.403 12.513 27.276 1.00 78.00 374 ALA A CA 1
ATOM 2862 C C . ALA A 1 374 ? -17.563 12.979 25.818 1.00 78.00 374 ALA A C 1
ATOM 2864 O O . ALA A 1 374 ? -18.676 12.995 25.289 1.00 78.00 374 ALA A O 1
ATOM 2865 N N . ASP A 1 375 ? -16.447 13.273 25.151 1.00 75.25 375 ASP A N 1
ATOM 2866 C CA . ASP A 1 375 ? -16.421 13.765 23.774 1.00 75.25 375 ASP A CA 1
ATOM 2867 C C . ASP A 1 375 ? -16.814 12.688 22.742 1.00 75.25 375 ASP A C 1
ATOM 2869 O O . ASP A 1 375 ? -17.315 13.025 21.665 1.00 75.25 375 ASP A O 1
ATOM 2873 N N . LEU A 1 376 ? -16.653 11.396 23.059 1.00 71.00 376 LEU A N 1
ATOM 2874 C CA . LEU A 1 376 ? -17.100 10.280 22.209 1.00 71.00 376 LEU A CA 1
ATOM 2875 C C . LEU A 1 376 ? -18.626 10.205 22.032 1.00 71.00 376 LEU A C 1
ATOM 2877 O O . LEU A 1 376 ? -19.093 9.569 21.090 1.00 71.00 376 LEU A O 1
ATOM 2881 N N . ASN A 1 377 ? -19.398 10.850 22.910 1.00 61.97 377 ASN A N 1
ATOM 2882 C CA . ASN A 1 377 ? -20.857 10.922 22.805 1.00 61.97 377 ASN A CA 1
ATOM 2883 C C . ASN A 1 377 ? -21.344 12.094 21.934 1.00 61.97 377 ASN A C 1
ATOM 2885 O O . ASN A 1 377 ? -22.544 12.212 21.690 1.00 61.97 377 ASN A O 1
ATOM 2889 N N . SER A 1 378 ? -20.443 12.967 21.471 1.00 61.53 378 SER A N 1
ATOM 2890 C CA . SER A 1 378 ? -20.798 14.027 20.524 1.00 61.53 378 SER A CA 1
ATOM 2891 C C . SER A 1 378 ? -21.052 13.434 19.132 1.00 61.53 378 SER A C 1
ATOM 2893 O O . SER A 1 378 ? -20.418 12.459 18.740 1.00 61.53 378 SER A O 1
ATOM 2895 N N . GLU A 1 379 ? -21.987 14.002 18.364 1.00 53.12 379 GLU A N 1
ATOM 2896 C CA . GLU A 1 379 ? -22.452 13.495 17.053 1.00 53.12 379 GLU A CA 1
ATOM 2897 C C . GLU A 1 379 ? -21.355 13.358 15.969 1.00 53.12 379 GLU A C 1
ATOM 2899 O O . GLU A 1 379 ? -21.626 12.911 14.853 1.00 53.12 379 GLU A O 1
ATOM 2904 N N . SER A 1 380 ? -20.113 13.731 16.280 1.00 48.22 380 SER A N 1
ATOM 2905 C CA . SER A 1 380 ? -18.983 13.808 15.364 1.00 48.22 380 SER A CA 1
ATOM 2906 C C . SER A 1 380 ? -18.531 12.442 14.840 1.00 48.22 380 SER A C 1
ATOM 2908 O O . SER A 1 380 ? -18.207 11.529 15.598 1.00 48.22 380 SER A O 1
ATOM 2910 N N . VAL A 1 381 ? -18.386 12.374 13.511 1.00 55.81 381 VAL A N 1
ATOM 2911 C CA . VAL A 1 381 ? -17.471 11.473 12.786 1.00 55.81 381 VAL A CA 1
ATOM 2912 C C . VAL A 1 381 ? -16.169 11.360 13.578 1.00 55.81 381 VAL A C 1
ATOM 2914 O O . VAL A 1 381 ? -15.623 12.399 13.943 1.00 55.81 381 VAL A O 1
ATOM 2917 N N . TYR A 1 382 ? -15.735 10.129 13.876 1.00 65.81 382 TYR A N 1
ATOM 2918 C CA . TYR A 1 382 ? -14.434 9.774 14.453 1.00 65.81 382 TYR A CA 1
ATOM 2919 C C . TYR A 1 382 ? -13.702 10.936 15.158 1.00 65.81 382 TYR A C 1
ATOM 2921 O O . TYR A 1 382 ? -12.928 11.674 14.534 1.00 65.81 382 TYR A O 1
ATOM 2929 N N . ASN A 1 383 ? -13.956 11.137 16.457 1.00 73.00 383 ASN A N 1
ATOM 2930 C CA . ASN A 1 383 ? -13.283 12.200 17.203 1.00 73.00 383 ASN A CA 1
ATOM 2931 C C . ASN A 1 383 ? -11.790 11.862 17.339 1.00 73.00 383 ASN A C 1
ATOM 2933 O O . ASN A 1 383 ? -11.378 11.110 18.222 1.00 73.00 383 ASN A O 1
ATOM 2937 N N . THR A 1 384 ? -10.989 12.425 16.435 1.00 76.31 384 THR A N 1
ATOM 2938 C CA . THR A 1 384 ? -9.564 12.104 16.281 1.00 76.31 384 THR A CA 1
ATOM 2939 C C . THR A 1 384 ? -8.789 12.364 17.573 1.00 76.31 384 THR A C 1
ATOM 2941 O O . THR A 1 384 ? -7.881 11.602 17.892 1.00 76.31 384 THR A O 1
ATOM 2944 N N . GLU A 1 385 ? -9.173 13.384 18.347 1.00 82.94 385 GLU A N 1
ATOM 2945 C CA . GLU A 1 385 ? -8.531 13.704 19.623 1.00 82.94 385 GLU A CA 1
ATOM 2946 C C . GLU A 1 385 ? -8.870 12.674 20.702 1.00 82.94 385 GLU A C 1
ATOM 2948 O O . GLU A 1 385 ? -7.973 12.115 21.332 1.00 82.94 385 GLU A O 1
ATOM 2953 N N . ALA A 1 386 ? -10.156 12.360 20.875 1.00 82.69 386 ALA A N 1
ATOM 2954 C CA . ALA A 1 386 ? -10.588 11.365 21.850 1.00 82.69 386 ALA A CA 1
ATOM 2955 C C . ALA A 1 386 ? -9.993 9.982 21.544 1.00 82.69 386 ALA A C 1
ATOM 2957 O O . ALA A 1 386 ? -9.477 9.303 22.431 1.00 82.69 386 ALA A O 1
ATOM 2958 N N . VAL A 1 387 ? -9.998 9.579 20.271 1.00 86.12 387 VAL A N 1
ATOM 2959 C CA . VAL A 1 387 ? -9.432 8.298 19.840 1.00 86.12 387 VAL A CA 1
ATOM 2960 C C . VAL A 1 387 ? -7.913 8.261 20.037 1.00 86.12 387 VAL A C 1
ATOM 2962 O O . VAL A 1 387 ? -7.383 7.252 20.509 1.00 86.12 387 VAL A O 1
ATOM 2965 N N . ARG A 1 388 ? -7.217 9.372 19.764 1.00 87.31 388 ARG A N 1
ATOM 2966 C CA . ARG A 1 388 ? -5.786 9.514 20.053 1.00 87.31 388 ARG A CA 1
ATOM 2967 C C . ARG A 1 388 ? -5.492 9.321 21.540 1.00 87.31 388 ARG A C 1
ATOM 2969 O O . ARG A 1 388 ? -4.606 8.540 21.874 1.00 87.31 388 ARG A O 1
ATOM 2976 N N . ILE A 1 389 ? -6.252 9.974 22.422 1.00 87.69 389 ILE A N 1
ATOM 2977 C CA . ILE A 1 389 ? -6.092 9.849 23.879 1.00 87.69 389 ILE A CA 1
ATOM 2978 C C . ILE A 1 389 ? -6.297 8.398 24.334 1.00 87.69 389 ILE A C 1
ATOM 2980 O O . ILE A 1 389 ? -5.518 7.891 25.144 1.00 87.69 389 ILE A O 1
ATOM 2984 N N . LEU A 1 390 ? -7.303 7.697 23.800 1.00 86.25 390 LEU A N 1
ATOM 2985 C CA . LEU A 1 390 ? -7.552 6.287 24.125 1.00 86.25 390 LEU A CA 1
ATOM 2986 C C . LEU A 1 390 ? -6.390 5.383 23.716 1.00 86.25 390 LEU A C 1
ATOM 2988 O O . LEU A 1 390 ? -5.950 4.540 24.501 1.00 86.25 390 LEU A O 1
ATOM 2992 N N . ARG A 1 391 ? -5.860 5.583 22.509 1.00 89.56 391 ARG A N 1
ATOM 2993 C CA . ARG A 1 391 ? -4.675 4.866 22.044 1.00 89.56 391 ARG A CA 1
ATOM 2994 C C . ARG A 1 391 ? -3.464 5.149 22.928 1.00 89.56 391 ARG A C 1
ATOM 2996 O O . ARG A 1 391 ? -2.775 4.219 23.345 1.00 89.56 391 ARG A O 1
ATOM 3003 N N . ASP A 1 392 ? -3.189 6.419 23.202 1.00 90.44 392 ASP A N 1
ATOM 3004 C CA . ASP A 1 392 ? -2.018 6.832 23.974 1.00 90.44 392 ASP A CA 1
ATOM 3005 C C . ASP A 1 392 ? -2.105 6.293 25.413 1.00 90.44 392 ASP A C 1
ATOM 3007 O O . ASP A 1 392 ? -1.121 5.768 25.934 1.00 90.44 392 ASP A O 1
ATOM 3011 N N . THR A 1 393 ? -3.310 6.264 25.993 1.00 87.88 393 THR A N 1
ATOM 3012 C CA . THR A 1 393 ? -3.604 5.576 27.262 1.00 87.88 393 THR A CA 1
ATOM 3013 C C . THR A 1 393 ? -3.292 4.079 27.184 1.00 87.88 393 THR A C 1
ATOM 3015 O O . THR A 1 393 ? -2.668 3.527 28.092 1.00 87.88 393 THR A O 1
ATOM 3018 N N . GLY A 1 394 ? -3.686 3.409 26.095 1.00 89.00 394 GLY A N 1
ATOM 3019 C CA . GLY A 1 394 ? -3.370 1.999 25.857 1.00 89.00 394 GLY A CA 1
ATOM 3020 C C . GLY A 1 394 ? -1.866 1.727 25.792 1.00 89.00 394 GLY A C 1
ATOM 3021 O O . GLY A 1 394 ? -1.363 0.799 26.433 1.00 89.00 394 GLY A O 1
ATOM 3022 N N . ASN A 1 395 ? -1.133 2.573 25.066 1.00 90.75 395 ASN A N 1
ATOM 3023 C CA . ASN A 1 395 ? 0.323 2.497 24.957 1.00 90.75 395 ASN A CA 1
ATOM 3024 C C . ASN A 1 395 ? 1.011 2.731 26.312 1.00 90.75 395 ASN A C 1
ATOM 3026 O O . ASN A 1 395 ? 1.945 2.005 26.654 1.00 90.75 395 ASN A O 1
ATOM 3030 N N . GLU A 1 396 ? 0.521 3.675 27.115 1.00 87.75 396 GLU A N 1
ATOM 3031 C CA . GLU A 1 396 ? 1.082 3.971 28.435 1.00 87.75 396 GLU A CA 1
ATOM 3032 C C . GLU A 1 396 ? 0.819 2.845 29.445 1.00 87.75 396 GLU A C 1
ATOM 3034 O O . GLU A 1 396 ? 1.726 2.394 30.148 1.00 87.75 396 GLU A O 1
ATOM 3039 N N . LEU A 1 397 ? -0.392 2.281 29.447 1.00 85.50 397 LEU A N 1
ATOM 3040 C CA . LEU A 1 397 ? -0.720 1.125 30.284 1.00 85.50 397 LEU A CA 1
ATOM 3041 C C . LEU A 1 397 ? 0.066 -0.137 29.900 1.00 85.50 397 LEU A C 1
ATOM 3043 O O . LEU A 1 397 ? 0.311 -0.989 30.764 1.00 85.50 397 LEU A O 1
ATOM 3047 N N . LYS A 1 398 ? 0.515 -0.259 28.642 1.00 84.56 398 LYS A N 1
ATOM 3048 C CA . LYS A 1 398 ? 1.437 -1.334 28.247 1.00 84.56 398 LYS A CA 1
ATOM 3049 C C . LYS A 1 398 ? 2.772 -1.227 28.968 1.00 84.56 398 LYS A C 1
ATOM 3051 O O . LYS A 1 398 ? 3.251 -2.215 29.519 1.00 84.56 398 LYS A O 1
ATOM 3056 N N . LYS A 1 399 ? 3.353 -0.025 28.967 1.00 83.88 399 LYS A N 1
ATOM 3057 C CA . LYS A 1 399 ? 4.665 0.245 29.569 1.00 83.88 399 LYS A CA 1
ATOM 3058 C C . LYS A 1 399 ? 4.664 -0.025 31.067 1.00 83.88 399 LYS A C 1
ATOM 3060 O O . LYS A 1 399 ? 5.645 -0.527 31.599 1.00 83.88 399 LYS A O 1
ATOM 3065 N N . GLN A 1 400 ? 3.543 0.246 31.729 1.00 77.44 400 GLN A N 1
ATOM 3066 C CA . GLN A 1 400 ? 3.404 0.070 33.173 1.00 77.44 400 GLN A CA 1
ATOM 3067 C C . GLN A 1 400 ? 3.033 -1.357 33.622 1.00 77.44 400 GLN A C 1
ATOM 3069 O O . GLN A 1 400 ? 2.732 -1.536 34.800 1.00 77.44 400 GLN A O 1
ATOM 3074 N N . GLN A 1 401 ? 3.003 -2.353 32.719 1.00 69.69 401 GLN A N 1
ATOM 3075 C CA . GLN A 1 401 ? 2.666 -3.759 33.032 1.00 69.69 401 GLN A CA 1
ATOM 3076 C C . GLN A 1 401 ? 1.396 -3.916 33.898 1.00 69.69 401 GLN A C 1
ATOM 3078 O O . GLN A 1 401 ? 1.352 -4.678 34.857 1.00 69.69 401 GLN A O 1
ATOM 3083 N N . ASN A 1 402 ? 0.347 -3.138 33.606 1.00 66.75 402 ASN A N 1
ATOM 3084 C CA . ASN A 1 402 ? -0.894 -3.186 34.380 1.00 66.75 402 ASN A CA 1
ATOM 3085 C C . ASN A 1 402 ? -1.826 -4.307 33.888 1.00 66.75 402 ASN A C 1
ATOM 3087 O O . ASN A 1 402 ? -2.609 -4.072 32.968 1.00 66.75 402 ASN A O 1
ATOM 3091 N N . ASP A 1 403 ? -1.800 -5.472 34.536 1.00 68.62 403 ASP A N 1
ATOM 3092 C CA . ASP A 1 403 ? -2.535 -6.673 34.102 1.00 68.62 403 ASP A CA 1
ATOM 3093 C C . ASP A 1 403 ? -4.040 -6.442 33.875 1.00 68.62 403 ASP A C 1
ATOM 3095 O O . ASP A 1 403 ? -4.576 -6.784 32.821 1.00 68.62 403 ASP A O 1
ATOM 3099 N N . SER A 1 404 ? -4.740 -5.795 34.815 1.00 72.69 404 SER A N 1
ATOM 3100 C CA . SER A 1 404 ? -6.196 -5.598 34.685 1.00 72.69 404 SER A CA 1
ATOM 3101 C C . SER A 1 404 ? -6.575 -4.588 33.593 1.00 72.69 404 SER A C 1
ATOM 3103 O O . SER A 1 404 ? -7.516 -4.817 32.831 1.00 72.69 404 SER A O 1
ATOM 3105 N N . GLY A 1 405 ? -5.826 -3.483 33.483 1.00 74.88 405 GLY A N 1
ATOM 3106 C CA . GLY A 1 405 ? -6.068 -2.445 32.479 1.00 74.88 405 GLY A CA 1
ATOM 3107 C C . GLY A 1 405 ? -5.701 -2.913 31.072 1.00 74.88 405 GLY A C 1
ATOM 3108 O O . GLY A 1 405 ? -6.431 -2.646 30.119 1.00 74.88 405 GLY A O 1
ATOM 3109 N N . GLN A 1 406 ? -4.612 -3.675 30.944 1.00 78.19 406 GLN A N 1
ATOM 3110 C CA . GLN A 1 406 ? -4.178 -4.239 29.668 1.00 78.19 406 GLN A CA 1
ATOM 3111 C C . GLN A 1 406 ? -5.198 -5.225 29.101 1.00 78.19 406 GLN A C 1
ATOM 3113 O O . GLN A 1 406 ? -5.504 -5.157 27.913 1.00 78.19 406 GLN A O 1
ATOM 3118 N N . GLU A 1 407 ? -5.773 -6.099 29.926 1.00 81.69 407 GLU A N 1
ATOM 3119 C CA . GLU A 1 407 ? -6.782 -7.054 29.457 1.00 81.69 407 GLU A CA 1
ATOM 3120 C C . GLU A 1 407 ? -8.079 -6.381 28.986 1.00 81.69 407 GLU A C 1
ATOM 3122 O O . GLU A 1 407 ? -8.739 -6.873 28.069 1.00 81.69 407 GLU A O 1
ATOM 3127 N N . GLN A 1 408 ? -8.454 -5.237 29.565 1.00 81.19 408 GLN A N 1
ATOM 3128 C CA . GLN A 1 408 ? -9.583 -4.451 29.057 1.00 81.19 408 GLN A CA 1
ATOM 3129 C C . GLN A 1 408 ? -9.233 -3.742 27.744 1.00 81.19 408 GLN A C 1
ATOM 3131 O O . GLN A 1 408 ? -10.010 -3.792 26.790 1.00 81.19 408 GLN A O 1
ATOM 3136 N N . ILE A 1 409 ? -8.042 -3.148 27.658 1.00 83.88 409 ILE A N 1
ATOM 3137 C CA . ILE A 1 409 ? -7.574 -2.453 26.454 1.00 83.88 409 ILE A CA 1
ATOM 3138 C C . ILE A 1 409 ? -7.436 -3.386 25.257 1.00 83.88 409 ILE A C 1
ATOM 3140 O O . ILE A 1 409 ? -7.881 -3.020 24.176 1.00 83.88 409 ILE A O 1
ATOM 3144 N N . LYS A 1 410 ? -6.920 -4.608 25.426 1.00 85.19 410 LYS A N 1
ATOM 3145 C CA . LYS A 1 410 ? -6.810 -5.592 24.329 1.00 85.19 410 LYS A CA 1
ATOM 3146 C C . LYS A 1 410 ? -8.162 -5.993 23.728 1.00 85.19 410 LYS A C 1
ATOM 3148 O O . LYS A 1 410 ? -8.218 -6.485 22.606 1.00 85.19 410 LYS A O 1
ATOM 3153 N N . LYS A 1 411 ? -9.265 -5.817 24.464 1.00 83.88 411 LYS A N 1
ATOM 3154 C CA . LYS A 1 411 ? -10.624 -6.063 23.949 1.00 83.88 411 LYS A CA 1
ATOM 3155 C C . LYS A 1 411 ? -11.141 -4.889 23.115 1.00 83.88 411 LYS A C 1
ATOM 3157 O O . LYS A 1 411 ? -11.983 -5.100 22.242 1.00 83.88 411 LYS A O 1
ATOM 3162 N N . LEU A 1 412 ? -10.663 -3.682 23.414 1.00 82.56 412 LEU A N 1
ATOM 3163 C CA . LEU A 1 412 ? -11.071 -2.424 22.792 1.00 82.56 412 LEU A CA 1
ATOM 3164 C C . LEU A 1 412 ? -10.225 -2.080 21.566 1.00 82.56 412 LEU A C 1
ATOM 3166 O O . LEU A 1 412 ? -10.777 -1.752 20.523 1.00 82.56 412 LEU A O 1
ATOM 3170 N N . LEU A 1 413 ? -8.903 -2.130 21.710 1.00 88.69 413 LEU A N 1
ATOM 3171 C CA . LEU A 1 413 ? -7.951 -1.660 20.715 1.00 88.69 413 LEU A CA 1
ATOM 3172 C C . LEU A 1 413 ? -7.320 -2.838 19.972 1.00 88.69 413 LEU A C 1
ATOM 3174 O O . LEU A 1 413 ? -6.868 -3.790 20.620 1.00 88.69 413 LEU A O 1
ATOM 3178 N N . PRO A 1 414 ? -7.214 -2.768 18.635 1.00 90.69 414 PRO A N 1
ATOM 3179 C CA . PRO A 1 414 ? -6.325 -3.662 17.911 1.00 90.69 414 PRO A CA 1
ATOM 3180 C C . PRO A 1 414 ? -4.877 -3.385 18.342 1.00 90.69 414 PRO A C 1
ATOM 3182 O O . PRO A 1 414 ? -4.520 -2.254 18.698 1.00 90.69 414 PRO A O 1
ATOM 3185 N N . TYR A 1 415 ? -4.024 -4.407 18.315 1.00 91.06 415 TYR A N 1
ATOM 3186 C CA . TYR A 1 415 ? -2.629 -4.223 18.698 1.00 91.06 415 TYR A CA 1
ATOM 3187 C C . TYR A 1 415 ? -1.669 -5.161 17.984 1.00 91.06 415 TYR A C 1
ATOM 3189 O O . TYR A 1 415 ? -2.017 -6.276 17.588 1.00 91.06 415 TYR A O 1
ATOM 3197 N N . ILE A 1 416 ? -0.430 -4.692 17.884 1.00 92.19 416 ILE A N 1
ATOM 3198 C CA . ILE A 1 416 ? 0.698 -5.461 17.380 1.00 92.19 416 ILE A CA 1
ATOM 3199 C C . ILE A 1 416 ? 1.383 -6.160 18.560 1.00 92.19 416 ILE A C 1
ATOM 3201 O O . ILE A 1 416 ? 1.849 -5.525 19.518 1.00 92.19 416 ILE A O 1
ATOM 3205 N N . LYS A 1 417 ? 1.414 -7.489 18.506 1.00 90.94 417 LYS A N 1
ATOM 3206 C CA . LYS A 1 417 ? 2.200 -8.341 19.396 1.00 90.94 417 LYS A CA 1
ATOM 3207 C C . LYS A 1 417 ? 3.626 -8.424 18.860 1.00 90.94 417 LYS A C 1
ATOM 3209 O O . LYS A 1 417 ? 3.816 -8.514 17.652 1.00 90.94 417 LYS A O 1
ATOM 3214 N N . TRP A 1 418 ? 4.598 -8.404 19.762 1.00 86.12 418 TRP A N 1
ATOM 3215 C CA . TRP A 1 418 ? 6.014 -8.598 19.476 1.00 86.12 418 TRP A CA 1
ATOM 3216 C C . TRP A 1 418 ? 6.638 -9.533 20.500 1.00 86.12 418 TRP A C 1
ATOM 3218 O O . TRP A 1 418 ? 6.070 -9.624 21.618 1.00 86.12 418 TRP A O 1
#

Sequence (418 aa):
MNTKIKSLKSLFLILLMILASELVFAQNILGRITDQLRGQSFALYDNGLVVQDGNPTNRGFAQRDPSGLMFLRLPAVDPAKNAYFLDYRGNFIEIDYRFGSRVIGNYDFKPPSPIEVNTVSEESNPNVGIVTATGAVTPVPVILINKEKPYGNVMITSELAANNCYKQSLMSSSQIDKQKFGHCMIEKMSGKKEFEIYKCSKNSVTPEEETLCMINIMGRSKEQQYSRKIAKCHNEFGSDYSKFPLCFSETEHDSDFKKMISCVKGLGQQGLLNFSNVAICYGANAFDITPESLIVAQCSSASVGDPYVFVGCAGGKLSSAELNKCLTQGVGGDKGCFGKNNAVHKTLISLGDGLNKKFGAANSLVKDYNKALADLNSESVYNTEAVRILRDTGNELKKQQNDSGQEQIKKLLPYIKW

Secondary structure (DSSP, 8-state):
-HHHHHHHHHHHHHHHHHHHHHHH--PPEEEEEEETTTTEEEEEETTSEEEETTEEEEEEE-EE-SSSSSSEEEEEEETTTEEEEE-TTSEEEEEETTTEEEEEEEESSPPPPP-----PPP---TTSEEEPTTS-EEE--GGG--TT--B-------HHHHHHHHHHTB-TTS-B-HHHHHHHHHHHHS-HHHHHHHHHHHH-SSHHHHHHHHHHHHB-HHHHHHHHHHHHHHHHHTT-TTTGGGG--TT---HHHHHHHHHHHHHHHTT--SHHHHHHHH-GGGB---HHHHHHHHHHHHHTT-HHHHHHHHSHHHHHHHHHHHHHH-BSTTTSBTSTT-HHHHHHHHHHHHHHHHH-TTSHHHHHHHHHHHHTTSS-SS-HHHHHHHHHHHHHHHHTT-HHHHHHHHHHS-EEE-

Radius of gyration: 31.24 Å; chains: 1; bounding box: 100×58×86 Å